Protein 1RMK (pdb70)

Nearest PDB structures (foldseek):
  1rmk-assembly1_A  TM=8.675E-01  e=3.739E-04  Conus marmoreus
  2n7f-assembly1_A  TM=6.089E-01  e=7.905E-04  synthetic construct
  5fzx-assembly1_A  TM=7.417E-01  e=1.319E+00  Scytodes thoracica
  2mw7-assembly1_A  TM=5.134E-01  e=3.419E+00  Conus monile
  1rmk-assembly1_A  TM=8.253E-01  e=3.548E-04  Conus marmoreus

Radius of gyration: 8.07 Å; Cα contacts (8 Å, |Δi|>4): 71; chains: 1; bounding box: 21×17×17 Å

Foldseek 3Di:
DAADQQGQQVAPDVGDHHHDVPWGDDPSGID

Solvent-accessible surface area: 2511 Å² total; per-residue (Å²): 111,47,12,124,59,212,72,134,1,63,66,55,178,175,45,137,65,136,15,33,141,73,56,111,25,20,105,116,46,0,76

Sequence (31 aa):
ACSKKWEYCIVPILGFVYCCPGLICGPFVCVACSKKWEYCIVPILGFVYCCPGLICGPFVCVACSKKWEYCIVPILGFVYCCPGLICGPFVCVACSKKWEYCIVPILGFVYCCPGLICGPFVCVACSKKWEYCIVPILGFVYCCPGLICGPFVCVACSKKWEYCIVPILGFVYCCPGLICGPFVCVACSKKWEYCIVPILGFVYCCPGLICGPFVCVACSKKWEYCIVPILGFVYCCPGLICGPFVCVACSKKWEYCIVPILGFVYCCPGLICGPFVCVACSKKWEYCIVPILGFVYCCPGLICGPFVCVACSKKWEYCIVPILGFVYCCPGLICGPFVCVACSKKWEYCIVPILGFVYCCPGLICGPFVCVACSKKWEYCIVPILGFVYCCPGLICGPFVCVACSKKWEYCIVPILGFVYCCPGLICGPFVCVACSKKWEYCIVPILGFVYCCPGLICGPFVCVACSKKWEYCIVPILGFVYCCPGLICGPFVCVACSKKWEYCIVPILGFVYCCPGLICGPFVCVACSKKWEYCIVPILGFVYCCPGLICGPFVCVACSKKWEYCIVPILGFVYCCPGLICGPFVCVACSKKWEYCIVPILGFVYCCPGLICGPFVCV

GO terms:
  GO:0005576 extracellular region (C, EXP)

Secondary structure (DSSP, 8-state):
-EEPTTS-----TT---EESTT--B-SSSB-

Structure (mmCIF, N/CA/C/O backbone):
data_1RMK
#
_entry.id   1RMK
#
loop_
_atom_site.group_PDB
_atom_site.id
_atom_site.type_symbol
_atom_site.label_atom_id
_atom_site.label_alt_id
_atom_site.label_comp_id
_atom_site.label_asym_id
_atom_site.label_entity_id
_atom_site.label_seq_id
_atom_site.pdbx_PDB_ins_code
_atom_site.Cartn_x
_atom_site.Cartn_y
_atom_site.Cartn_z
_atom_site.occupancy
_atom_site.B_iso_or_equiv
_atom_site.auth_seq_id
_atom_site.auth_comp_id
_atom_site.auth_asym_id
_atom_site.auth_atom_id
_atom_site.pdbx_PDB_model_num
ATOM 1 N N . ALA A 1 1 ? 2.719 -10.599 0.125 1.00 0.00 1 ALA A N 1
ATOM 2 C CA . ALA A 1 1 ? 3.571 -9.914 -0.873 1.00 0.00 1 ALA A CA 1
ATOM 3 C C . ALA A 1 1 ? 3.571 -8.418 -0.613 1.00 0.00 1 ALA A C 1
ATOM 4 O O . ALA A 1 1 ? 2.566 -7.870 -0.168 1.00 0.00 1 ALA A O 1
ATOM 13 N N . CYS A 1 2 ? 4.695 -7.769 -0.877 1.00 0.00 2 CYS A N 1
ATOM 14 C CA . CYS A 1 2 ? 4.817 -6.336 -0.663 1.00 0.00 2 CYS A CA 1
ATOM 15 C C . CYS A 1 2 ? 4.403 -5.569 -1.913 1.00 0.00 2 CYS A C 1
ATOM 16 O O . CYS A 1 2 ? 4.816 -5.899 -3.028 1.00 0.00 2 CYS A O 1
ATOM 23 N N . SER A 1 3 ? 3.565 -4.564 -1.720 1.00 0.00 3 SER A N 1
ATOM 24 C CA . SER A 1 3 ? 3.073 -3.749 -2.816 1.00 0.00 3 SER A CA 1
ATOM 25 C C . SER A 1 3 ? 4.133 -2.752 -3.280 1.00 0.00 3 SER A C 1
ATOM 26 O O . SER A 1 3 ? 4.887 -2.202 -2.471 1.00 0.00 3 SER A O 1
ATOM 34 N N . LYS A 1 4 ? 4.175 -2.519 -4.583 1.00 0.00 4 LYS A N 1
ATOM 35 C CA . LYS A 1 4 ? 5.117 -1.580 -5.172 1.00 0.00 4 LYS A CA 1
ATOM 36 C C . LYS A 1 4 ? 4.592 -0.162 -4.989 1.00 0.00 4 LYS A C 1
ATOM 37 O O . LYS A 1 4 ? 3.385 0.044 -4.857 1.00 0.00 4 LYS A O 1
ATOM 56 N N . LYS A 1 5 ? 5.500 0.802 -4.934 1.00 0.00 5 LYS A N 1
ATOM 57 C CA . LYS A 1 5 ? 5.130 2.194 -4.706 1.00 0.00 5 LYS A CA 1
ATOM 58 C C . LYS A 1 5 ? 3.975 2.672 -5.578 1.00 0.00 5 LYS A C 1
ATOM 59 O O . LYS A 1 5 ? 2.869 2.869 -5.101 1.00 0.00 5 LYS A O 1
ATOM 78 N N . TRP A 1 6 ? 4.210 2.866 -6.839 1.00 0.00 6 TRP A N 1
ATOM 79 C CA . TRP A 1 6 ? 3.156 3.342 -7.708 1.00 0.00 6 TRP A CA 1
ATOM 80 C C . TRP A 1 6 ? 2.271 2.192 -8.160 1.00 0.00 6 TRP A C 1
ATOM 81 O O . TRP A 1 6 ? 1.747 2.199 -9.272 1.00 0.00 6 TRP A O 1
ATOM 102 N N . GLU A 1 7 ? 2.098 1.204 -7.286 1.00 0.00 7 GLU A N 1
ATOM 103 C CA . GLU A 1 7 ? 1.250 0.065 -7.620 1.00 0.00 7 GLU A CA 1
ATOM 104 C C . GLU A 1 7 ? -0.156 0.277 -7.054 1.00 0.00 7 GLU A C 1
ATOM 105 O O . GLU A 1 7 ? -0.786 1.299 -7.316 1.00 0.00 7 GLU A O 1
ATOM 117 N N . TYR A 1 8 ? -0.646 -0.681 -6.281 1.00 0.00 8 TYR A N 1
ATOM 118 C CA . TYR A 1 8 ? -1.972 -0.578 -5.695 1.00 0.00 8 TYR A CA 1
ATOM 119 C C . TYR A 1 8 ? -1.979 -1.150 -4.285 1.00 0.00 8 TYR A C 1
ATOM 120 O O . TYR A 1 8 ? -1.490 -2.254 -4.049 1.00 0.00 8 TYR A O 1
ATOM 138 N N . CYS A 1 9 ? -2.545 -0.396 -3.353 1.00 0.00 9 CYS A N 1
ATOM 139 C CA . CYS A 1 9 ? -2.633 -0.829 -1.968 1.00 0.00 9 CYS A CA 1
ATOM 140 C C . CYS A 1 9 ? -3.631 0.031 -1.205 1.00 0.00 9 CYS A C 1
ATOM 141 O O . CYS A 1 9 ? -3.498 1.252 -1.143 1.00 0.00 9 CYS A O 1
ATOM 148 N N . ILE A 1 10 ? -4.623 -0.618 -0.620 1.00 0.00 10 ILE A N 1
ATOM 149 C CA . ILE A 1 10 ? -5.640 0.070 0.155 1.00 0.00 10 ILE A CA 1
ATOM 150 C C . ILE A 1 10 ? -5.424 -0.221 1.638 1.00 0.00 10 ILE A C 1
ATOM 151 O O . ILE A 1 10 ? -4.998 -1.320 1.999 1.00 0.00 10 ILE A O 1
ATOM 167 N N . VAL A 1 11 ? -5.681 0.763 2.492 1.00 0.00 11 VAL A N 1
ATOM 168 C CA . VAL A 1 11 ? -5.478 0.590 3.928 1.00 0.00 11 VAL A CA 1
ATOM 169 C C . VAL A 1 11 ? -6.763 0.788 4.746 1.00 0.00 11 VAL A C 1
ATOM 170 O O . VAL A 1 11 ? -6.874 1.735 5.524 1.00 0.00 11 VAL A O 1
ATOM 183 N N . PRO A 1 12 ? -7.751 -0.114 4.604 1.00 0.00 12 PRO A N 1
ATOM 184 C CA . PRO A 1 12 ? -9.005 -0.032 5.356 1.00 0.00 12 PRO A CA 1
ATOM 185 C C . PRO A 1 12 ? -8.784 -0.318 6.841 1.00 0.00 12 PRO A C 1
ATOM 186 O O . PRO A 1 12 ? -8.036 -1.234 7.199 1.00 0.00 12 PRO A O 1
ATOM 197 N N . ILE A 1 13 ? -9.430 0.472 7.695 1.00 0.00 13 ILE A N 1
ATOM 198 C CA . ILE A 1 13 ? -9.311 0.324 9.148 1.00 0.00 13 ILE A CA 1
ATOM 199 C C . ILE A 1 13 ? -9.982 -0.955 9.654 1.00 0.00 13 ILE A C 1
ATOM 200 O O . ILE A 1 13 ? -10.986 -0.919 10.364 1.00 0.00 13 ILE A O 1
ATOM 216 N N . LEU A 1 14 ? -9.401 -2.078 9.269 1.00 0.00 14 LEU A N 1
ATOM 217 C CA . LEU A 1 14 ? -9.886 -3.398 9.639 1.00 0.00 14 LEU A CA 1
ATOM 218 C C . LEU A 1 14 ? -8.869 -4.422 9.149 1.00 0.00 14 LEU A C 1
ATOM 219 O O . LEU A 1 14 ? -8.654 -5.465 9.763 1.00 0.00 14 LEU A O 1
ATOM 235 N N . GLY A 1 15 ? -8.237 -4.087 8.033 1.00 0.00 15 GLY A N 1
ATOM 236 C CA . GLY A 1 15 ? -7.234 -4.948 7.441 1.00 0.00 15 GLY A CA 1
ATOM 237 C C . GLY A 1 15 ? -6.676 -4.321 6.188 1.00 0.00 15 GLY A C 1
ATOM 238 O O . GLY A 1 15 ? -7.432 -3.785 5.382 1.00 0.00 15 GLY A O 1
ATOM 242 N N . PHE A 1 16 ? -5.363 -4.358 6.026 1.00 0.00 16 PHE A N 1
ATOM 243 C CA . PHE A 1 16 ? -4.732 -3.752 4.863 1.00 0.00 16 PHE A CA 1
ATOM 244 C C . PHE A 1 16 ? -3.494 -4.525 4.427 1.00 0.00 16 PHE A C 1
ATOM 245 O O . PHE A 1 16 ? -2.987 -5.374 5.163 1.00 0.00 16 PHE A O 1
ATOM 262 N N . VAL A 1 17 ? -3.023 -4.221 3.224 1.00 0.00 17 VAL A N 1
ATOM 263 C CA . VAL A 1 17 ? -1.845 -4.871 2.664 1.00 0.00 17 VAL A CA 1
ATOM 264 C C . VAL A 1 17 ? -0.579 -4.219 3.224 1.00 0.00 17 VAL A C 1
ATOM 265 O O . VAL A 1 17 ? -0.645 -3.421 4.160 1.00 0.00 17 VAL A O 1
ATOM 278 N N . TYR A 1 18 ? 0.566 -4.551 2.652 1.00 0.00 18 TYR A N 1
ATOM 279 C CA . TYR A 1 18 ? 1.829 -3.996 3.102 1.00 0.00 18 TYR A CA 1
ATOM 280 C C . TYR A 1 18 ? 2.814 -3.880 1.945 1.00 0.00 18 TYR A C 1
ATOM 281 O O . TYR A 1 18 ? 2.949 -4.793 1.131 1.00 0.00 18 TYR A O 1
ATOM 299 N N . CYS A 1 19 ? 3.491 -2.748 1.878 1.00 0.00 19 CYS A N 1
ATOM 300 C CA . CYS A 1 19 ? 4.471 -2.492 0.833 1.00 0.00 19 CYS A CA 1
ATOM 301 C C . CYS A 1 19 ? 5.819 -3.087 1.194 1.00 0.00 19 CYS A C 1
ATOM 302 O O . CYS A 1 19 ? 6.024 -3.550 2.317 1.00 0.00 19 CYS A O 1
ATOM 309 N N . CYS A 1 20 ? 6.741 -3.059 0.240 1.00 0.00 20 CYS A N 1
ATOM 310 C CA . CYS A 1 20 ? 8.079 -3.574 0.468 1.00 0.00 20 CYS A CA 1
ATOM 311 C C . CYS A 1 20 ? 8.785 -2.669 1.459 1.00 0.00 20 CYS A C 1
ATOM 312 O O . CYS A 1 20 ? 8.442 -1.490 1.561 1.00 0.00 20 CYS A O 1
ATOM 319 N N . PRO A 1 21 ? 9.759 -3.192 2.214 1.00 0.00 21 PRO A N 1
ATOM 320 C CA . PRO A 1 21 ? 10.477 -2.396 3.201 1.00 0.00 21 PRO A CA 1
ATOM 321 C C . PRO A 1 21 ? 11.017 -1.110 2.610 1.00 0.00 21 PRO A C 1
ATOM 322 O O . PRO A 1 21 ? 11.873 -1.115 1.725 1.00 0.00 21 PRO A O 1
ATOM 333 N N . GLY A 1 22 ? 10.478 -0.020 3.101 1.00 0.00 22 GLY A N 1
ATOM 334 C CA . GLY A 1 22 ? 10.863 1.290 2.629 1.00 0.00 22 GLY A CA 1
ATOM 335 C C . GLY A 1 22 ? 9.683 2.074 2.091 1.00 0.00 22 GLY A C 1
ATOM 336 O O . GLY A 1 22 ? 9.658 3.299 2.183 1.00 0.00 22 GLY A O 1
ATOM 340 N N . LEU A 1 23 ? 8.706 1.370 1.526 1.00 0.00 23 LEU A N 1
ATOM 341 C CA . LEU A 1 23 ? 7.528 2.010 0.966 1.00 0.00 23 LEU A CA 1
ATOM 342 C C . LEU A 1 23 ? 6.326 1.808 1.882 1.00 0.00 23 LEU A C 1
ATOM 343 O O . LEU A 1 23 ? 6.230 0.790 2.574 1.00 0.00 23 LEU A O 1
ATOM 359 N N . ILE A 1 24 ? 5.412 2.768 1.886 1.00 0.00 24 ILE A N 1
ATOM 360 C CA . ILE A 1 24 ? 4.216 2.680 2.718 1.00 0.00 24 ILE A CA 1
ATOM 361 C C . ILE A 1 24 ? 2.954 2.969 1.905 1.00 0.00 24 ILE A C 1
ATOM 362 O O . ILE A 1 24 ? 2.914 3.908 1.108 1.00 0.00 24 ILE A O 1
ATOM 378 N N . CYS A 1 25 ? 1.932 2.142 2.103 1.00 0.00 25 CYS A N 1
ATOM 379 C CA . CYS A 1 25 ? 0.663 2.288 1.390 1.00 0.00 25 CYS A CA 1
ATOM 380 C C . CYS A 1 25 ? -0.008 3.625 1.702 1.00 0.00 25 CYS A C 1
ATOM 381 O O . CYS A 1 25 ? 0.125 4.160 2.804 1.00 0.00 25 CYS A O 1
ATOM 388 N N . GLY A 1 26 ? -0.729 4.158 0.721 1.00 0.00 26 GLY A N 1
ATOM 389 C CA . GLY A 1 26 ? -1.411 5.424 0.896 1.00 0.00 26 GLY A CA 1
ATOM 390 C C . GLY A 1 26 ? -2.731 5.486 0.145 1.00 0.00 26 GLY A C 1
ATOM 391 O O . GLY A 1 26 ? -3.588 4.620 0.324 1.00 0.00 26 GLY A O 1
ATOM 395 N N . PRO A 1 27 ? -2.927 6.518 -0.697 1.00 0.00 27 PRO A N 1
ATOM 396 C CA . PRO A 1 27 ? -4.167 6.711 -1.475 1.00 0.00 27 PRO A CA 1
ATOM 397 C C . PRO A 1 27 ? -4.368 5.671 -2.583 1.00 0.00 27 PRO A C 1
ATOM 398 O O . PRO A 1 27 ? -4.299 5.994 -3.768 1.00 0.00 27 PRO A O 1
ATOM 409 N N . PHE A 1 28 ? -4.607 4.427 -2.174 1.00 0.00 28 PHE A N 1
ATOM 410 C CA . PHE A 1 28 ? -4.820 3.303 -3.093 1.00 0.00 28 PHE A CA 1
ATOM 411 C C . PHE A 1 28 ? -3.554 3.007 -3.892 1.00 0.00 28 PHE A C 1
ATOM 412 O O . PHE A 1 28 ? -3.600 2.369 -4.940 1.00 0.00 28 PHE A O 1
ATOM 429 N N . VAL A 1 29 ? -2.417 3.436 -3.351 1.00 0.00 29 VAL A N 1
ATOM 430 C CA . VAL A 1 29 ? -1.112 3.209 -3.957 1.00 0.00 29 VAL A CA 1
ATOM 431 C C . VAL A 1 29 ? -0.095 3.129 -2.837 1.00 0.00 29 VAL A C 1
ATOM 432 O O . VAL A 1 29 ? -0.461 2.911 -1.683 1.00 0.00 29 VAL A O 1
ATOM 445 N N . CYS A 1 30 ? 1.154 3.313 -3.164 1.00 0.00 30 CYS A N 1
ATOM 446 C CA . CYS A 1 30 ? 2.213 3.273 -2.181 1.00 0.00 30 CYS A CA 1
ATOM 447 C C . CYS A 1 30 ? 3.139 4.464 -2.402 1.00 0.00 30 CYS A C 1
ATOM 448 O O . CYS A 1 30 ? 3.193 5.014 -3.504 1.00 0.00 30 CYS A O 1
ATOM 455 N N . VAL A 1 31 ? 3.858 4.872 -1.376 1.00 0.00 31 VAL A N 1
ATOM 456 C CA . VAL A 1 31 ? 4.767 5.996 -1.494 1.00 0.00 31 VAL A CA 1
ATOM 457 C C . VAL A 1 31 ? 6.059 5.704 -0.751 1.00 0.00 31 VAL A C 1
ATOM 458 O O . VAL A 1 31 ? 6.075 4.742 0.040 1.00 0.00 31 VAL A O 1
ATOM 472 N N . ALA A 1 1 ? 5.598 -11.033 0.815 1.00 0.00 1 ALA A N 2
ATOM 473 C CA . ALA A 1 1 ? 5.035 -10.229 -0.291 1.00 0.00 1 ALA A CA 2
ATOM 474 C C . ALA A 1 1 ? 5.074 -8.756 0.078 1.00 0.00 1 ALA A C 2
ATOM 475 O O . ALA A 1 1 ? 4.955 -8.415 1.251 1.00 0.00 1 ALA A O 2
ATOM 484 N N . CYS A 1 2 ? 5.254 -7.899 -0.914 1.00 0.00 2 CYS A N 2
ATOM 485 C CA . CYS A 1 2 ? 5.317 -6.465 -0.685 1.00 0.00 2 CYS A CA 2
ATOM 486 C C . CYS A 1 2 ? 4.815 -5.720 -1.912 1.00 0.00 2 CYS A C 2
ATOM 487 O O . CYS A 1 2 ? 5.174 -6.050 -3.044 1.00 0.00 2 CYS A O 2
ATOM 494 N N . SER A 1 3 ? 3.960 -4.739 -1.681 1.00 0.00 3 SER A N 2
ATOM 495 C CA . SER A 1 3 ? 3.383 -3.953 -2.756 1.00 0.00 3 SER A CA 2
ATOM 496 C C . SER A 1 3 ? 4.385 -2.930 -3.288 1.00 0.00 3 SER A C 2
ATOM 497 O O . SER A 1 3 ? 5.174 -2.360 -2.526 1.00 0.00 3 SER A O 2
ATOM 505 N N . LYS A 1 4 ? 4.342 -2.700 -4.592 1.00 0.00 4 LYS A N 2
ATOM 506 C CA . LYS A 1 4 ? 5.224 -1.740 -5.237 1.00 0.00 4 LYS A CA 2
ATOM 507 C C . LYS A 1 4 ? 4.700 -0.333 -4.975 1.00 0.00 4 LYS A C 2
ATOM 508 O O . LYS A 1 4 ? 3.501 -0.145 -4.777 1.00 0.00 4 LYS A O 2
ATOM 527 N N . LYS A 1 5 ? 5.596 0.641 -4.936 1.00 0.00 5 LYS A N 2
ATOM 528 C CA . LYS A 1 5 ? 5.207 2.017 -4.647 1.00 0.00 5 LYS A CA 2
ATOM 529 C C . LYS A 1 5 ? 4.045 2.504 -5.504 1.00 0.00 5 LYS A C 2
ATOM 530 O O . LYS A 1 5 ? 2.963 2.762 -5.009 1.00 0.00 5 LYS A O 2
ATOM 549 N N . TRP A 1 6 ? 4.254 2.641 -6.777 1.00 0.00 6 TRP A N 2
ATOM 550 C CA . TRP A 1 6 ? 3.195 3.125 -7.635 1.00 0.00 6 TRP A CA 2
ATOM 551 C C . TRP A 1 6 ? 2.242 2.000 -8.017 1.00 0.00 6 TRP A C 2
ATOM 552 O O . TRP A 1 6 ? 1.610 2.034 -9.071 1.00 0.00 6 TRP A O 2
ATOM 573 N N . GLU A 1 7 ? 2.120 1.017 -7.133 1.00 0.00 7 GLU A N 2
ATOM 574 C CA . GLU A 1 7 ? 1.211 -0.093 -7.368 1.00 0.00 7 GLU A CA 2
ATOM 575 C C . GLU A 1 7 ? -0.090 0.172 -6.623 1.00 0.00 7 GLU A C 2
ATOM 576 O O . GLU A 1 7 ? -0.076 0.706 -5.513 1.00 0.00 7 GLU A O 2
ATOM 588 N N . TYR A 1 8 ? -1.205 -0.175 -7.244 1.00 0.00 8 TYR A N 2
ATOM 589 C CA . TYR A 1 8 ? -2.512 0.046 -6.646 1.00 0.00 8 TYR A CA 2
ATOM 590 C C . TYR A 1 8 ? -2.676 -0.759 -5.360 1.00 0.00 8 TYR A C 2
ATOM 591 O O . TYR A 1 8 ? -2.738 -1.989 -5.384 1.00 0.00 8 TYR A O 2
ATOM 609 N N . CYS A 1 9 ? -2.778 -0.055 -4.246 1.00 0.00 9 CYS A N 2
ATOM 610 C CA . CYS A 1 9 ? -2.976 -0.698 -2.962 1.00 0.00 9 CYS A CA 2
ATOM 611 C C . CYS A 1 9 ? -4.464 -0.685 -2.646 1.00 0.00 9 CYS A C 2
ATOM 612 O O . CYS A 1 9 ? -5.096 0.371 -2.661 1.00 0.00 9 CYS A O 2
ATOM 619 N N . ILE A 1 10 ? -5.023 -1.863 -2.405 1.00 0.00 10 ILE A N 2
ATOM 620 C CA . ILE A 1 10 ? -6.449 -1.999 -2.126 1.00 0.00 10 ILE A CA 2
ATOM 621 C C . ILE A 1 10 ? -6.853 -1.202 -0.886 1.00 0.00 10 ILE A C 2
ATOM 622 O O . ILE A 1 10 ? -7.868 -0.506 -0.888 1.00 0.00 10 ILE A O 2
ATOM 638 N N . VAL A 1 11 ? -6.058 -1.307 0.166 1.00 0.00 11 VAL A N 2
ATOM 639 C CA . VAL A 1 11 ? -6.350 -0.595 1.398 1.00 0.00 11 VAL A CA 2
ATOM 640 C C . VAL A 1 11 ? -5.727 0.803 1.391 1.00 0.00 11 VAL A C 2
ATOM 641 O O . VAL A 1 11 ? -4.535 0.969 1.126 1.00 0.00 11 VAL A O 2
ATOM 654 N N . PRO A 1 12 ? -6.536 1.831 1.678 1.00 0.00 12 PRO A N 2
ATOM 655 C CA . PRO A 1 12 ? -6.073 3.211 1.710 1.00 0.00 12 PRO A CA 2
ATOM 656 C C . PRO A 1 12 ? -5.469 3.588 3.059 1.00 0.00 12 PRO A C 2
ATOM 657 O O . PRO A 1 12 ? -4.884 2.744 3.761 1.00 0.00 12 PRO A O 2
ATOM 668 N N . ILE A 1 13 ? -5.633 4.861 3.409 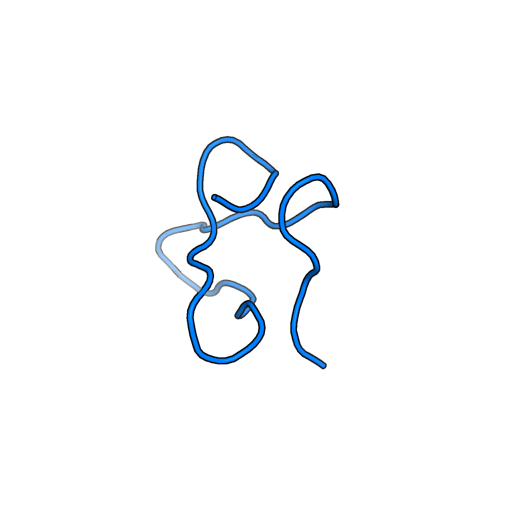1.00 0.00 13 ILE A N 2
ATOM 669 C CA . ILE A 1 13 ? -5.138 5.408 4.668 1.00 0.00 13 ILE A CA 2
ATOM 670 C C . ILE A 1 13 ? -5.839 4.740 5.847 1.00 0.00 13 ILE A C 2
ATOM 671 O O . ILE A 1 13 ? -6.805 5.260 6.405 1.00 0.00 13 ILE A O 2
ATOM 687 N N . LEU A 1 14 ? -5.343 3.566 6.180 1.00 0.00 14 LEU A N 2
ATOM 688 C CA . LEU A 1 14 ? -5.866 2.745 7.251 1.00 0.00 14 LEU A CA 2
ATOM 689 C C . LEU A 1 14 ? -4.895 1.595 7.447 1.00 0.00 14 LEU A C 2
ATOM 690 O O . LEU A 1 14 ? -4.588 1.202 8.570 1.00 0.00 14 LEU A O 2
ATOM 706 N N . GLY A 1 15 ? -4.386 1.084 6.326 1.00 0.00 15 GLY A N 2
ATOM 707 C CA . GLY A 1 15 ? -3.423 -0.002 6.383 1.00 0.00 15 GLY A CA 2
ATOM 708 C C . GLY A 1 15 ? -4.063 -1.375 6.498 1.00 0.00 15 GLY A C 2
ATOM 709 O O . GLY A 1 15 ? -5.120 -1.535 7.106 1.00 0.00 15 GLY A O 2
ATOM 713 N N . PHE A 1 16 ? -3.401 -2.363 5.907 1.00 0.00 16 PHE A N 2
ATOM 714 C CA . PHE A 1 16 ? -3.857 -3.751 5.921 1.00 0.00 16 PHE A CA 2
ATOM 715 C C . PHE A 1 16 ? -2.781 -4.617 5.283 1.00 0.00 16 PHE A C 2
ATOM 716 O O . PHE A 1 16 ? -2.328 -5.600 5.863 1.00 0.00 16 PHE A O 2
ATOM 733 N N . VAL A 1 17 ? -2.350 -4.209 4.097 1.00 0.00 17 VAL A N 2
ATOM 734 C CA . VAL A 1 17 ? -1.293 -4.908 3.384 1.00 0.00 17 VAL A CA 2
ATOM 735 C C . VAL A 1 17 ? 0.037 -4.274 3.774 1.00 0.00 17 VAL A C 2
ATOM 736 O O . VAL A 1 17 ? 0.083 -3.433 4.676 1.00 0.00 17 VAL A O 2
ATOM 749 N N . TYR A 1 18 ? 1.107 -4.648 3.103 1.00 0.00 18 TYR A N 2
ATOM 750 C CA . TYR A 1 18 ? 2.411 -4.087 3.405 1.00 0.00 18 TYR A CA 2
ATOM 751 C C . TYR A 1 18 ? 3.293 -4.040 2.167 1.00 0.00 18 TYR A C 2
ATOM 752 O O . TYR A 1 18 ? 3.511 -5.052 1.497 1.00 0.00 18 TYR A O 2
ATOM 770 N N . CYS A 1 19 ? 3.811 -2.856 1.889 1.00 0.00 19 CYS A N 2
ATOM 771 C CA . CYS A 1 19 ? 4.701 -2.644 0.762 1.00 0.00 19 CYS A CA 2
ATOM 772 C C . CYS A 1 19 ? 6.087 -3.166 1.086 1.00 0.00 19 CYS A C 2
ATOM 773 O O . CYS A 1 19 ? 6.336 -3.637 2.196 1.00 0.00 19 CYS A O 2
ATOM 780 N N . CYS A 1 20 ? 6.997 -3.065 0.132 1.00 0.00 20 CYS A N 2
ATOM 781 C CA . CYS A 1 20 ? 8.360 -3.507 0.358 1.00 0.00 20 CYS A CA 2
ATOM 782 C C . CYS A 1 20 ? 8.998 -2.577 1.370 1.00 0.00 20 CYS A C 2
ATOM 783 O O . CYS A 1 20 ? 8.579 -1.423 1.485 1.00 0.00 20 CYS A O 2
ATOM 790 N N . PRO A 1 21 ? 9.987 -3.053 2.136 1.00 0.00 21 PRO A N 2
ATOM 791 C CA . PRO A 1 21 ? 10.634 -2.235 3.152 1.00 0.00 21 PRO A CA 2
ATOM 792 C C . PRO A 1 21 ? 11.080 -0.893 2.611 1.00 0.00 21 PRO A C 2
ATOM 793 O O . PRO A 1 21 ? 11.964 -0.798 1.759 1.00 0.00 21 PRO A O 2
ATOM 804 N N . GLY A 1 22 ? 10.427 0.130 3.108 1.00 0.00 22 GLY A N 2
ATOM 805 C CA . GLY A 1 22 ? 10.707 1.481 2.687 1.00 0.00 22 GLY A CA 2
ATOM 806 C C . GLY A 1 22 ? 9.480 2.175 2.125 1.00 0.00 22 GLY A C 2
ATOM 807 O O . GLY A 1 22 ? 9.363 3.395 2.215 1.00 0.00 22 GLY A O 2
ATOM 811 N N . LEU A 1 23 ? 8.570 1.402 1.538 1.00 0.00 23 LEU A N 2
ATOM 812 C CA . LEU A 1 23 ? 7.362 1.955 0.952 1.00 0.00 23 LEU A CA 2
ATOM 813 C C . LEU A 1 23 ? 6.153 1.670 1.841 1.00 0.00 23 LEU A C 2
ATOM 814 O O . LEU A 1 23 ? 6.108 0.644 2.528 1.00 0.00 23 LEU A O 2
ATOM 830 N N . ILE A 1 24 ? 5.176 2.570 1.828 1.00 0.00 24 ILE A N 2
ATOM 831 C CA . ILE A 1 24 ? 3.967 2.404 2.634 1.00 0.00 24 ILE A CA 2
ATOM 832 C C . ILE A 1 24 ? 2.708 2.788 1.849 1.00 0.00 24 ILE A C 2
ATOM 833 O O . ILE A 1 24 ? 2.681 3.808 1.160 1.00 0.00 24 ILE A O 2
ATOM 849 N N . CYS A 1 25 ? 1.670 1.957 1.955 1.00 0.00 25 CYS A N 2
ATOM 850 C CA . CYS A 1 25 ? 0.402 2.209 1.259 1.00 0.00 25 CYS A CA 2
ATOM 851 C C . CYS A 1 25 ? -0.244 3.513 1.731 1.00 0.00 25 CYS A C 2
ATOM 852 O O . CYS A 1 25 ? -0.138 3.886 2.900 1.00 0.00 25 CYS A O 2
ATOM 859 N N . GLY A 1 26 ? -0.914 4.199 0.811 1.00 0.00 26 GLY A N 2
ATOM 860 C CA . GLY A 1 26 ? -1.566 5.450 1.134 1.00 0.00 26 GLY A CA 2
ATOM 861 C C . GLY A 1 26 ? -2.808 5.697 0.290 1.00 0.00 26 GLY A C 2
ATOM 862 O O . GLY A 1 26 ? -3.819 5.018 0.458 1.00 0.00 26 GLY A O 2
ATOM 866 N N . PRO A 1 27 ? -2.765 6.686 -0.622 1.00 0.00 27 PRO A N 2
ATOM 867 C CA . PRO A 1 27 ? -3.904 7.041 -1.490 1.00 0.00 27 PRO A CA 2
ATOM 868 C C . PRO A 1 27 ? -4.187 6.010 -2.588 1.00 0.00 27 PRO A C 2
ATOM 869 O O . PRO A 1 27 ? -4.069 6.306 -3.775 1.00 0.00 27 PRO A O 2
ATOM 880 N N . PHE A 1 28 ? -4.555 4.804 -2.166 1.00 0.00 28 PHE A N 2
ATOM 881 C CA . PHE A 1 28 ? -4.866 3.690 -3.072 1.00 0.00 28 PHE A CA 2
ATOM 882 C C . PHE A 1 28 ? -3.633 3.271 -3.870 1.00 0.00 28 PHE A C 2
ATOM 883 O O . PHE A 1 28 ? -3.733 2.603 -4.895 1.00 0.00 28 PHE A O 2
ATOM 900 N N . VAL A 1 29 ? -2.465 3.630 -3.352 1.00 0.00 29 VAL A N 2
ATOM 901 C CA . VAL A 1 29 ? -1.185 3.279 -3.953 1.00 0.00 29 VAL A CA 2
ATOM 902 C C . VAL A 1 29 ? -0.178 3.192 -2.829 1.00 0.00 29 VAL A C 2
ATOM 903 O O . VAL A 1 29 ? -0.560 3.151 -1.661 1.00 0.00 29 VAL A O 2
ATOM 916 N N . CYS A 1 30 ? 1.082 3.190 -3.163 1.00 0.00 30 CYS A N 2
ATOM 917 C CA . CYS A 1 30 ? 2.127 3.135 -2.164 1.00 0.00 30 CYS A CA 2
ATOM 918 C C . CYS A 1 30 ? 3.063 4.323 -2.366 1.00 0.00 30 CYS A C 2
ATOM 919 O O . CYS A 1 30 ? 3.137 4.883 -3.461 1.00 0.00 30 CYS A O 2
ATOM 926 N N . VAL A 1 31 ? 3.764 4.728 -1.326 1.00 0.00 31 VAL A N 2
ATOM 927 C CA . VAL A 1 31 ? 4.676 5.854 -1.432 1.00 0.00 31 VAL A CA 2
ATOM 928 C C . VAL A 1 31 ? 5.959 5.563 -0.676 1.00 0.00 31 VAL A C 2
ATOM 929 O O . VAL A 1 31 ? 5.944 4.650 0.171 1.00 0.00 31 VAL A O 2
ATOM 943 N N . ALA A 1 1 ? 5.410 -10.861 0.737 1.00 0.00 1 ALA A N 3
ATOM 944 C CA . ALA A 1 1 ? 5.267 -10.193 -0.580 1.00 0.00 1 ALA A CA 3
ATOM 945 C C . ALA A 1 1 ? 5.031 -8.706 -0.385 1.00 0.00 1 ALA A C 3
ATOM 946 O O . ALA A 1 1 ? 4.303 -8.311 0.520 1.00 0.00 1 ALA A O 3
ATOM 955 N N . CYS A 1 2 ? 5.652 -7.886 -1.219 1.00 0.00 2 CYS A N 3
ATOM 956 C CA . CYS A 1 2 ? 5.505 -6.444 -1.115 1.00 0.00 2 CYS A CA 3
ATOM 957 C C . CYS A 1 2 ? 5.054 -5.853 -2.443 1.00 0.00 2 CYS A C 3
ATOM 958 O O . CYS A 1 2 ? 5.571 -6.209 -3.501 1.00 0.00 2 CYS A O 3
ATOM 965 N N . SER A 1 3 ? 4.060 -4.979 -2.376 1.00 0.00 3 SER A N 3
ATOM 966 C CA . SER A 1 3 ? 3.500 -4.346 -3.560 1.00 0.00 3 SER A CA 3
ATOM 967 C C . SER A 1 3 ? 4.378 -3.197 -4.052 1.00 0.00 3 SER A C 3
ATOM 968 O O . SER A 1 3 ? 5.060 -2.533 -3.264 1.00 0.00 3 SER A O 3
ATOM 976 N N . LYS A 1 4 ? 4.344 -2.968 -5.363 1.00 0.00 4 LYS A N 3
ATOM 977 C CA . LYS A 1 4 ? 5.112 -1.900 -5.992 1.00 0.00 4 LYS A CA 3
ATOM 978 C C . LYS A 1 4 ? 4.602 -0.532 -5.526 1.00 0.00 4 LYS A C 3
ATOM 979 O O . LYS A 1 4 ? 3.413 -0.361 -5.267 1.00 0.00 4 LYS A O 3
ATOM 998 N N . LYS A 1 5 ? 5.509 0.431 -5.392 1.00 0.00 5 LYS A N 3
ATOM 999 C CA . LYS A 1 5 ? 5.142 1.764 -4.922 1.00 0.00 5 LYS A CA 3
ATOM 1000 C C . LYS A 1 5 ? 3.963 2.358 -5.685 1.00 0.00 5 LYS A C 3
ATOM 1001 O O . LYS A 1 5 ? 2.897 2.563 -5.135 1.00 0.00 5 LYS A O 3
ATOM 1020 N N . TRP A 1 6 ? 4.139 2.635 -6.945 1.00 0.00 6 TRP A N 3
ATOM 1021 C CA . TRP A 1 6 ? 3.068 3.223 -7.726 1.00 0.00 6 TRP A CA 3
ATOM 1022 C C . TRP A 1 6 ? 2.083 2.156 -8.178 1.00 0.00 6 TRP A C 3
ATOM 1023 O O . TRP A 1 6 ? 1.471 2.257 -9.240 1.00 0.00 6 TRP A O 3
ATOM 1044 N N . GLU A 1 7 ? 1.922 1.141 -7.344 1.00 0.00 7 GLU A N 3
ATOM 1045 C CA . GLU A 1 7 ? 0.992 0.064 -7.624 1.00 0.00 7 GLU A CA 3
ATOM 1046 C C . GLU A 1 7 ? -0.250 0.244 -6.766 1.00 0.00 7 GLU A C 3
ATOM 1047 O O . GLU A 1 7 ? -0.155 0.604 -5.592 1.00 0.00 7 GLU A O 3
ATOM 1059 N N . TYR A 1 8 ? -1.411 0.013 -7.361 1.00 0.00 8 TYR A N 3
ATOM 1060 C CA . TYR A 1 8 ? -2.674 0.159 -6.655 1.00 0.00 8 TYR A CA 3
ATOM 1061 C C . TYR A 1 8 ? -2.740 -0.845 -5.507 1.00 0.00 8 TYR A C 3
ATOM 1062 O O . TYR A 1 8 ? -2.677 -2.054 -5.728 1.00 0.00 8 TYR A O 3
ATOM 1080 N N . CYS A 1 9 ? -2.850 -0.336 -4.288 1.00 0.00 9 CYS A N 3
ATOM 1081 C CA . CYS A 1 9 ? -2.903 -1.184 -3.099 1.00 0.00 9 CYS A CA 3
ATOM 1082 C C . CYS A 1 9 ? -4.264 -1.857 -2.935 1.00 0.00 9 CYS A C 3
ATOM 1083 O O . CYS A 1 9 ? -4.907 -1.737 -1.891 1.00 0.00 9 CYS A O 3
ATOM 1090 N N . ILE A 1 10 ? -4.690 -2.584 -3.961 1.00 0.00 10 ILE A N 3
ATOM 1091 C CA . ILE A 1 10 ? -5.959 -3.300 -3.930 1.00 0.00 10 ILE A CA 3
ATOM 1092 C C . ILE A 1 10 ? -5.787 -4.619 -3.160 1.00 0.00 10 ILE A C 3
ATOM 1093 O O . ILE A 1 10 ? -5.934 -5.718 -3.696 1.00 0.00 10 ILE A O 3
ATOM 1109 N N . VAL A 1 11 ? -5.434 -4.485 -1.891 1.00 0.00 11 VAL A N 3
ATOM 1110 C CA . VAL A 1 11 ? -5.205 -5.633 -1.029 1.00 0.00 11 VAL A CA 3
ATOM 1111 C C . VAL A 1 11 ? -6.483 -6.446 -0.816 1.00 0.00 11 VAL A C 3
ATOM 1112 O O . VAL A 1 11 ? -7.530 -5.906 -0.455 1.00 0.00 11 VAL A O 3
ATOM 1125 N N . PRO A 1 12 ? -6.409 -7.763 -1.051 1.00 0.00 12 PRO A N 3
ATOM 1126 C CA . PRO A 1 12 ? -7.551 -8.663 -0.890 1.00 0.00 12 PRO A CA 3
ATOM 1127 C C . PRO A 1 12 ? -8.005 -8.746 0.564 1.00 0.00 12 PRO A C 3
ATOM 1128 O O . PRO A 1 12 ? -7.182 -8.827 1.475 1.00 0.00 12 PRO A O 3
ATOM 1139 N N . ILE A 1 13 ? -9.315 -8.720 0.773 1.00 0.00 13 ILE A N 3
ATOM 1140 C CA . ILE A 1 13 ? -9.884 -8.782 2.117 1.00 0.00 13 ILE A CA 3
ATOM 1141 C C . ILE A 1 13 ? -9.405 -10.020 2.879 1.00 0.00 13 ILE A C 3
ATOM 1142 O O . ILE A 1 13 ? -9.192 -9.969 4.087 1.00 0.00 13 ILE A O 3
ATOM 1158 N N . LEU A 1 14 ? -9.233 -11.127 2.167 1.00 0.00 14 LEU A N 3
ATOM 1159 C CA . LEU A 1 14 ? -8.779 -12.366 2.784 1.00 0.00 14 LEU A CA 3
ATOM 1160 C C . LEU A 1 14 ? -7.290 -12.600 2.520 1.00 0.00 14 LEU A C 3
ATOM 1161 O O . LEU A 1 14 ? -6.833 -13.740 2.464 1.00 0.00 14 LEU A O 3
ATOM 1177 N N . GLY A 1 15 ? -6.537 -11.520 2.360 1.00 0.00 15 GLY A N 3
ATOM 1178 C CA . GLY A 1 15 ? -5.115 -11.650 2.104 1.00 0.00 15 GLY A CA 3
ATOM 1179 C C . GLY A 1 15 ? -4.459 -10.314 1.833 1.00 0.00 15 GLY A C 3
ATOM 1180 O O . GLY A 1 15 ? -3.863 -10.115 0.775 1.00 0.00 15 GLY A O 3
ATOM 1184 N N . PHE A 1 16 ? -4.587 -9.396 2.782 1.00 0.00 16 PHE A N 3
ATOM 1185 C CA . PHE A 1 16 ? -4.014 -8.063 2.642 1.00 0.00 16 PHE A CA 3
ATOM 1186 C C . PHE A 1 16 ? -2.496 -8.121 2.482 1.00 0.00 16 PHE A C 3
ATOM 1187 O O . PHE A 1 16 ? -1.807 -8.855 3.190 1.00 0.00 16 PHE A O 3
ATOM 1204 N N . VAL A 1 17 ? -1.991 -7.352 1.529 1.00 0.00 17 VAL A N 3
ATOM 1205 C CA . VAL A 1 17 ? -0.564 -7.310 1.252 1.00 0.00 17 VAL A CA 3
ATOM 1206 C C . VAL A 1 17 ? 0.080 -6.141 2.000 1.00 0.00 17 VAL A C 3
ATOM 1207 O O . VAL A 1 17 ? -0.558 -5.500 2.837 1.00 0.00 17 VAL A O 3
ATOM 1220 N N . TYR A 1 18 ? 1.336 -5.870 1.690 1.00 0.00 18 TYR A N 3
ATOM 1221 C CA . TYR A 1 18 ? 2.083 -4.790 2.316 1.00 0.00 18 TYR A CA 3
ATOM 1222 C C . TYR A 1 18 ? 3.233 -4.379 1.408 1.00 0.00 18 TYR A C 3
ATOM 1223 O O . TYR A 1 18 ? 3.754 -5.201 0.663 1.00 0.00 18 TYR A O 3
ATOM 1241 N N . CYS A 1 19 ? 3.611 -3.113 1.453 1.00 0.00 19 CYS A N 3
ATOM 1242 C CA . CYS A 1 19 ? 4.698 -2.604 0.621 1.00 0.00 19 CYS A CA 3
ATOM 1243 C C . CYS A 1 19 ? 6.057 -3.115 1.076 1.00 0.00 19 CYS A C 3
ATOM 1244 O O . CYS A 1 19 ? 6.204 -3.627 2.188 1.00 0.00 19 CYS A O 3
ATOM 1251 N N . CYS A 1 20 ? 7.055 -2.945 0.215 1.00 0.00 20 CYS A N 3
ATOM 1252 C CA . CYS A 1 20 ? 8.416 -3.354 0.526 1.00 0.00 20 CYS A CA 3
ATOM 1253 C C . CYS A 1 20 ? 8.962 -2.440 1.606 1.00 0.00 20 CYS A C 3
ATOM 1254 O O . CYS A 1 20 ? 8.520 -1.296 1.717 1.00 0.00 20 CYS A O 3
ATOM 1261 N N . PRO A 1 21 ? 9.915 -2.914 2.422 1.00 0.00 21 PRO A N 3
ATOM 1262 C CA . PRO A 1 21 ? 10.486 -2.099 3.486 1.00 0.00 21 PRO A CA 3
ATOM 1263 C C . PRO A 1 21 ? 10.976 -0.762 2.967 1.00 0.00 21 PRO A C 3
ATOM 1264 O O . PRO A 1 21 ? 11.874 -0.686 2.129 1.00 0.00 21 PRO A O 3
ATOM 1275 N N . GLY A 1 22 ? 10.345 0.278 3.458 1.00 0.00 22 GLY A N 3
ATOM 1276 C CA . GLY A 1 22 ? 10.672 1.622 3.041 1.00 0.00 22 GLY A CA 3
ATOM 1277 C C . GLY A 1 22 ? 9.484 2.323 2.414 1.00 0.00 22 GLY A C 3
ATOM 1278 O O . GLY A 1 22 ? 9.349 3.539 2.522 1.00 0.00 22 GLY A O 3
ATOM 1282 N N . LEU A 1 23 ? 8.619 1.550 1.762 1.00 0.00 23 LEU A N 3
ATOM 1283 C CA . LEU A 1 23 ? 7.436 2.093 1.117 1.00 0.00 23 LEU A CA 3
ATOM 1284 C C . LEU A 1 23 ? 6.196 1.740 1.928 1.00 0.00 23 LEU A C 3
ATOM 1285 O O . LEU A 1 23 ? 6.177 0.718 2.620 1.00 0.00 23 LEU A O 3
ATOM 1301 N N . ILE A 1 24 ? 5.168 2.573 1.852 1.0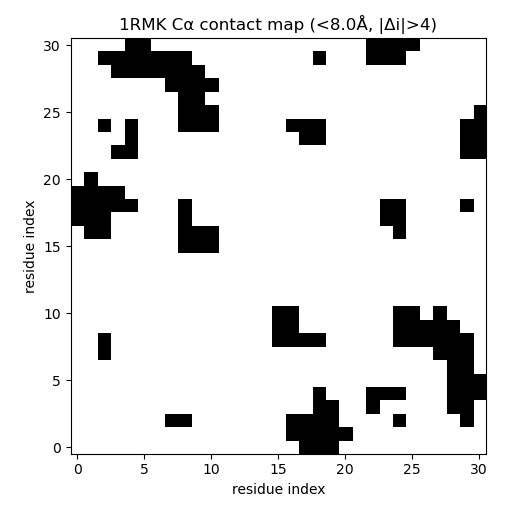0 0.00 24 ILE A N 3
ATOM 1302 C CA . ILE A 1 24 ? 3.931 2.328 2.593 1.00 0.00 24 ILE A CA 3
ATOM 1303 C C . ILE A 1 24 ? 2.698 2.736 1.790 1.00 0.00 24 ILE A C 3
ATOM 1304 O O . ILE A 1 24 ? 2.664 3.807 1.185 1.00 0.00 24 ILE A O 3
ATOM 1320 N N . CYS A 1 25 ? 1.680 1.875 1.794 1.00 0.00 25 CYS A N 3
ATOM 1321 C CA . CYS A 1 25 ? 0.437 2.162 1.078 1.00 0.00 25 CYS A CA 3
ATOM 1322 C C . CYS A 1 25 ? -0.267 3.379 1.679 1.00 0.00 25 CYS A C 3
ATOM 1323 O O . CYS A 1 25 ? -0.385 3.499 2.897 1.00 0.00 25 CYS A O 3
ATOM 1330 N N . GLY A 1 26 ? -0.727 4.273 0.815 1.00 0.00 26 GLY A N 3
ATOM 1331 C CA . GLY A 1 26 ? -1.408 5.469 1.264 1.00 0.00 26 GLY A CA 3
ATOM 1332 C C . GLY A 1 26 ? -2.663 5.757 0.457 1.00 0.00 26 GLY A C 3
ATOM 1333 O O . GLY A 1 26 ? -3.702 5.138 0.688 1.00 0.00 26 GLY A O 3
ATOM 1337 N N . PRO A 1 27 ? -2.599 6.700 -0.503 1.00 0.00 27 PRO A N 3
ATOM 1338 C CA . PRO A 1 27 ? -3.743 7.082 -1.348 1.00 0.00 27 PRO A CA 3
ATOM 1339 C C . PRO A 1 27 ? -4.107 6.015 -2.381 1.00 0.00 27 PRO A C 3
ATOM 1340 O O . PRO A 1 27 ? -4.094 6.267 -3.585 1.00 0.00 27 PRO A O 3
ATOM 1351 N N . PHE A 1 28 ? -4.417 4.824 -1.883 1.00 0.00 28 PHE A N 3
ATOM 1352 C CA . PHE A 1 28 ? -4.783 3.669 -2.709 1.00 0.00 28 PHE A CA 3
ATOM 1353 C C . PHE A 1 28 ? -3.607 3.238 -3.590 1.00 0.00 28 PHE A C 3
ATOM 1354 O O . PHE A 1 28 ? -3.767 2.454 -4.523 1.00 0.00 28 PHE A O 3
ATOM 1371 N N . VAL A 1 29 ? -2.417 3.720 -3.238 1.00 0.00 29 VAL A N 3
ATOM 1372 C CA . VAL A 1 29 ? -1.178 3.388 -3.930 1.00 0.00 29 VAL A CA 3
ATOM 1373 C C . VAL A 1 29 ? -0.070 3.461 -2.902 1.00 0.00 29 VAL A C 3
ATOM 1374 O O . VAL A 1 29 ? -0.264 4.044 -1.835 1.00 0.00 29 VAL A O 3
ATOM 1387 N N . CYS A 1 30 ? 1.067 2.884 -3.192 1.00 0.00 30 CYS A N 3
ATOM 1388 C CA . CYS A 1 30 ? 2.173 2.903 -2.256 1.00 0.00 30 CYS A CA 3
ATOM 1389 C C . CYS A 1 30 ? 3.028 4.149 -2.472 1.00 0.00 30 CYS A C 3
ATOM 1390 O O . CYS A 1 30 ? 3.096 4.688 -3.580 1.00 0.00 30 CYS A O 3
ATOM 1397 N N . VAL A 1 31 ? 3.680 4.615 -1.423 1.00 0.00 31 VAL A N 3
ATOM 1398 C CA . VAL A 1 31 ? 4.528 5.789 -1.520 1.00 0.00 31 VAL A CA 3
ATOM 1399 C C . VAL A 1 31 ? 5.788 5.585 -0.695 1.00 0.00 31 VAL A C 3
ATOM 1400 O O . VAL A 1 31 ? 5.787 4.678 0.160 1.00 0.00 31 VAL A O 3
ATOM 1414 N N . ALA A 1 1 ? 3.682 -10.848 0.330 1.00 0.00 1 ALA A N 4
ATOM 1415 C CA . ALA A 1 1 ? 4.314 -10.153 -0.816 1.00 0.00 1 ALA A CA 4
ATOM 1416 C C . ALA A 1 1 ? 4.206 -8.648 -0.634 1.00 0.00 1 ALA A C 4
ATOM 1417 O O . ALA A 1 1 ? 3.182 -8.154 -0.167 1.00 0.00 1 ALA A O 4
ATOM 1426 N N . CYS A 1 2 ? 5.261 -7.931 -0.988 1.00 0.00 2 CYS A N 4
ATOM 1427 C CA . CYS A 1 2 ? 5.279 -6.482 -0.853 1.00 0.00 2 CYS A CA 4
ATOM 1428 C C . CYS A 1 2 ? 4.858 -5.814 -2.159 1.00 0.00 2 CYS A C 4
ATOM 1429 O O . CYS A 1 2 ? 5.313 -6.190 -3.239 1.00 0.00 2 CYS A O 4
ATOM 1436 N N . SER A 1 3 ? 3.970 -4.842 -2.049 1.00 0.00 3 SER A N 4
ATOM 1437 C CA . SER A 1 3 ? 3.470 -4.122 -3.206 1.00 0.00 3 SER A CA 4
ATOM 1438 C C . SER A 1 3 ? 4.433 -3.008 -3.608 1.00 0.00 3 SER A C 4
ATOM 1439 O O . SER A 1 3 ? 5.025 -2.351 -2.746 1.00 0.00 3 SER A O 4
ATOM 1447 N N . LYS A 1 4 ? 4.580 -2.792 -4.913 1.00 0.00 4 LYS A N 4
ATOM 1448 C CA . LYS A 1 4 ? 5.457 -1.743 -5.416 1.00 0.00 4 LYS A CA 4
ATOM 1449 C C . LYS A 1 4 ? 4.844 -0.377 -5.119 1.00 0.00 4 LYS A C 4
ATOM 1450 O O . LYS A 1 4 ? 3.641 -0.267 -4.889 1.00 0.00 4 LYS A O 4
ATOM 1469 N N . LYS A 1 5 ? 5.673 0.652 -5.082 1.00 0.00 5 LYS A N 4
ATOM 1470 C CA . LYS A 1 5 ? 5.200 1.993 -4.760 1.00 0.00 5 LYS A CA 4
ATOM 1471 C C . LYS A 1 5 ? 3.998 2.420 -5.594 1.00 0.00 5 LYS A C 4
ATOM 1472 O O . LYS A 1 5 ? 2.910 2.608 -5.078 1.00 0.00 5 LYS A O 4
ATOM 1491 N N . TRP A 1 6 ? 4.186 2.583 -6.869 1.00 0.00 6 TRP A N 4
ATOM 1492 C CA . TRP A 1 6 ? 3.101 3.014 -7.724 1.00 0.00 6 TRP A CA 4
ATOM 1493 C C . TRP A 1 6 ? 2.207 1.846 -8.112 1.00 0.00 6 TRP A C 4
ATOM 1494 O O . TRP A 1 6 ? 1.621 1.836 -9.192 1.00 0.00 6 TRP A O 4
ATOM 1515 N N . GLU A 1 7 ? 2.096 0.871 -7.213 1.00 0.00 7 GLU A N 4
ATOM 1516 C CA . GLU A 1 7 ? 1.243 -0.292 -7.458 1.00 0.00 7 GLU A CA 4
ATOM 1517 C C . GLU A 1 7 ? -0.223 0.088 -7.217 1.00 0.00 7 GLU A C 4
ATOM 1518 O O . GLU A 1 7 ? -0.728 1.063 -7.772 1.00 0.00 7 GLU A O 4
ATOM 1530 N N . TYR A 1 8 ? -0.892 -0.677 -6.370 1.00 0.00 8 TYR A N 4
ATOM 1531 C CA . TYR A 1 8 ? -2.281 -0.428 -6.033 1.00 0.00 8 TYR A CA 4
ATOM 1532 C C . TYR A 1 8 ? -2.611 -1.169 -4.749 1.00 0.00 8 TYR A C 4
ATOM 1533 O O . TYR A 1 8 ? -2.253 -2.337 -4.593 1.00 0.00 8 TYR A O 4
ATOM 1551 N N . CYS A 1 9 ? -3.273 -0.500 -3.823 1.00 0.00 9 CYS A N 4
ATOM 1552 C CA . CYS A 1 9 ? -3.617 -1.124 -2.558 1.00 0.00 9 CYS A CA 4
ATOM 1553 C C . CYS A 1 9 ? -4.896 -0.534 -1.980 1.00 0.00 9 CYS A C 4
ATOM 1554 O O . CYS A 1 9 ? -5.055 0.681 -1.893 1.00 0.00 9 CYS A O 4
ATOM 1561 N N . ILE A 1 10 ? -5.805 -1.418 -1.593 1.00 0.00 10 ILE A N 4
ATOM 1562 C CA . ILE A 1 10 ? -7.087 -1.029 -1.020 1.00 0.00 10 ILE A CA 4
ATOM 1563 C C . ILE A 1 10 ? -7.384 -1.896 0.198 1.00 0.00 10 ILE A C 4
ATOM 1564 O O . ILE A 1 10 ? -8.465 -2.465 0.335 1.00 0.00 10 ILE A O 4
ATOM 1580 N N . VAL A 1 11 ? -6.392 -2.002 1.070 1.00 0.00 11 VAL A N 4
ATOM 1581 C CA . VAL A 1 11 ? -6.509 -2.807 2.276 1.00 0.00 11 VAL A CA 4
ATOM 1582 C C . VAL A 1 11 ? -7.505 -2.200 3.264 1.00 0.00 11 VAL A C 4
ATOM 1583 O O . VAL A 1 11 ? -7.507 -0.991 3.499 1.00 0.00 11 VAL A O 4
ATOM 1596 N N . PRO A 1 12 ? -8.377 -3.036 3.847 1.00 0.00 12 PRO A N 4
ATOM 1597 C CA . PRO A 1 12 ? -9.382 -2.583 4.806 1.00 0.00 12 PRO A CA 4
ATOM 1598 C C . PRO A 1 12 ? -8.782 -2.286 6.182 1.00 0.00 12 PRO A C 4
ATOM 1599 O O . PRO A 1 12 ? -7.571 -2.122 6.325 1.00 0.00 12 PRO A O 4
ATOM 1610 N N . ILE A 1 13 ? -9.644 -2.224 7.191 1.00 0.00 13 ILE A N 4
ATOM 1611 C CA . ILE A 1 13 ? -9.222 -1.942 8.561 1.00 0.00 13 ILE A CA 4
ATOM 1612 C C . ILE A 1 13 ? -8.209 -2.965 9.080 1.00 0.00 13 ILE A C 4
ATOM 1613 O O . ILE A 1 13 ? -7.310 -2.621 9.841 1.00 0.00 13 ILE A O 4
ATOM 1629 N N . LEU A 1 14 ? -8.361 -4.218 8.671 1.00 0.00 14 LEU A N 4
ATOM 1630 C CA . LEU A 1 14 ? -7.454 -5.273 9.110 1.00 0.00 14 LEU A CA 4
ATOM 1631 C C . LEU A 1 14 ? -6.352 -5.512 8.082 1.00 0.00 14 LEU A C 4
ATOM 1632 O O . LEU A 1 14 ? -5.669 -6.535 8.122 1.00 0.00 14 LEU A O 4
ATOM 1648 N N . GLY A 1 15 ? -6.184 -4.562 7.167 1.00 0.00 15 GLY A N 4
ATOM 1649 C CA . GLY A 1 15 ? -5.167 -4.682 6.140 1.00 0.00 15 GLY A CA 4
ATOM 1650 C C . GLY A 1 15 ? -5.399 -5.874 5.228 1.00 0.00 15 GLY A C 4
ATOM 1651 O O . GLY A 1 15 ? -6.522 -6.370 5.125 1.00 0.00 15 GLY A O 4
ATOM 1655 N N . PHE A 1 16 ? -4.331 -6.332 4.579 1.00 0.00 16 PHE A N 4
ATOM 1656 C CA . PHE A 1 16 ? -4.389 -7.478 3.671 1.00 0.00 16 PHE A CA 4
ATOM 1657 C C . PHE A 1 16 ? -3.028 -7.676 3.017 1.00 0.00 16 PHE A C 4
ATOM 1658 O O . PHE A 1 16 ? -2.467 -8.771 3.026 1.00 0.00 16 PHE A O 4
ATOM 1675 N N . VAL A 1 17 ? -2.498 -6.596 2.461 1.00 0.00 17 VAL A N 4
ATOM 1676 C CA . VAL A 1 17 ? -1.196 -6.625 1.813 1.00 0.00 17 VAL A CA 4
ATOM 1677 C C . VAL A 1 17 ? -0.265 -5.647 2.521 1.00 0.00 17 VAL A C 4
ATOM 1678 O O . VAL A 1 17 ? -0.635 -5.064 3.541 1.00 0.00 17 VAL A O 4
ATOM 1691 N N . TYR A 1 18 ? 0.929 -5.465 1.980 1.00 0.00 18 TYR A N 4
ATOM 1692 C CA . TYR A 1 18 ? 1.912 -4.563 2.563 1.00 0.00 18 TYR A CA 4
ATOM 1693 C C . TYR A 1 18 ? 2.986 -4.227 1.538 1.00 0.00 18 TYR A C 4
ATOM 1694 O O . TYR A 1 18 ? 3.330 -5.057 0.703 1.00 0.00 18 TYR A O 4
ATOM 1712 N N . CYS A 1 19 ? 3.501 -3.012 1.598 1.00 0.00 19 CYS A N 4
ATOM 1713 C CA . CYS A 1 19 ? 4.540 -2.572 0.674 1.00 0.00 19 CYS A CA 4
ATOM 1714 C C . CYS A 1 19 ? 5.899 -3.129 1.060 1.00 0.00 19 CYS A C 4
ATOM 1715 O O . CYS A 1 19 ? 6.080 -3.646 2.164 1.00 0.00 19 CYS A O 4
ATOM 1722 N N . CYS A 1 20 ? 6.858 -2.995 0.154 1.00 0.00 20 CYS A N 4
ATOM 1723 C CA . CYS A 1 20 ? 8.214 -3.451 0.412 1.00 0.00 20 CYS A CA 4
ATOM 1724 C C . CYS A 1 20 ? 8.837 -2.541 1.453 1.00 0.00 20 CYS A C 4
ATOM 1725 O O . CYS A 1 20 ? 8.435 -1.383 1.573 1.00 0.00 20 CYS A O 4
ATOM 1732 N N . PRO A 1 21 ? 9.808 -3.038 2.229 1.00 0.00 21 PRO A N 4
ATOM 1733 C CA . PRO A 1 21 ? 10.450 -2.238 3.261 1.00 0.00 21 PRO A CA 4
ATOM 1734 C C . PRO A 1 21 ? 10.969 -0.921 2.716 1.00 0.00 21 PRO A C 4
ATOM 1735 O O . PRO A 1 21 ? 11.848 -0.881 1.856 1.00 0.00 21 PRO A O 4
ATOM 1746 N N . GLY A 1 22 ? 10.383 0.141 3.215 1.00 0.00 22 GLY A N 4
ATOM 1747 C CA . GLY A 1 22 ? 10.743 1.472 2.783 1.00 0.00 22 GLY A CA 4
ATOM 1748 C C . GLY A 1 22 ? 9.559 2.225 2.212 1.00 0.00 22 GLY A C 4
ATOM 1749 O O . GLY A 1 22 ? 9.481 3.445 2.332 1.00 0.00 22 GLY A O 4
ATOM 1753 N N . LEU A 1 23 ? 8.634 1.497 1.592 1.00 0.00 23 LEU A N 4
ATOM 1754 C CA . LEU A 1 23 ? 7.454 2.102 0.999 1.00 0.00 23 LEU A CA 4
ATOM 1755 C C . LEU A 1 23 ? 6.230 1.823 1.866 1.00 0.00 23 LEU A C 4
ATOM 1756 O O . LEU A 1 23 ? 6.166 0.792 2.541 1.00 0.00 23 LEU A O 4
ATOM 1772 N N . ILE A 1 24 ? 5.265 2.732 1.851 1.00 0.00 24 ILE A N 4
ATOM 1773 C CA . ILE A 1 24 ? 4.051 2.560 2.645 1.00 0.00 24 ILE A CA 4
ATOM 1774 C C . ILE A 1 24 ? 2.797 2.893 1.833 1.00 0.00 24 ILE A C 4
ATOM 1775 O O . ILE A 1 24 ? 2.727 3.925 1.169 1.00 0.00 24 ILE A O 4
ATOM 1791 N N . CYS A 1 25 ? 1.810 2.000 1.888 1.00 0.00 25 CYS A N 4
ATOM 1792 C CA . CYS A 1 25 ? 0.552 2.195 1.165 1.00 0.00 25 CYS A CA 4
ATOM 1793 C C . CYS A 1 25 ? -0.207 3.403 1.715 1.00 0.00 25 CYS A C 4
ATOM 1794 O O . CYS A 1 25 ? -0.228 3.630 2.926 1.00 0.00 25 CYS A O 4
ATOM 1801 N N . GLY A 1 26 ? -0.815 4.179 0.824 1.00 0.00 26 GLY A N 4
ATOM 1802 C CA . GLY A 1 26 ? -1.550 5.355 1.241 1.00 0.00 26 GLY A CA 4
ATOM 1803 C C . GLY A 1 26 ? -2.799 5.603 0.408 1.00 0.00 26 GLY A C 4
ATOM 1804 O O . GLY A 1 26 ? -3.802 4.912 0.573 1.00 0.00 26 GLY A O 4
ATOM 1808 N N . PRO A 1 27 ? -2.771 6.608 -0.489 1.00 0.00 27 PRO A N 4
ATOM 1809 C CA . PRO A 1 27 ? -3.921 6.968 -1.341 1.00 0.00 27 PRO A CA 4
ATOM 1810 C C . PRO A 1 27 ? -4.213 5.949 -2.444 1.00 0.00 27 PRO A C 4
ATOM 1811 O O . PRO A 1 27 ? -4.151 6.268 -3.632 1.00 0.00 27 PRO A O 4
ATOM 1822 N N . PHE A 1 28 ? -4.523 4.727 -2.026 1.00 0.00 28 PHE A N 4
ATOM 1823 C CA . PHE A 1 28 ? -4.832 3.614 -2.931 1.00 0.00 28 PHE A CA 4
ATOM 1824 C C . PHE A 1 28 ? -3.595 3.212 -3.735 1.00 0.00 28 PHE A C 4
ATOM 1825 O O . PHE A 1 28 ? -3.679 2.413 -4.666 1.00 0.00 28 PHE A O 4
ATOM 1842 N N . VAL A 1 29 ? -2.440 3.737 -3.327 1.00 0.00 29 VAL A N 4
ATOM 1843 C CA . VAL A 1 29 ? -1.161 3.434 -3.954 1.00 0.00 29 VAL A CA 4
ATOM 1844 C C . VAL A 1 29 ? -0.091 3.554 -2.891 1.00 0.00 29 VAL A C 4
ATOM 1845 O O . VAL A 1 29 ? -0.323 4.159 -1.845 1.00 0.00 29 VAL A O 4
ATOM 1858 N N . CYS A 1 30 ? 1.061 2.990 -3.144 1.00 0.00 30 CYS A N 4
ATOM 1859 C CA . CYS A 1 30 ? 2.148 3.049 -2.193 1.00 0.00 30 CYS A CA 4
ATOM 1860 C C . CYS A 1 30 ? 2.996 4.291 -2.448 1.00 0.00 30 CYS A C 4
ATOM 1861 O O . CYS A 1 30 ? 3.027 4.816 -3.563 1.00 0.00 30 CYS A O 4
ATOM 1868 N N . VAL A 1 31 ? 3.681 4.767 -1.426 1.00 0.00 31 VAL A N 4
ATOM 1869 C CA . VAL A 1 31 ? 4.526 5.938 -1.563 1.00 0.00 31 VAL A CA 4
ATOM 1870 C C . VAL A 1 31 ? 5.827 5.727 -0.810 1.00 0.00 31 VAL A C 4
ATOM 1871 O O . VAL A 1 31 ? 5.874 4.807 0.030 1.00 0.00 31 VAL A O 4
ATOM 1885 N N . ALA A 1 1 ? 5.669 -11.039 0.545 1.00 0.00 1 ALA A N 5
ATOM 1886 C CA . ALA A 1 1 ? 5.637 -10.297 -0.739 1.00 0.00 1 ALA A CA 5
ATOM 1887 C C . ALA A 1 1 ? 5.387 -8.822 -0.478 1.00 0.00 1 ALA A C 5
ATOM 1888 O O . ALA A 1 1 ? 4.574 -8.476 0.372 1.00 0.00 1 ALA A O 5
ATOM 1897 N N . CYS A 1 2 ? 6.094 -7.962 -1.193 1.00 0.00 2 CYS A N 5
ATOM 1898 C CA . CYS A 1 2 ? 5.945 -6.527 -1.018 1.00 0.00 2 CYS A CA 5
ATOM 1899 C C . CYS A 1 2 ? 5.382 -5.888 -2.281 1.00 0.00 2 CYS A C 5
ATOM 1900 O O . CYS A 1 2 ? 5.823 -6.181 -3.391 1.00 0.00 2 CYS A O 5
ATOM 1907 N N . SER A 1 3 ? 4.378 -5.048 -2.095 1.00 0.00 3 SER A N 5
ATOM 1908 C CA . SER A 1 3 ? 3.712 -4.377 -3.197 1.00 0.00 3 SER A CA 5
ATOM 1909 C C . SER A 1 3 ? 4.566 -3.238 -3.753 1.00 0.00 3 SER A C 5
ATOM 1910 O O . SER A 1 3 ? 5.246 -2.533 -3.000 1.00 0.00 3 SER A O 5
ATOM 1918 N N . LYS A 1 4 ? 4.508 -3.056 -5.069 1.00 0.00 4 LYS A N 5
ATOM 1919 C CA . LYS A 1 4 ? 5.247 -1.993 -5.740 1.00 0.00 4 LYS A CA 5
ATOM 1920 C C . LYS A 1 4 ? 4.731 -0.636 -5.266 1.00 0.00 4 LYS A C 5
ATOM 1921 O O . LYS A 1 4 ? 3.553 -0.494 -4.951 1.00 0.00 4 LYS A O 5
ATOM 1940 N N . LYS A 1 5 ? 5.609 0.352 -5.184 1.00 0.00 5 LYS A N 5
ATOM 1941 C CA . LYS A 1 5 ? 5.208 1.673 -4.715 1.00 0.00 5 LYS A CA 5
ATOM 1942 C C . LYS A 1 5 ? 4.011 2.220 -5.483 1.00 0.00 5 LYS A C 5
ATOM 1943 O O . LYS A 1 5 ? 2.990 2.543 -4.913 1.00 0.00 5 LYS A O 5
ATOM 1962 N N . TRP A 1 6 ? 4.129 2.330 -6.770 1.00 0.00 6 TRP A N 5
ATOM 1963 C CA . TRP A 1 6 ? 3.042 2.869 -7.558 1.00 0.00 6 TRP A CA 5
ATOM 1964 C C . TRP A 1 6 ? 1.977 1.814 -7.840 1.00 0.00 6 TRP A C 5
ATOM 1965 O O . TRP A 1 6 ? 1.253 1.892 -8.829 1.00 0.00 6 TRP A O 5
ATOM 1986 N N . GLU A 1 7 ? 1.862 0.851 -6.930 1.00 0.00 7 GLU A N 5
ATOM 1987 C CA . GLU A 1 7 ? 0.848 -0.186 -7.048 1.00 0.00 7 GLU A CA 5
ATOM 1988 C C . GLU A 1 7 ? -0.457 0.358 -6.494 1.00 0.00 7 GLU A C 5
ATOM 1989 O O . GLU A 1 7 ? -0.445 1.130 -5.533 1.00 0.00 7 GLU A O 5
ATOM 2001 N N . TYR A 1 8 ? -1.571 -0.043 -7.083 1.00 0.00 8 TYR A N 5
ATOM 2002 C CA . TYR A 1 8 ? -2.885 0.404 -6.634 1.00 0.00 8 TYR A CA 5
ATOM 2003 C C . TYR A 1 8 ? -3.273 -0.310 -5.333 1.00 0.00 8 TYR A C 5
ATOM 2004 O O . TYR A 1 8 ? -4.281 -1.013 -5.261 1.00 0.00 8 TYR A O 5
ATOM 2022 N N . CYS A 1 9 ? -2.443 -0.135 -4.312 1.00 0.00 9 CYS A N 5
ATOM 2023 C CA . CYS A 1 9 ? -2.665 -0.756 -3.016 1.00 0.00 9 CYS A CA 5
ATOM 2024 C C . CYS A 1 9 ? -3.826 -0.091 -2.288 1.00 0.00 9 CYS A C 5
ATOM 2025 O O . CYS A 1 9 ? -3.688 1.001 -1.738 1.00 0.00 9 CYS A O 5
ATOM 2032 N N . ILE A 1 10 ? -4.971 -0.759 -2.292 1.00 0.00 10 ILE A N 5
ATOM 2033 C CA . ILE A 1 10 ? -6.163 -0.242 -1.637 1.00 0.00 10 ILE A CA 5
ATOM 2034 C C . ILE A 1 10 ? -6.537 -1.111 -0.441 1.00 0.00 10 ILE A C 5
ATOM 2035 O O . ILE A 1 10 ? -7.709 -1.201 -0.077 1.00 0.00 10 ILE A O 5
ATOM 2051 N N . VAL A 1 11 ? -5.511 -1.737 0.151 1.00 0.00 11 VAL A N 5
ATOM 2052 C CA . VAL A 1 11 ? -5.649 -2.625 1.322 1.00 0.00 11 VAL A CA 5
ATOM 2053 C C . VAL A 1 11 ? -6.948 -3.450 1.320 1.00 0.00 11 VAL A C 5
ATOM 2054 O O . VAL A 1 11 ? -7.754 -3.365 2.248 1.00 0.00 11 VAL A O 5
ATOM 2067 N N . PRO A 1 12 ? -7.170 -4.282 0.282 1.00 0.00 12 PRO A N 5
ATOM 2068 C CA . PRO A 1 12 ? -8.368 -5.114 0.198 1.00 0.00 12 PRO A CA 5
ATOM 2069 C C . PRO A 1 12 ? -8.342 -6.252 1.214 1.00 0.00 12 PRO A C 5
ATOM 2070 O O . PRO A 1 12 ? -7.298 -6.853 1.451 1.00 0.00 12 PRO A O 5
ATOM 2081 N N . ILE A 1 13 ? -9.488 -6.538 1.817 1.00 0.00 13 ILE A N 5
ATOM 2082 C CA . ILE A 1 13 ? -9.591 -7.601 2.819 1.00 0.00 13 ILE A CA 5
ATOM 2083 C C . ILE A 1 13 ? -9.146 -8.953 2.263 1.00 0.00 13 ILE A C 5
ATOM 2084 O O . ILE A 1 13 ? -8.647 -9.800 2.998 1.00 0.00 13 ILE A O 5
ATOM 2100 N N . LEU A 1 14 ? -9.331 -9.142 0.962 1.00 0.00 14 LEU A N 5
ATOM 2101 C CA . LEU A 1 14 ? -8.951 -10.384 0.298 1.00 0.00 14 LEU A CA 5
ATOM 2102 C C . LEU A 1 14 ? -7.429 -10.543 0.248 1.00 0.00 14 LEU A C 5
ATOM 2103 O O . LEU A 1 14 ? -6.915 -11.654 0.140 1.00 0.00 14 LEU A O 5
ATOM 2119 N N . GLY A 1 15 ? -6.715 -9.427 0.318 1.00 0.00 15 GLY A N 5
ATOM 2120 C CA . GLY A 1 15 ? -5.268 -9.471 0.270 1.00 0.00 15 GLY A CA 5
ATOM 2121 C C . GLY A 1 15 ? -4.656 -8.087 0.279 1.00 0.00 15 GLY A C 5
ATOM 2122 O O . GLY A 1 15 ? -4.301 -7.551 -0.768 1.00 0.00 15 GLY A O 5
ATOM 2126 N N . PHE A 1 16 ? -4.557 -7.499 1.464 1.00 0.00 16 PHE A N 5
ATOM 2127 C CA . PHE A 1 16 ? -4.004 -6.158 1.616 1.00 0.00 16 PHE A CA 5
ATOM 2128 C C . PHE A 1 16 ? -2.500 -6.132 1.349 1.00 0.00 16 PHE A C 5
ATOM 2129 O O . PHE A 1 16 ? -1.970 -5.136 0.859 1.00 0.00 16 PHE A O 5
ATOM 2146 N N . VAL A 1 17 ? -1.828 -7.239 1.674 1.00 0.00 17 VAL A N 5
ATOM 2147 C CA . VAL A 1 17 ? -0.382 -7.370 1.481 1.00 0.00 17 VAL A CA 5
ATOM 2148 C C . VAL A 1 17 ? 0.356 -6.273 2.253 1.00 0.00 17 VAL A C 5
ATOM 2149 O O . VAL A 1 17 ? -0.126 -5.790 3.280 1.00 0.00 17 VAL A O 5
ATOM 2162 N N . TYR A 1 18 ? 1.519 -5.902 1.761 1.00 0.00 18 TYR A N 5
ATOM 2163 C CA . TYR A 1 18 ? 2.346 -4.878 2.381 1.00 0.00 18 TYR A CA 5
ATOM 2164 C C . TYR A 1 18 ? 3.459 -4.471 1.425 1.00 0.00 18 TYR A C 5
ATOM 2165 O O . TYR A 1 18 ? 3.986 -5.307 0.695 1.00 0.00 18 TYR A O 5
ATOM 2183 N N . CYS A 1 19 ? 3.796 -3.194 1.411 1.00 0.00 19 CYS A N 5
ATOM 2184 C CA . CYS A 1 19 ? 4.843 -2.683 0.532 1.00 0.00 19 CYS A CA 5
ATOM 2185 C C . CYS A 1 19 ? 6.226 -3.142 0.964 1.00 0.00 19 CYS A C 5
ATOM 2186 O O . CYS A 1 19 ? 6.410 -3.654 2.071 1.00 0.00 19 CYS A O 5
ATOM 2193 N N . CYS A 1 20 ? 7.201 -2.933 0.088 1.00 0.00 20 CYS A N 5
ATOM 2194 C CA . CYS A 1 20 ? 8.581 -3.292 0.377 1.00 0.00 20 CYS A CA 5
ATOM 2195 C C . CYS A 1 20 ? 9.106 -2.379 1.467 1.00 0.00 20 CYS A C 5
ATOM 2196 O O . CYS A 1 20 ? 8.606 -1.266 1.623 1.00 0.00 20 CYS A O 5
ATOM 2203 N N . PRO A 1 21 ? 10.102 -2.826 2.245 1.00 0.00 21 PRO A N 5
ATOM 2204 C CA . PRO A 1 21 ? 10.658 -2.017 3.321 1.00 0.00 21 PRO A CA 5
ATOM 2205 C C . PRO A 1 21 ? 11.050 -0.636 2.838 1.00 0.00 21 PRO A C 5
ATOM 2206 O O . PRO A 1 21 ? 11.923 -0.473 1.985 1.00 0.00 21 PRO A O 5
ATOM 2217 N N . GLY A 1 22 ? 10.363 0.341 3.378 1.00 0.00 22 GLY A N 5
ATOM 2218 C CA . GLY A 1 22 ? 10.590 1.717 3.003 1.00 0.00 22 GLY A CA 5
ATOM 2219 C C . GLY A 1 22 ? 9.357 2.345 2.382 1.00 0.00 22 GLY A C 5
ATOM 2220 O O . GLY A 1 22 ? 9.131 3.544 2.524 1.00 0.00 22 GLY A O 5
ATOM 2224 N N . LEU A 1 23 ? 8.558 1.532 1.695 1.00 0.00 23 LEU A N 5
ATOM 2225 C CA . LEU A 1 23 ? 7.347 2.007 1.054 1.00 0.00 23 LEU A CA 5
ATOM 2226 C C . LEU A 1 23 ? 6.133 1.650 1.903 1.00 0.00 23 LEU A C 5
ATOM 2227 O O . LEU A 1 23 ? 6.133 0.625 2.590 1.00 0.00 23 LEU A O 5
ATOM 2243 N N . ILE A 1 24 ? 5.104 2.483 1.856 1.00 0.00 24 ILE A N 5
ATOM 2244 C CA . ILE A 1 24 ? 3.887 2.237 2.625 1.00 0.00 24 ILE A CA 5
ATOM 2245 C C . ILE A 1 24 ? 2.638 2.627 1.836 1.00 0.00 24 ILE A C 5
ATOM 2246 O O . ILE A 1 24 ? 2.577 3.701 1.238 1.00 0.00 24 ILE A O 5
ATOM 2262 N N . CYS A 1 25 ? 1.639 1.742 1.836 1.00 0.00 25 CYS A N 5
ATOM 2263 C CA . CYS A 1 25 ? 0.384 2.000 1.128 1.00 0.00 25 CYS A CA 5
ATOM 2264 C C . CYS A 1 25 ? -0.296 3.255 1.680 1.00 0.00 25 CYS A C 5
ATOM 2265 O O . CYS A 1 25 ? -0.320 3.470 2.893 1.00 0.00 25 CYS A O 5
ATOM 2272 N N . GLY A 1 26 ? -0.832 4.087 0.793 1.00 0.00 26 GLY A N 5
ATOM 2273 C CA . GLY A 1 26 ? -1.479 5.310 1.223 1.00 0.00 26 GLY A CA 5
ATOM 2274 C C . GLY A 1 26 ? -2.701 5.674 0.391 1.00 0.00 26 GLY A C 5
ATOM 2275 O O . GLY A 1 26 ? -3.730 5.004 0.477 1.00 0.00 26 GLY A O 5
ATOM 2279 N N . PRO A 1 27 ? -2.619 6.757 -0.407 1.00 0.00 27 PRO A N 5
ATOM 2280 C CA . PRO A 1 27 ? -3.736 7.242 -1.246 1.00 0.00 27 PRO A CA 5
ATOM 2281 C C . PRO A 1 27 ? -4.086 6.322 -2.418 1.00 0.00 27 PRO A C 5
ATOM 2282 O O . PRO A 1 27 ? -3.966 6.706 -3.581 1.00 0.00 27 PRO A O 5
ATOM 2293 N N . PHE A 1 28 ? -4.517 5.110 -2.086 1.00 0.00 28 PHE A N 5
ATOM 2294 C CA . PHE A 1 28 ? -4.901 4.087 -3.067 1.00 0.00 28 PHE A CA 5
ATOM 2295 C C . PHE A 1 28 ? -3.686 3.623 -3.871 1.00 0.00 28 PHE A C 5
ATOM 2296 O O . PHE A 1 28 ? -3.818 2.900 -4.854 1.00 0.00 28 PHE A O 5
ATOM 2313 N N . VAL A 1 29 ? -2.500 4.013 -3.405 1.00 0.00 29 VAL A N 5
ATOM 2314 C CA . VAL A 1 29 ? -1.236 3.633 -4.018 1.00 0.00 29 VAL A CA 5
ATOM 2315 C C . VAL A 1 29 ? -0.190 3.630 -2.921 1.00 0.00 29 VAL A C 5
ATOM 2316 O O . VAL A 1 29 ? -0.410 4.221 -1.865 1.00 0.00 29 VAL A O 5
ATOM 2329 N N . CYS A 1 30 ? 0.933 2.995 -3.153 1.00 0.00 30 CYS A N 5
ATOM 2330 C CA . CYS A 1 30 ? 1.991 2.962 -2.160 1.00 0.00 30 CYS A CA 5
ATOM 2331 C C . CYS A 1 30 ? 2.915 4.162 -2.372 1.00 0.00 30 CYS A C 5
ATOM 2332 O O . CYS A 1 30 ? 2.985 4.713 -3.473 1.00 0.00 30 CYS A O 5
ATOM 2339 N N . VAL A 1 31 ? 3.614 4.582 -1.338 1.00 0.00 31 VAL A N 5
ATOM 2340 C CA . VAL A 1 31 ? 4.515 5.717 -1.458 1.00 0.00 31 VAL A CA 5
ATOM 2341 C C . VAL A 1 31 ? 5.794 5.453 -0.683 1.00 0.00 31 VAL A C 5
ATOM 2342 O O . VAL A 1 31 ? 5.784 4.549 0.172 1.00 0.00 31 VAL A O 5
ATOM 2356 N N . ALA A 1 1 ? 4.346 -10.859 0.553 1.00 0.00 1 ALA A N 6
ATOM 2357 C CA . ALA A 1 1 ? 4.462 -10.080 -0.703 1.00 0.00 1 ALA A CA 6
ATOM 2358 C C . ALA A 1 1 ? 4.368 -8.595 -0.403 1.00 0.00 1 ALA A C 6
ATOM 2359 O O . ALA A 1 1 ? 3.570 -8.186 0.435 1.00 0.00 1 ALA A O 6
ATOM 2368 N N . CYS A 1 2 ? 5.185 -7.798 -1.073 1.00 0.00 2 CYS A N 6
ATOM 2369 C CA . CYS A 1 2 ? 5.189 -6.361 -0.859 1.00 0.00 2 CYS A CA 6
ATOM 2370 C C . CYS A 1 2 ? 4.645 -5.630 -2.081 1.00 0.00 2 CYS A C 6
ATOM 2371 O O . CYS A 1 2 ? 5.029 -5.918 -3.215 1.00 0.00 2 CYS A O 6
ATOM 2378 N N . SER A 1 3 ? 3.727 -4.710 -1.834 1.00 0.00 3 SER A N 6
ATOM 2379 C CA . SER A 1 3 ? 3.092 -3.939 -2.888 1.00 0.00 3 SER A CA 6
ATOM 2380 C C . SER A 1 3 ? 4.066 -2.929 -3.496 1.00 0.00 3 SER A C 6
ATOM 2381 O O . SER A 1 3 ? 4.877 -2.323 -2.788 1.00 0.00 3 SER A O 6
ATOM 2389 N N . LYS A 1 4 ? 3.976 -2.755 -4.810 1.00 0.00 4 LYS A N 6
ATOM 2390 C CA . LYS A 1 4 ? 4.828 -1.820 -5.532 1.00 0.00 4 LYS A CA 6
ATOM 2391 C C . LYS A 1 4 ? 4.406 -0.384 -5.204 1.00 0.00 4 LYS A C 6
ATOM 2392 O O . LYS A 1 4 ? 3.221 -0.111 -5.021 1.00 0.00 4 LYS A O 6
ATOM 2411 N N . LYS A 1 5 ? 5.381 0.514 -5.087 1.00 0.00 5 LYS A N 6
ATOM 2412 C CA . LYS A 1 5 ? 5.108 1.908 -4.727 1.00 0.00 5 LYS A CA 6
ATOM 2413 C C . LYS A 1 5 ? 3.979 2.538 -5.535 1.00 0.00 5 LYS A C 6
ATOM 2414 O O . LYS A 1 5 ? 2.921 2.832 -5.009 1.00 0.00 5 LYS A O 6
ATOM 2433 N N . TRP A 1 6 ? 4.188 2.757 -6.801 1.00 0.00 6 TRP A N 6
ATOM 2434 C CA . TRP A 1 6 ? 3.160 3.370 -7.617 1.00 0.00 6 TRP A CA 6
ATOM 2435 C C . TRP A 1 6 ? 2.145 2.328 -8.057 1.00 0.00 6 TRP A C 6
ATOM 2436 O O . TRP A 1 6 ? 1.605 2.385 -9.160 1.00 0.00 6 TRP A O 6
ATOM 2457 N N . GLU A 1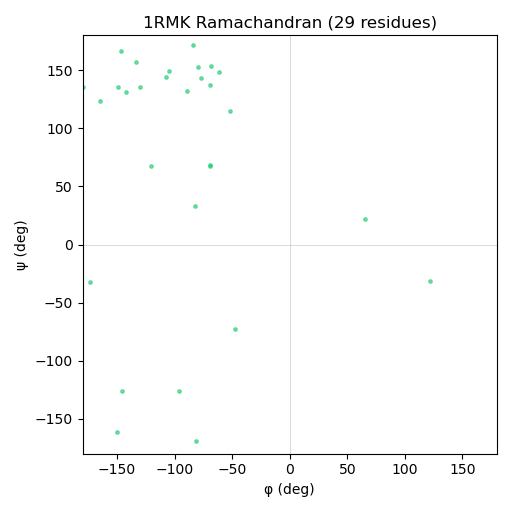 7 ? 1.895 1.377 -7.174 1.00 0.00 7 GLU A N 6
ATOM 2458 C CA . GLU A 1 7 ? 0.948 0.313 -7.444 1.00 0.00 7 GLU A CA 6
ATOM 2459 C C . GLU A 1 7 ? -0.066 0.238 -6.311 1.00 0.00 7 GLU A C 6
ATOM 2460 O O . GLU A 1 7 ? 0.236 0.610 -5.176 1.00 0.00 7 GLU A O 6
ATOM 2472 N N . TYR A 1 8 ? -1.268 -0.220 -6.623 1.00 0.00 8 TYR A N 6
ATOM 2473 C CA . TYR A 1 8 ? -2.323 -0.325 -5.626 1.00 0.00 8 TYR A CA 6
ATOM 2474 C C . TYR A 1 8 ? -1.917 -1.278 -4.510 1.00 0.00 8 TYR A C 6
ATOM 2475 O O . TYR A 1 8 ? -1.538 -2.418 -4.766 1.00 0.00 8 TYR A O 6
ATOM 2493 N N . CYS A 1 9 ? -1.996 -0.794 -3.276 1.00 0.00 9 CYS A N 6
ATOM 2494 C CA . CYS A 1 9 ? -1.635 -1.591 -2.106 1.00 0.00 9 CYS A CA 6
ATOM 2495 C C . CYS A 1 9 ? -2.505 -2.844 -2.024 1.00 0.00 9 CYS A C 6
ATOM 2496 O O . CYS A 1 9 ? -2.003 -3.934 -1.753 1.00 0.00 9 CYS A O 6
ATOM 2503 N N . ILE A 1 10 ? -3.806 -2.667 -2.286 1.00 0.00 10 ILE A N 6
ATOM 2504 C CA . ILE A 1 10 ? -4.779 -3.763 -2.270 1.00 0.00 10 ILE A CA 6
ATOM 2505 C C . ILE A 1 10 ? -5.050 -4.261 -0.849 1.00 0.00 10 ILE A C 6
ATOM 2506 O O . ILE A 1 10 ? -4.131 -4.499 -0.067 1.00 0.00 10 ILE A O 6
ATOM 2522 N N . VAL A 1 11 ? -6.323 -4.428 -0.523 1.00 0.00 11 VAL A N 6
ATOM 2523 C CA . VAL A 1 11 ? -6.714 -4.912 0.790 1.00 0.00 11 VAL A CA 6
ATOM 2524 C C . VAL A 1 11 ? -7.833 -5.949 0.658 1.00 0.00 11 VAL A C 6
ATOM 2525 O O . VAL A 1 11 ? -8.970 -5.626 0.312 1.00 0.00 11 VAL A O 6
ATOM 2538 N N . PRO A 1 12 ? -7.510 -7.225 0.906 1.00 0.00 12 PRO A N 6
ATOM 2539 C CA . PRO A 1 12 ? -8.470 -8.325 0.805 1.00 0.00 12 PRO A CA 6
ATOM 2540 C C . PRO A 1 12 ? -9.473 -8.312 1.953 1.00 0.00 12 PRO A C 6
ATOM 2541 O O . PRO A 1 12 ? -9.146 -7.885 3.059 1.00 0.00 12 PRO A O 6
ATOM 2552 N N . ILE A 1 13 ? -10.687 -8.788 1.687 1.00 0.00 13 ILE A N 6
ATOM 2553 C CA . ILE A 1 13 ? -11.742 -8.841 2.702 1.00 0.00 13 ILE A CA 6
ATOM 2554 C C . ILE A 1 13 ? -11.434 -9.926 3.739 1.00 0.00 13 ILE A C 6
ATOM 2555 O O . ILE A 1 13 ? -12.143 -10.926 3.852 1.00 0.00 13 ILE A O 6
ATOM 2571 N N . LEU A 1 14 ? -10.349 -9.712 4.470 1.00 0.00 14 LEU A N 6
ATOM 2572 C CA . LEU A 1 14 ? -9.875 -10.633 5.497 1.00 0.00 14 LEU A CA 6
ATOM 2573 C C . LEU A 1 14 ? -8.653 -10.036 6.188 1.00 0.00 14 LEU A C 6
ATOM 2574 O O . LEU A 1 14 ? -8.310 -10.407 7.308 1.00 0.00 14 LEU A O 6
ATOM 2590 N N . GLY A 1 15 ? -8.003 -9.104 5.498 1.00 0.00 15 GLY A N 6
ATOM 2591 C CA . GLY A 1 15 ? -6.827 -8.454 6.032 1.00 0.00 15 GLY A CA 6
ATOM 2592 C C . GLY A 1 15 ? -6.344 -7.353 5.112 1.00 0.00 15 GLY A C 6
ATOM 2593 O O . GLY A 1 15 ? -7.146 -6.568 4.614 1.00 0.00 15 GLY A O 6
ATOM 2597 N N . PHE A 1 16 ? -5.042 -7.302 4.875 1.00 0.00 16 PHE A N 6
ATOM 2598 C CA . PHE A 1 16 ? -4.462 -6.292 4.001 1.00 0.00 16 PHE A CA 6
ATOM 2599 C C . PHE A 1 16 ? -3.019 -6.649 3.667 1.00 0.00 16 PHE A C 6
ATOM 2600 O O . PHE A 1 16 ? -2.364 -7.364 4.427 1.00 0.00 16 PHE A O 6
ATOM 2617 N N . VAL A 1 17 ? -2.537 -6.166 2.529 1.00 0.00 17 VAL A N 6
ATOM 2618 C CA . VAL A 1 17 ? -1.170 -6.439 2.105 1.00 0.00 17 VAL A CA 6
ATOM 2619 C C . VAL A 1 17 ? -0.227 -5.408 2.732 1.00 0.00 17 VAL A C 6
ATOM 2620 O O . VAL A 1 17 ? -0.609 -4.691 3.656 1.00 0.00 17 VAL A O 6
ATOM 2633 N N . TYR A 1 18 ? 0.996 -5.344 2.243 1.00 0.00 18 TYR A N 6
ATOM 2634 C CA . TYR A 1 18 ? 1.987 -4.417 2.766 1.00 0.00 18 TYR A CA 6
ATOM 2635 C C . TYR A 1 18 ? 3.051 -4.135 1.715 1.00 0.00 18 TYR A C 6
ATOM 2636 O O . TYR A 1 18 ? 3.421 -5.021 0.949 1.00 0.00 18 TYR A O 6
ATOM 2654 N N . CYS A 1 19 ? 3.530 -2.905 1.677 1.00 0.00 19 CYS A N 6
ATOM 2655 C CA . CYS A 1 19 ? 4.555 -2.506 0.719 1.00 0.00 19 CYS A CA 6
ATOM 2656 C C . CYS A 1 19 ? 5.920 -3.057 1.099 1.00 0.00 19 CYS A C 6
ATOM 2657 O O . CYS A 1 19 ? 6.119 -3.553 2.209 1.00 0.00 19 CYS A O 6
ATOM 2664 N N . CYS A 1 20 ? 6.865 -2.949 0.171 1.00 0.00 20 CYS A N 6
ATOM 2665 C CA . CYS A 1 20 ? 8.223 -3.413 0.407 1.00 0.00 20 CYS A CA 6
ATOM 2666 C C . CYS A 1 20 ? 8.870 -2.531 1.455 1.00 0.00 20 CYS A C 6
ATOM 2667 O O . CYS A 1 20 ? 8.477 -1.375 1.608 1.00 0.00 20 CYS A O 6
ATOM 2674 N N . PRO A 1 21 ? 9.854 -3.050 2.203 1.00 0.00 21 PRO A N 6
ATOM 2675 C CA . PRO A 1 21 ? 10.523 -2.274 3.239 1.00 0.00 21 PRO A CA 6
ATOM 2676 C C . PRO A 1 21 ? 11.019 -0.942 2.710 1.00 0.00 21 PRO A C 6
ATOM 2677 O O . PRO A 1 21 ? 11.868 -0.876 1.822 1.00 0.00 21 PRO A O 6
ATOM 2688 N N . GLY A 1 22 ? 10.444 0.104 3.253 1.00 0.00 22 GLY A N 6
ATOM 2689 C CA . GLY A 1 22 ? 10.781 1.446 2.839 1.00 0.00 22 GLY A CA 6
ATOM 2690 C C . GLY A 1 22 ? 9.586 2.176 2.258 1.00 0.00 22 GLY A C 6
ATOM 2691 O O . GLY A 1 22 ? 9.486 3.395 2.367 1.00 0.00 22 GLY A O 6
ATOM 2695 N N . LEU A 1 23 ? 8.676 1.425 1.640 1.00 0.00 23 LEU A N 6
ATOM 2696 C CA . LEU A 1 23 ? 7.487 2.001 1.040 1.00 0.00 23 LEU A CA 6
ATOM 2697 C C . LEU A 1 23 ? 6.286 1.795 1.955 1.00 0.00 23 LEU A C 6
ATOM 2698 O O . LEU A 1 23 ? 6.201 0.786 2.662 1.00 0.00 23 LEU A O 6
ATOM 2714 N N . ILE A 1 24 ? 5.361 2.743 1.945 1.00 0.00 24 ILE A N 6
ATOM 2715 C CA . ILE A 1 24 ? 4.168 2.650 2.776 1.00 0.00 24 ILE A CA 6
ATOM 2716 C C . ILE A 1 24 ? 2.899 2.907 1.965 1.00 0.00 24 ILE A C 6
ATOM 2717 O O . ILE A 1 24 ? 2.826 3.859 1.186 1.00 0.00 24 ILE A O 6
ATOM 2733 N N . CYS A 1 25 ? 1.905 2.038 2.148 1.00 0.00 25 CYS A N 6
ATOM 2734 C CA . CYS A 1 25 ? 0.630 2.156 1.439 1.00 0.00 25 CYS A CA 6
ATOM 2735 C C . CYS A 1 25 ? -0.043 3.497 1.735 1.00 0.00 25 CYS A C 6
ATOM 2736 O O . CYS A 1 25 ? -0.019 3.978 2.867 1.00 0.00 25 CYS A O 6
ATOM 2743 N N . GLY A 1 26 ? -0.638 4.096 0.708 1.00 0.00 26 GLY A N 6
ATOM 2744 C CA . GLY A 1 26 ? -1.299 5.375 0.877 1.00 0.00 26 GLY A CA 6
ATOM 2745 C C . GLY A 1 26 ? -2.613 5.468 0.117 1.00 0.00 26 GLY A C 6
ATOM 2746 O O . GLY A 1 26 ? -3.461 4.582 0.233 1.00 0.00 26 GLY A O 6
ATOM 2750 N N . PRO A 1 27 ? -2.811 6.549 -0.662 1.00 0.00 27 PRO A N 6
ATOM 2751 C CA . PRO A 1 27 ? -4.044 6.786 -1.443 1.00 0.00 27 PRO A CA 6
ATOM 2752 C C . PRO A 1 27 ? -4.259 5.783 -2.580 1.00 0.00 27 PRO A C 6
ATOM 2753 O O . PRO A 1 27 ? -4.134 6.126 -3.756 1.00 0.00 27 PRO A O 6
ATOM 2764 N N . PHE A 1 28 ? -4.575 4.543 -2.209 1.00 0.00 28 PHE A N 6
ATOM 2765 C CA . PHE A 1 28 ? -4.813 3.454 -3.160 1.00 0.00 28 PHE A CA 6
ATOM 2766 C C . PHE A 1 28 ? -3.541 3.131 -3.939 1.00 0.00 28 PHE A C 6
ATOM 2767 O O . PHE A 1 28 ? -3.590 2.519 -5.002 1.00 0.00 28 PHE A O 6
ATOM 2784 N N . VAL A 1 29 ? -2.401 3.515 -3.368 1.00 0.00 29 VAL A N 6
ATOM 2785 C CA . VAL A 1 29 ? -1.091 3.261 -3.956 1.00 0.00 29 VAL A CA 6
ATOM 2786 C C . VAL A 1 29 ? -0.091 3.131 -2.822 1.00 0.00 29 VAL A C 6
ATOM 2787 O O . VAL A 1 29 ? -0.469 2.809 -1.695 1.00 0.00 29 VAL A O 6
ATOM 2800 N N . CYS A 1 30 ? 1.156 3.385 -3.112 1.00 0.00 30 CYS A N 6
ATOM 2801 C CA . CYS A 1 30 ? 2.211 3.307 -2.125 1.00 0.00 30 CYS A CA 6
ATOM 2802 C C . CYS A 1 30 ? 3.182 4.462 -2.349 1.00 0.00 30 CYS A C 6
ATOM 2803 O O . CYS A 1 30 ? 3.273 4.996 -3.457 1.00 0.00 30 CYS A O 6
ATOM 2810 N N . VAL A 1 31 ? 3.899 4.862 -1.318 1.00 0.00 31 VAL A N 6
ATOM 2811 C CA . VAL A 1 31 ? 4.849 5.954 -1.441 1.00 0.00 31 VAL A CA 6
ATOM 2812 C C . VAL A 1 31 ? 6.118 5.635 -0.671 1.00 0.00 31 VAL A C 6
ATOM 2813 O O . VAL A 1 31 ? 6.074 4.726 0.179 1.00 0.00 31 VAL A O 6
ATOM 2827 N N . ALA A 1 1 ? 2.091 -10.308 -0.583 1.00 0.00 1 ALA A N 7
ATOM 2828 C CA . ALA A 1 1 ? 3.386 -9.812 -1.110 1.00 0.00 1 ALA A CA 7
ATOM 2829 C C . ALA A 1 1 ? 3.507 -8.326 -0.840 1.00 0.00 1 ALA A C 7
ATOM 2830 O O . ALA A 1 1 ? 2.534 -7.696 -0.447 1.00 0.00 1 ALA A O 7
ATOM 2839 N N . CYS A 1 2 ? 4.682 -7.767 -1.051 1.00 0.00 2 CYS A N 7
ATOM 2840 C CA . CYS A 1 2 ? 4.878 -6.346 -0.823 1.00 0.00 2 CYS A CA 7
ATOM 2841 C C . CYS A 1 2 ? 4.527 -5.572 -2.085 1.00 0.00 2 CYS A C 7
ATOM 2842 O O . CYS A 1 2 ? 5.008 -5.880 -3.177 1.00 0.00 2 CYS A O 7
ATOM 2849 N N . SER A 1 3 ? 3.650 -4.597 -1.929 1.00 0.00 3 SER A N 7
ATOM 2850 C CA . SER A 1 3 ? 3.190 -3.793 -3.044 1.00 0.00 3 SER A CA 7
ATOM 2851 C C . SER A 1 3 ? 4.231 -2.762 -3.467 1.00 0.00 3 SER A C 7
ATOM 2852 O O . SER A 1 3 ? 4.919 -2.167 -2.632 1.00 0.00 3 SER A O 7
ATOM 2860 N N . LYS A 1 4 ? 4.324 -2.551 -4.772 1.00 0.00 4 LYS A N 7
ATOM 2861 C CA . LYS A 1 4 ? 5.250 -1.583 -5.341 1.00 0.00 4 LYS A CA 7
ATOM 2862 C C . LYS A 1 4 ? 4.713 -0.172 -5.106 1.00 0.00 4 LYS A C 7
ATOM 2863 O O . LYS A 1 4 ? 3.518 0.004 -4.875 1.00 0.00 4 LYS A O 7
ATOM 2882 N N . LYS A 1 5 ? 5.597 0.820 -5.121 1.00 0.00 5 LYS A N 7
ATOM 2883 C CA . LYS A 1 5 ? 5.194 2.201 -4.857 1.00 0.00 5 LYS A CA 7
ATOM 2884 C C . LYS A 1 5 ? 3.985 2.642 -5.672 1.00 0.00 5 LYS A C 7
ATOM 2885 O O . LYS A 1 5 ? 2.902 2.806 -5.143 1.00 0.00 5 LYS A O 7
ATOM 2904 N N . TRP A 1 6 ? 4.150 2.838 -6.950 1.00 0.00 6 TRP A N 7
ATOM 2905 C CA . TRP A 1 6 ? 3.039 3.279 -7.773 1.00 0.00 6 TRP A CA 7
ATOM 2906 C C . TRP A 1 6 ? 2.145 2.102 -8.139 1.00 0.00 6 TRP A C 7
ATOM 2907 O O . TRP A 1 6 ? 1.519 2.079 -9.197 1.00 0.00 6 TRP A O 7
ATOM 2928 N N . GLU A 1 7 ? 2.083 1.136 -7.235 1.00 0.00 7 GLU A N 7
ATOM 2929 C CA . GLU A 1 7 ? 1.256 -0.040 -7.427 1.00 0.00 7 GLU A CA 7
ATOM 2930 C C . GLU A 1 7 ? 0.070 0.025 -6.471 1.00 0.00 7 GLU A C 7
ATOM 2931 O O . GLU A 1 7 ? 0.202 0.503 -5.342 1.00 0.00 7 GLU A O 7
ATOM 2943 N N . TYR A 1 8 ? -1.085 -0.431 -6.936 1.00 0.00 8 TYR A N 7
ATOM 2944 C CA . TYR A 1 8 ? -2.306 -0.413 -6.135 1.00 0.00 8 TYR A CA 7
ATOM 2945 C C . TYR A 1 8 ? -2.136 -1.220 -4.850 1.00 0.00 8 TYR A C 7
ATOM 2946 O O . TYR A 1 8 ? -1.617 -2.336 -4.867 1.00 0.00 8 TYR A O 7
ATOM 2964 N N . CYS A 1 9 ? -2.580 -0.649 -3.742 1.00 0.00 9 CYS A N 7
ATOM 2965 C CA . CYS A 1 9 ? -2.479 -1.307 -2.452 1.00 0.00 9 CYS A CA 7
ATOM 2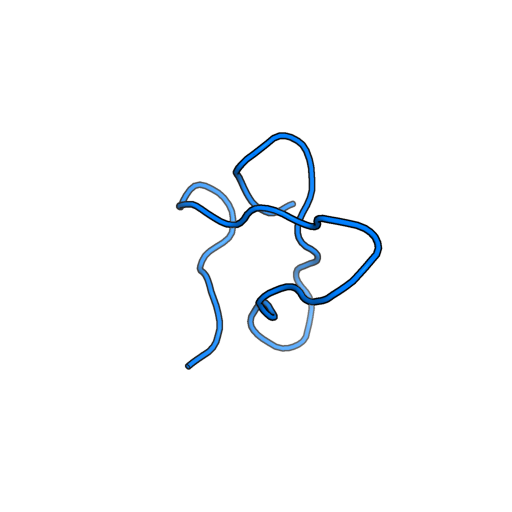966 C C . CYS A 1 9 ? -3.599 -0.845 -1.528 1.00 0.00 9 CYS A C 7
ATOM 2967 O O . CYS A 1 9 ? -4.173 0.228 -1.720 1.00 0.00 9 CYS A O 7
ATOM 2974 N N . ILE A 1 10 ? -3.894 -1.661 -0.526 1.00 0.00 10 ILE A N 7
ATOM 2975 C CA . ILE A 1 10 ? -4.926 -1.358 0.452 1.00 0.00 10 ILE A CA 7
ATOM 2976 C C . ILE A 1 10 ? -4.512 -1.897 1.814 1.00 0.00 10 ILE A C 7
ATOM 2977 O O . ILE A 1 10 ? -3.853 -2.934 1.899 1.00 0.00 10 ILE A O 7
ATOM 2993 N N . VAL A 1 11 ? -4.870 -1.181 2.871 1.00 0.00 11 VAL A N 7
ATOM 2994 C CA . VAL A 1 11 ? -4.508 -1.595 4.219 1.00 0.00 11 VAL A CA 7
ATOM 2995 C C . VAL A 1 11 ? -5.351 -2.808 4.646 1.00 0.00 11 VAL A C 7
ATOM 2996 O O . VAL A 1 11 ? -6.582 -2.794 4.552 1.00 0.00 11 VAL A O 7
ATOM 3009 N N . PRO A 1 12 ? -4.688 -3.901 5.069 1.00 0.00 12 PRO A N 7
ATOM 3010 C CA . PRO A 1 12 ? -5.358 -5.148 5.475 1.00 0.00 12 PRO A CA 7
ATOM 3011 C C . PRO A 1 12 ? -6.142 -5.043 6.796 1.00 0.00 12 PRO A C 7
ATOM 3012 O O . PRO A 1 12 ? -5.928 -5.836 7.713 1.00 0.00 12 PRO A O 7
ATOM 3023 N N . ILE A 1 13 ? -7.057 -4.075 6.861 1.00 0.00 13 ILE A N 7
ATOM 3024 C CA . ILE A 1 13 ? -7.922 -3.842 8.030 1.00 0.00 13 ILE A CA 7
ATOM 3025 C C . ILE A 1 13 ? -7.137 -3.680 9.332 1.00 0.00 13 ILE A C 7
ATOM 3026 O O . ILE A 1 13 ? -6.813 -2.563 9.731 1.00 0.00 13 ILE A O 7
ATOM 3042 N N . LEU A 1 14 ? -6.828 -4.801 9.983 1.00 0.00 14 LEU A N 7
ATOM 3043 C CA . LEU A 1 14 ? -6.071 -4.791 11.230 1.00 0.00 14 LEU A CA 7
ATOM 3044 C C . LEU A 1 14 ? -4.645 -4.325 10.969 1.00 0.00 14 LEU A C 7
ATOM 3045 O O . LEU A 1 14 ? -3.888 -4.022 11.890 1.00 0.00 14 LEU A O 7
ATOM 3061 N N . GLY A 1 15 ? -4.307 -4.256 9.694 1.00 0.00 15 GLY A N 7
ATOM 3062 C CA . GLY A 1 15 ? -3.002 -3.808 9.287 1.00 0.00 15 GLY A CA 7
ATOM 3063 C C . GLY A 1 15 ? -3.119 -2.701 8.271 1.00 0.00 15 GLY A C 7
ATOM 3064 O O . GLY A 1 15 ? -4.155 -2.569 7.626 1.00 0.00 15 GLY A O 7
ATOM 3068 N N . PHE A 1 16 ? -2.084 -1.897 8.131 1.00 0.00 16 PHE A N 7
ATOM 3069 C CA . PHE A 1 16 ? -2.118 -0.799 7.175 1.00 0.00 16 PHE A CA 7
ATOM 3070 C C . PHE A 1 16 ? -0.988 -0.920 6.160 1.00 0.00 16 PHE A C 7
ATOM 3071 O O . PHE A 1 16 ? -1.138 -0.531 5.004 1.00 0.00 16 PHE A O 7
ATOM 3088 N N . VAL A 1 17 ? 0.144 -1.464 6.588 1.00 0.00 17 VAL A N 7
ATOM 3089 C CA . VAL A 1 17 ? 1.276 -1.629 5.686 1.00 0.00 17 VAL A CA 7
ATOM 3090 C C . VAL A 1 17 ? 1.021 -2.808 4.754 1.00 0.00 17 VAL A C 7
ATOM 3091 O O . VAL A 1 17 ? 0.040 -3.535 4.915 1.00 0.00 17 VAL A O 7
ATOM 3104 N N . TYR A 1 18 ? 1.921 -2.995 3.804 1.00 0.00 18 TYR A N 7
ATOM 3105 C CA . TYR A 1 18 ? 1.834 -4.085 2.834 1.00 0.00 18 TYR A CA 7
ATOM 3106 C C . TYR A 1 18 ? 3.011 -3.998 1.872 1.00 0.00 18 TYR A C 7
ATOM 3107 O O . TYR A 1 18 ? 3.528 -5.008 1.401 1.00 0.00 18 TYR A O 7
ATOM 3125 N N . CYS A 1 19 ? 3.412 -2.764 1.584 1.00 0.00 19 CYS A N 7
ATOM 3126 C CA . CYS A 1 19 ? 4.522 -2.477 0.677 1.00 0.00 19 CYS A CA 7
ATOM 3127 C C . CYS A 1 19 ? 5.830 -3.086 1.152 1.00 0.00 19 CYS A C 7
ATOM 3128 O O . CYS A 1 19 ? 5.974 -3.449 2.321 1.00 0.00 19 CYS A O 7
ATOM 3135 N N . CYS A 1 20 ? 6.794 -3.162 0.240 1.00 0.00 20 CYS A N 7
ATOM 3136 C CA . CYS A 1 20 ? 8.108 -3.687 0.566 1.00 0.00 20 CYS A CA 7
ATOM 3137 C C . CYS A 1 20 ? 8.751 -2.755 1.575 1.00 0.00 20 CYS A C 7
ATOM 3138 O O . CYS A 1 20 ? 8.435 -1.562 1.591 1.00 0.00 20 CYS A O 7
ATOM 3145 N N . PRO A 1 21 ? 9.642 -3.260 2.438 1.00 0.00 21 PRO A N 7
ATOM 3146 C CA . PRO A 1 21 ? 10.292 -2.429 3.443 1.00 0.00 21 PRO A CA 7
ATOM 3147 C C . PRO A 1 21 ? 10.913 -1.187 2.836 1.00 0.00 21 PRO A C 7
ATOM 3148 O O . PRO A 1 21 ? 11.838 -1.256 2.028 1.00 0.00 21 PRO A O 7
ATOM 3159 N N . GLY A 1 22 ? 10.362 -0.061 3.224 1.00 0.00 22 GLY A N 7
ATOM 3160 C CA . GLY A 1 22 ? 10.822 1.213 2.720 1.00 0.00 22 GLY A CA 7
ATOM 3161 C C . GLY A 1 22 ? 9.688 2.050 2.160 1.00 0.00 22 GLY A C 7
ATOM 3162 O O . GLY A 1 22 ? 9.695 3.270 2.292 1.00 0.00 22 GLY A O 7
ATOM 3166 N N . LEU A 1 23 ? 8.714 1.393 1.534 1.00 0.00 23 LEU A N 7
ATOM 3167 C CA . LEU A 1 23 ? 7.575 2.087 0.952 1.00 0.00 23 LEU A CA 7
ATOM 3168 C C . LEU A 1 23 ? 6.351 1.953 1.851 1.00 0.00 23 LEU A C 7
ATOM 3169 O O . LEU A 1 23 ? 6.199 0.950 2.555 1.00 0.00 23 LEU A O 7
ATOM 3185 N N . ILE A 1 24 ? 5.478 2.952 1.830 1.00 0.00 24 ILE A N 7
ATOM 3186 C CA . ILE A 1 24 ? 4.272 2.920 2.650 1.00 0.00 24 ILE A CA 7
ATOM 3187 C C . ILE A 1 24 ? 3.017 3.132 1.809 1.00 0.00 24 ILE A C 7
ATOM 3188 O O . ILE A 1 24 ? 2.946 4.047 0.993 1.00 0.00 24 ILE A O 7
ATOM 3204 N N . CYS A 1 25 ? 2.029 2.268 2.009 1.00 0.00 25 CYS A N 7
ATOM 3205 C CA . CYS A 1 25 ? 0.773 2.348 1.270 1.00 0.00 25 CYS A CA 7
ATOM 3206 C C . CYS A 1 25 ? -0.029 3.576 1.702 1.00 0.00 25 CYS A C 7
ATOM 3207 O O . CYS A 1 25 ? -0.043 3.932 2.881 1.00 0.00 25 CYS A O 7
ATOM 3214 N N . GLY A 1 26 ? -0.680 4.225 0.743 1.00 0.00 26 GLY A N 7
ATOM 3215 C CA . GLY A 1 26 ? -1.459 5.408 1.043 1.00 0.00 26 GLY A CA 7
ATOM 3216 C C . GLY A 1 26 ? -2.787 5.449 0.301 1.00 0.00 26 GLY A C 7
ATOM 3217 O O . GLY A 1 26 ? -3.644 4.592 0.514 1.00 0.00 26 GLY A O 7
ATOM 3221 N N . PRO A 1 27 ? -2.990 6.457 -0.569 1.00 0.00 27 PRO A N 7
ATOM 3222 C CA . PRO A 1 27 ? -4.237 6.629 -1.339 1.00 0.00 27 PRO A CA 7
ATOM 3223 C C . PRO A 1 27 ? -4.435 5.576 -2.433 1.00 0.00 27 PRO A C 7
ATOM 3224 O O . PRO A 1 27 ? -4.461 5.896 -3.622 1.00 0.00 27 PRO A O 7
ATOM 3235 N N . PHE A 1 28 ? -4.564 4.324 -2.006 1.00 0.00 28 PHE A N 7
ATOM 3236 C CA . PHE A 1 28 ? -4.755 3.177 -2.900 1.00 0.00 28 PHE A CA 7
ATOM 3237 C C . PHE A 1 28 ? -3.512 2.946 -3.758 1.00 0.00 28 PHE A C 7
ATOM 3238 O O . PHE A 1 28 ? -3.543 2.192 -4.729 1.00 0.00 28 PHE A O 7
ATOM 3255 N N . VAL A 1 29 ? -2.404 3.562 -3.348 1.00 0.00 29 VAL A N 7
ATOM 3256 C CA . VAL A 1 29 ? -1.119 3.420 -4.014 1.00 0.00 29 VAL A CA 7
ATOM 3257 C C . VAL A 1 29 ? -0.045 3.610 -2.962 1.00 0.00 29 VAL A C 7
ATOM 3258 O O . VAL A 1 29 ? -0.289 4.249 -1.938 1.00 0.00 29 VAL A O 7
ATOM 3271 N N . CYS A 1 30 ? 1.115 3.055 -3.193 1.00 0.00 30 CYS A N 7
ATOM 3272 C CA . CYS A 1 30 ? 2.206 3.163 -2.247 1.00 0.00 30 CYS A CA 7
ATOM 3273 C C . CYS A 1 30 ? 3.040 4.414 -2.530 1.00 0.00 30 CYS A C 7
ATOM 3274 O O . CYS A 1 30 ? 3.009 4.959 -3.636 1.00 0.00 30 CYS A O 7
ATOM 3281 N N . VAL A 1 31 ? 3.787 4.871 -1.541 1.00 0.00 31 VAL A N 7
ATOM 3282 C CA . VAL A 1 31 ? 4.627 6.045 -1.704 1.00 0.00 31 VAL A CA 7
ATOM 3283 C C . VAL A 1 31 ? 5.934 5.852 -0.951 1.00 0.00 31 VAL A C 7
ATOM 3284 O O . VAL A 1 31 ? 5.999 4.934 -0.108 1.00 0.00 31 VAL A O 7
ATOM 3298 N N . ALA A 1 1 ? 5.530 -10.806 0.757 1.00 0.00 1 ALA A N 8
ATOM 3299 C CA . ALA A 1 1 ? 5.150 -10.174 -0.530 1.00 0.00 1 ALA A CA 8
ATOM 3300 C C . ALA A 1 1 ? 4.966 -8.680 -0.332 1.00 0.00 1 ALA A C 8
ATOM 3301 O O . ALA A 1 1 ? 4.434 -8.257 0.686 1.00 0.00 1 ALA A O 8
ATOM 3310 N N . CYS A 1 2 ? 5.418 -7.886 -1.290 1.00 0.00 2 CYS A N 8
ATOM 3311 C CA . CYS A 1 2 ? 5.309 -6.440 -1.191 1.00 0.00 2 CYS A CA 8
ATOM 3312 C C . CYS A 1 2 ? 4.883 -5.835 -2.520 1.00 0.00 2 CYS A C 8
ATOM 3313 O O . CYS A 1 2 ? 5.391 -6.207 -3.577 1.00 0.00 2 CYS A O 8
ATOM 3320 N N . SER A 1 3 ? 3.936 -4.914 -2.457 1.00 0.00 3 SER A N 8
ATOM 3321 C CA . SER A 1 3 ? 3.423 -4.254 -3.644 1.00 0.00 3 SER A CA 8
ATOM 3322 C C . SER A 1 3 ? 4.349 -3.119 -4.078 1.00 0.00 3 SER A C 8
ATOM 3323 O O . SER A 1 3 ? 4.997 -2.481 -3.244 1.00 0.00 3 SER A O 8
ATOM 3331 N N . LYS A 1 4 ? 4.397 -2.872 -5.383 1.00 0.00 4 LYS A N 8
ATOM 3332 C CA . LYS A 1 4 ? 5.222 -1.806 -5.942 1.00 0.00 4 LYS A CA 8
ATOM 3333 C C . LYS A 1 4 ? 4.702 -0.451 -5.469 1.00 0.00 4 LYS A C 8
ATOM 3334 O O . LYS A 1 4 ? 3.517 -0.307 -5.174 1.00 0.00 4 LYS A O 8
ATOM 3353 N N . LYS A 1 5 ? 5.591 0.528 -5.363 1.00 0.00 5 LYS A N 8
ATOM 3354 C CA . LYS A 1 5 ? 5.202 1.849 -4.884 1.00 0.00 5 LYS A CA 8
ATOM 3355 C C . LYS A 1 5 ? 4.013 2.426 -5.642 1.00 0.00 5 LYS A C 8
ATOM 3356 O O . LYS A 1 5 ? 2.953 2.627 -5.086 1.00 0.00 5 LYS A O 8
ATOM 3375 N N . TRP A 1 6 ? 4.177 2.694 -6.904 1.00 0.00 6 TRP A N 8
ATOM 3376 C CA . TRP A 1 6 ? 3.092 3.269 -7.672 1.00 0.00 6 TRP A CA 8
ATOM 3377 C C . TRP A 1 6 ? 2.101 2.198 -8.109 1.00 0.00 6 TRP A C 8
ATOM 3378 O O . TRP A 1 6 ? 1.405 2.351 -9.111 1.00 0.00 6 TRP A O 8
ATOM 3399 N N . GLU A 1 7 ? 2.016 1.129 -7.324 1.00 0.00 7 GLU A N 8
ATOM 3400 C CA . GLU A 1 7 ? 1.079 0.059 -7.614 1.00 0.00 7 GLU A CA 8
ATOM 3401 C C . GLU A 1 7 ? -0.200 0.289 -6.823 1.00 0.00 7 GLU A C 8
ATOM 3402 O O . GLU A 1 7 ? -0.152 0.670 -5.650 1.00 0.00 7 GLU A O 8
ATOM 3414 N N . TYR A 1 8 ? -1.335 0.059 -7.459 1.00 0.00 8 TYR A N 8
ATOM 3415 C CA . TYR A 1 8 ? -2.622 0.238 -6.808 1.00 0.00 8 TYR A CA 8
ATOM 3416 C C . TYR A 1 8 ? -2.771 -0.756 -5.660 1.00 0.00 8 TYR A C 8
ATOM 3417 O O . TYR A 1 8 ? -2.530 -1.953 -5.830 1.00 0.00 8 TYR A O 8
ATOM 3435 N N . CYS A 1 9 ? -3.157 -0.252 -4.496 1.00 0.00 9 CYS A N 8
ATOM 3436 C CA . CYS A 1 9 ? -3.331 -1.085 -3.310 1.00 0.00 9 CYS A CA 8
ATOM 3437 C C . CYS A 1 9 ? -4.592 -1.945 -3.401 1.00 0.00 9 CYS A C 8
ATOM 3438 O O . CYS A 1 9 ? -5.497 -1.822 -2.575 1.00 0.00 9 CYS A O 8
ATOM 3445 N N . ILE A 1 10 ? -4.640 -2.825 -4.393 1.00 0.00 10 ILE A N 8
ATOM 3446 C CA . ILE A 1 10 ? -5.777 -3.722 -4.580 1.00 0.00 10 ILE A CA 8
ATOM 3447 C C . ILE A 1 10 ? -5.674 -4.899 -3.595 1.00 0.00 10 ILE A C 8
ATOM 3448 O O . ILE A 1 10 ? -5.713 -6.074 -3.962 1.00 0.00 10 ILE A O 8
ATOM 3464 N N . VAL A 1 11 ? -5.516 -4.556 -2.327 1.00 0.00 11 VAL A N 8
ATOM 3465 C CA . VAL A 1 11 ? -5.382 -5.538 -1.269 1.00 0.00 11 VAL A CA 8
ATOM 3466 C C . VAL A 1 11 ? -6.738 -6.114 -0.864 1.00 0.00 11 VAL A C 8
ATOM 3467 O O . VAL A 1 11 ? -7.714 -5.382 -0.692 1.00 0.00 11 VAL A O 8
ATOM 3480 N N . PRO A 1 12 ? -6.815 -7.443 -0.713 1.00 0.00 12 PRO A N 8
ATOM 3481 C CA . PRO A 1 12 ? -8.051 -8.122 -0.324 1.00 0.00 12 PRO A CA 8
ATOM 3482 C C . PRO A 1 12 ? -8.481 -7.735 1.089 1.00 0.00 12 PRO A C 8
ATOM 3483 O O . PRO A 1 12 ? -7.657 -7.669 2.000 1.00 0.00 12 PRO A O 8
ATOM 3494 N N . ILE A 1 13 ? -9.771 -7.470 1.261 1.00 0.00 13 ILE A N 8
ATOM 3495 C CA . ILE A 1 13 ? -10.311 -7.074 2.561 1.00 0.00 13 ILE A CA 8
ATOM 3496 C C . ILE A 1 13 ? -9.970 -8.097 3.651 1.00 0.00 13 ILE A C 8
ATOM 3497 O O . ILE A 1 13 ? -9.676 -7.732 4.787 1.00 0.00 13 ILE A O 8
ATOM 3513 N N . LEU A 1 14 ? -9.998 -9.377 3.298 1.00 0.00 14 LEU A N 8
ATOM 3514 C CA . LEU A 1 14 ? -9.687 -10.435 4.252 1.00 0.00 14 LEU A CA 8
ATOM 3515 C C . LEU A 1 14 ? -8.250 -10.933 4.078 1.00 0.00 14 LEU A C 8
ATOM 3516 O O . LEU A 1 14 ? -7.952 -12.095 4.346 1.00 0.00 14 LEU A O 8
ATOM 3532 N N . GLY A 1 15 ? -7.364 -10.053 3.629 1.00 0.00 15 GLY A N 8
ATOM 3533 C CA . GLY A 1 15 ? -5.979 -10.442 3.434 1.00 0.00 15 GLY A CA 8
ATOM 3534 C C . GLY A 1 15 ? -5.159 -9.339 2.803 1.00 0.00 15 GLY A C 8
ATOM 3535 O O . GLY A 1 15 ? -4.551 -9.534 1.753 1.00 0.00 15 GLY A O 8
ATOM 3539 N N . PHE A 1 16 ? -5.161 -8.173 3.437 1.00 0.00 16 PHE A N 8
ATOM 3540 C CA . PHE A 1 16 ? -4.426 -7.023 2.929 1.00 0.00 16 PHE A CA 8
ATOM 3541 C C . PHE A 1 16 ? -2.924 -7.293 2.883 1.00 0.00 16 PHE A C 8
ATOM 3542 O O . PHE A 1 16 ? -2.355 -7.890 3.798 1.00 0.00 16 PHE A O 8
ATOM 3559 N N . VAL A 1 17 ? -2.295 -6.857 1.801 1.00 0.00 17 VAL A N 8
ATOM 3560 C CA . VAL A 1 17 ? -0.864 -7.044 1.615 1.00 0.00 17 VAL A CA 8
ATOM 3561 C C . VAL A 1 17 ? -0.104 -5.883 2.260 1.00 0.00 17 VAL A C 8
ATOM 3562 O O . VAL A 1 17 ? -0.683 -5.083 2.995 1.00 0.00 17 VAL A O 8
ATOM 3575 N N . TYR A 1 18 ? 1.184 -5.796 1.986 1.00 0.00 18 TYR A N 8
ATOM 3576 C CA . TYR A 1 18 ? 2.022 -4.746 2.542 1.00 0.00 18 TYR A CA 8
ATOM 3577 C C . TYR A 1 18 ? 3.164 -4.426 1.587 1.00 0.00 18 TYR A C 8
ATOM 3578 O O . TYR A 1 18 ? 3.649 -5.304 0.878 1.00 0.00 18 TYR A O 8
ATOM 3596 N N . CYS A 1 19 ? 3.587 -3.173 1.566 1.00 0.00 19 CYS A N 8
ATOM 3597 C CA . CYS A 1 19 ? 4.683 -2.749 0.703 1.00 0.00 19 CYS A CA 8
ATOM 3598 C C . CYS A 1 19 ? 6.019 -3.208 1.267 1.00 0.00 19 CYS A C 8
ATOM 3599 O O . CYS A 1 19 ? 6.121 -3.541 2.448 1.00 0.00 19 CYS A O 8
ATOM 3606 N N . CYS A 1 20 ? 7.043 -3.211 0.424 1.00 0.00 20 CYS A N 8
ATOM 3607 C CA . CYS A 1 20 ? 8.372 -3.610 0.856 1.00 0.00 20 CYS A CA 8
ATOM 3608 C C . CYS A 1 20 ? 8.932 -2.557 1.790 1.00 0.00 20 CYS A C 8
ATOM 3609 O O . CYS A 1 20 ? 8.505 -1.401 1.748 1.00 0.00 20 CYS A O 8
ATOM 3616 N N . PRO A 1 21 ? 9.881 -2.937 2.649 1.00 0.00 21 PRO A N 8
ATOM 3617 C CA . PRO A 1 21 ? 10.483 -2.012 3.598 1.00 0.00 21 PRO A CA 8
ATOM 3618 C C . PRO A 1 21 ? 11.015 -0.774 2.908 1.00 0.00 21 PRO A C 8
ATOM 3619 O O . PRO A 1 21 ? 11.931 -0.832 2.088 1.00 0.00 21 PRO A O 8
ATOM 3630 N N . GLY A 1 22 ? 10.396 0.333 3.236 1.00 0.00 22 GLY A N 8
ATOM 3631 C CA . GLY A 1 22 ? 10.757 1.600 2.647 1.00 0.00 22 GLY A CA 8
ATOM 3632 C C . GLY A 1 22 ? 9.553 2.320 2.078 1.00 0.00 22 GLY A C 8
ATOM 3633 O O . GLY A 1 22 ? 9.476 3.544 2.135 1.00 0.00 22 GLY A O 8
ATOM 3637 N N . LEU A 1 23 ? 8.608 1.557 1.530 1.00 0.00 23 LEU A N 8
ATOM 3638 C CA . LEU A 1 23 ? 7.404 2.131 0.950 1.00 0.00 23 LEU A CA 8
ATOM 3639 C C . LEU A 1 23 ? 6.190 1.742 1.784 1.00 0.00 23 LEU A C 8
ATOM 3640 O O . LEU A 1 23 ? 6.171 0.673 2.401 1.00 0.00 23 LEU A O 8
ATOM 3656 N N . ILE A 1 24 ? 5.179 2.599 1.804 1.00 0.00 24 ILE A N 8
ATOM 3657 C CA . ILE A 1 24 ? 3.962 2.332 2.564 1.00 0.00 24 ILE A CA 8
ATOM 3658 C C . ILE A 1 24 ? 2.719 2.740 1.776 1.00 0.00 24 ILE A C 8
ATOM 3659 O O . ILE A 1 24 ? 2.671 3.822 1.191 1.00 0.00 24 ILE A O 8
ATOM 3675 N N . CYS A 1 25 ? 1.714 1.867 1.757 1.00 0.00 25 CYS A N 8
ATOM 3676 C CA . CYS A 1 25 ? 0.473 2.153 1.038 1.00 0.00 25 CYS A CA 8
ATOM 3677 C C . CYS A 1 25 ? -0.268 3.326 1.680 1.00 0.00 25 CYS A C 8
ATOM 3678 O O . CYS A 1 25 ? -0.322 3.440 2.905 1.00 0.00 25 CYS A O 8
ATOM 3685 N N . GLY A 1 26 ? -0.830 4.194 0.846 1.00 0.00 26 GLY A N 8
ATOM 3686 C CA . GLY A 1 26 ? -1.552 5.346 1.342 1.00 0.00 26 GLY A CA 8
ATOM 3687 C C . GLY A 1 26 ? -2.776 5.678 0.502 1.00 0.00 26 GLY A C 8
ATOM 3688 O O . GLY A 1 26 ? -3.835 5.079 0.685 1.00 0.00 26 GLY A O 8
ATOM 3692 N N . PRO A 1 27 ? -2.664 6.646 -0.428 1.00 0.00 27 PRO A N 8
ATOM 3693 C CA . PRO A 1 27 ? -3.781 7.067 -1.291 1.00 0.00 27 PRO A CA 8
ATOM 3694 C C . PRO A 1 27 ? -4.123 6.053 -2.384 1.00 0.00 27 PRO A C 8
ATOM 3695 O O . PRO A 1 27 ? -4.074 6.362 -3.574 1.00 0.00 27 PRO A O 8
ATOM 3706 N N . PHE A 1 28 ? -4.459 4.843 -1.952 1.00 0.00 28 PHE A N 8
ATOM 3707 C CA . PHE A 1 28 ? -4.814 3.731 -2.842 1.00 0.00 28 PHE A CA 8
ATOM 3708 C C . PHE A 1 28 ? -3.615 3.312 -3.694 1.00 0.00 28 PHE A C 8
ATOM 3709 O O . PHE A 1 28 ? -3.751 2.549 -4.648 1.00 0.00 28 PHE A O 8
ATOM 3726 N N . VAL A 1 29 ? -2.434 3.780 -3.299 1.00 0.00 29 VAL A N 8
ATOM 3727 C CA . VAL A 1 29 ? -1.180 3.452 -3.964 1.00 0.00 29 VAL A CA 8
ATOM 3728 C C . VAL A 1 29 ? -0.090 3.508 -2.911 1.00 0.00 29 VAL A C 8
ATOM 3729 O O . VAL A 1 29 ? -0.306 4.076 -1.838 1.00 0.00 29 VAL A O 8
ATOM 3742 N N . CYS A 1 30 ? 1.056 2.941 -3.194 1.00 0.00 30 CYS A N 8
ATOM 3743 C CA . CYS A 1 30 ? 2.148 2.955 -2.241 1.00 0.00 30 CYS A CA 8
ATOM 3744 C C . CYS A 1 30 ? 3.001 4.205 -2.444 1.00 0.00 30 CYS A C 8
ATOM 3745 O O . CYS A 1 30 ? 3.091 4.737 -3.553 1.00 0.00 30 CYS A O 8
ATOM 3752 N N . VAL A 1 31 ? 3.619 4.687 -1.385 1.00 0.00 31 VAL A N 8
ATOM 3753 C CA . VAL A 1 31 ? 4.453 5.871 -1.476 1.00 0.00 31 VAL A CA 8
ATOM 3754 C C . VAL A 1 31 ? 5.716 5.682 -0.653 1.00 0.00 31 VAL A C 8
ATOM 3755 O O . VAL A 1 31 ? 5.731 4.767 0.192 1.00 0.00 31 VAL A O 8
ATOM 3769 N N . ALA A 1 1 ? 4.018 -10.694 0.560 1.00 0.00 1 ALA A N 9
ATOM 3770 C CA . ALA A 1 1 ? 4.232 -10.030 -0.748 1.00 0.00 1 ALA A CA 9
ATOM 3771 C C . ALA A 1 1 ? 4.143 -8.519 -0.597 1.00 0.00 1 ALA A C 9
ATOM 3772 O O . ALA A 1 1 ? 3.293 -8.018 0.135 1.00 0.00 1 ALA A O 9
ATOM 3781 N N . CYS A 1 2 ? 5.021 -7.803 -1.284 1.00 0.00 2 CYS A N 9
ATOM 3782 C CA . CYS A 1 2 ? 5.044 -6.350 -1.227 1.00 0.00 2 CYS A CA 9
ATOM 3783 C C . CYS A 1 2 ? 4.775 -5.764 -2.607 1.00 0.00 2 CYS A C 9
ATOM 3784 O O . CYS A 1 2 ? 5.394 -6.161 -3.594 1.00 0.00 2 CYS A O 9
ATOM 3791 N N . SER A 1 3 ? 3.834 -4.839 -2.673 1.00 0.00 3 SER A N 9
ATOM 3792 C CA . SER A 1 3 ? 3.468 -4.207 -3.929 1.00 0.00 3 SER A CA 9
ATOM 3793 C C . SER A 1 3 ? 4.413 -3.053 -4.253 1.00 0.00 3 SER A C 9
ATOM 3794 O O . SER A 1 3 ? 4.947 -2.408 -3.346 1.00 0.00 3 SER A O 9
ATOM 3802 N N . LYS A 1 4 ? 4.601 -2.785 -5.546 1.00 0.00 4 LYS A N 9
ATOM 3803 C CA . LYS A 1 4 ? 5.457 -1.686 -5.982 1.00 0.00 4 LYS A CA 9
ATOM 3804 C C . LYS A 1 4 ? 4.837 -0.360 -5.544 1.00 0.00 4 LYS A C 9
ATOM 3805 O O . LYS A 1 4 ? 3.636 -0.289 -5.276 1.00 0.00 4 LYS A O 9
ATOM 3824 N N . LYS A 1 5 ? 5.659 0.669 -5.437 1.00 0.00 5 LYS A N 9
ATOM 3825 C CA . LYS A 1 5 ? 5.197 1.977 -4.982 1.00 0.00 5 LYS A CA 9
ATOM 3826 C C . LYS A 1 5 ? 3.954 2.482 -5.707 1.00 0.00 5 LYS A C 9
ATOM 3827 O O . LYS A 1 5 ? 2.932 2.724 -5.095 1.00 0.00 5 LYS A O 9
ATOM 3846 N N . TRP A 1 6 ? 4.034 2.670 -6.990 1.00 0.00 6 TRP A N 9
ATOM 3847 C CA . TRP A 1 6 ? 2.897 3.199 -7.721 1.00 0.00 6 TRP A CA 9
ATOM 3848 C C . TRP A 1 6 ? 1.866 2.122 -8.040 1.00 0.00 6 TRP A C 9
ATOM 3849 O O . TRP A 1 6 ? 1.084 2.260 -8.977 1.00 0.00 6 TRP A O 9
ATOM 3870 N N . GLU A 1 7 ? 1.838 1.070 -7.228 1.00 0.00 7 GLU A N 9
ATOM 3871 C CA . GLU A 1 7 ? 0.857 0.006 -7.417 1.00 0.00 7 GLU A CA 9
ATOM 3872 C C . GLU A 1 7 ? -0.323 0.218 -6.486 1.00 0.00 7 GLU A C 9
ATOM 3873 O O . GLU A 1 7 ? -0.156 0.683 -5.356 1.00 0.00 7 GLU A O 9
ATOM 3885 N N . TYR A 1 8 ? -1.508 -0.139 -6.953 1.00 0.00 8 TYR A N 9
ATOM 3886 C CA . TYR A 1 8 ? -2.710 -0.007 -6.145 1.00 0.00 8 TYR A CA 9
ATOM 3887 C C . TYR A 1 8 ? -2.713 -1.068 -5.054 1.00 0.00 8 TYR A C 9
ATOM 3888 O O . TYR A 1 8 ? -3.131 -2.205 -5.276 1.00 0.00 8 TYR A O 9
ATOM 3906 N N . CYS A 1 9 ? -2.223 -0.694 -3.881 1.00 0.00 9 CYS A N 9
ATOM 3907 C CA . CYS A 1 9 ? -2.139 -1.602 -2.742 1.00 0.00 9 CYS A CA 9
ATOM 3908 C C . CYS A 1 9 ? -3.502 -1.827 -2.084 1.00 0.00 9 CYS A C 9
ATOM 3909 O O . CYS A 1 9 ? -3.638 -1.739 -0.863 1.00 0.00 9 CYS A O 9
ATOM 3916 N N . ILE A 1 10 ? -4.501 -2.137 -2.897 1.00 0.00 10 ILE A N 9
ATOM 3917 C CA . ILE A 1 10 ? -5.841 -2.394 -2.395 1.00 0.00 10 ILE A CA 9
ATOM 3918 C C . ILE A 1 10 ? -5.884 -3.732 -1.664 1.00 0.00 10 ILE A C 9
ATOM 3919 O O . ILE A 1 10 ? -5.452 -4.758 -2.193 1.00 0.00 10 ILE A O 9
ATOM 3935 N N . VAL A 1 11 ? -6.385 -3.713 -0.440 1.00 0.00 11 VAL A N 9
ATOM 3936 C CA . VAL A 1 11 ? -6.466 -4.920 0.366 1.00 0.00 11 VAL A CA 9
ATOM 3937 C C . VAL A 1 11 ? -7.610 -5.822 -0.094 1.00 0.00 11 VAL A C 9
ATOM 3938 O O . VAL A 1 11 ? -8.743 -5.372 -0.273 1.00 0.00 11 VAL A O 9
ATOM 3951 N N . PRO A 1 12 ? -7.323 -7.115 -0.293 1.00 0.00 12 PRO A N 9
ATOM 3952 C CA . PRO A 1 12 ? -8.320 -8.090 -0.725 1.00 0.00 12 PRO A CA 9
ATOM 3953 C C . PRO A 1 12 ? -9.330 -8.374 0.378 1.00 0.00 12 PRO A C 9
ATOM 3954 O O . PRO A 1 12 ? -8.979 -8.398 1.555 1.00 0.00 12 PRO A O 9
ATOM 3965 N N . ILE A 1 13 ? -10.582 -8.585 -0.010 1.00 0.00 13 ILE A N 9
ATOM 3966 C CA . ILE A 1 13 ? -11.654 -8.862 0.945 1.00 0.00 13 ILE A CA 9
ATOM 3967 C C . ILE A 1 13 ? -11.302 -10.040 1.864 1.00 0.00 13 ILE A C 9
ATOM 3968 O O . ILE A 1 13 ? -11.729 -10.092 3.014 1.00 0.00 13 ILE A O 9
ATOM 3984 N N . LEU A 1 14 ? -10.520 -10.981 1.350 1.00 0.00 14 LEU A N 9
ATOM 3985 C CA . LEU A 1 14 ? -10.122 -12.143 2.130 1.00 0.00 14 LEU A CA 9
ATOM 3986 C C . LEU A 1 14 ? -8.662 -12.048 2.577 1.00 0.00 14 LEU A C 9
ATOM 3987 O O . LEU A 1 14 ? -7.974 -13.062 2.675 1.00 0.00 14 LEU A O 9
ATOM 4003 N N . GLY A 1 15 ? -8.189 -10.837 2.853 1.00 0.00 15 GLY A N 9
ATOM 4004 C CA . GLY A 1 15 ? -6.816 -10.679 3.293 1.00 0.00 15 GLY A CA 9
ATOM 4005 C C . GLY A 1 15 ? -6.379 -9.231 3.368 1.00 0.00 15 GLY A C 9
ATOM 4006 O O . GLY A 1 15 ? -7.169 -8.354 3.710 1.00 0.00 15 GLY A O 9
ATOM 4010 N N . PHE A 1 16 ? -5.115 -8.988 3.043 1.00 0.00 16 PHE A N 9
ATOM 4011 C CA . PHE A 1 16 ? -4.544 -7.647 3.064 1.00 0.00 16 PHE A CA 9
ATOM 4012 C C . PHE A 1 16 ? -3.156 -7.667 2.437 1.00 0.00 16 PHE A C 9
ATOM 4013 O O . PHE A 1 16 ? -2.468 -8.688 2.477 1.00 0.00 16 PHE A O 9
ATOM 4030 N N . VAL A 1 17 ? -2.748 -6.547 1.857 1.00 0.00 17 VAL A N 9
ATOM 4031 C CA . VAL A 1 17 ? -1.436 -6.452 1.234 1.00 0.00 17 VAL A CA 9
ATOM 4032 C C . VAL A 1 17 ? -0.565 -5.489 2.033 1.00 0.00 17 VAL A C 9
ATOM 4033 O O . VAL A 1 17 ? -0.995 -4.967 3.062 1.00 0.00 17 VAL A O 9
ATOM 4046 N N . TYR A 1 18 ? 0.646 -5.251 1.551 1.00 0.00 18 TYR A N 9
ATOM 4047 C CA . TYR A 1 18 ? 1.581 -4.351 2.211 1.00 0.00 18 TYR A CA 9
ATOM 4048 C C . TYR A 1 18 ? 2.783 -4.098 1.310 1.00 0.00 18 TYR A C 9
ATOM 4049 O O . TYR A 1 18 ? 3.137 -4.940 0.488 1.00 0.00 18 TYR A O 9
ATOM 4067 N N . CYS A 1 19 ? 3.396 -2.938 1.458 1.00 0.00 19 CYS A N 9
ATOM 4068 C CA . CYS A 1 19 ? 4.558 -2.579 0.658 1.00 0.00 19 CYS A CA 9
ATOM 4069 C C . CYS A 1 19 ? 5.831 -3.147 1.265 1.00 0.00 19 CYS A C 9
ATOM 4070 O O . CYS A 1 19 ? 5.860 -3.504 2.443 1.00 0.00 19 CYS A O 9
ATOM 4077 N N . CYS A 1 20 ? 6.887 -3.207 0.465 1.00 0.00 20 CYS A N 9
ATOM 4078 C CA . CYS A 1 20 ? 8.167 -3.702 0.942 1.00 0.00 20 CYS A CA 9
ATOM 4079 C C . CYS A 1 20 ? 8.775 -2.671 1.868 1.00 0.00 20 CYS A C 9
ATOM 4080 O O . CYS A 1 20 ? 8.427 -1.489 1.793 1.00 0.00 20 CYS A O 9
ATOM 4087 N N . PRO A 1 21 ? 9.678 -3.091 2.758 1.00 0.00 21 PRO A N 9
ATOM 4088 C CA . PRO A 1 21 ? 10.317 -2.186 3.700 1.00 0.00 21 PRO A CA 9
ATOM 4089 C C . PRO A 1 21 ? 10.942 -0.998 2.998 1.00 0.00 21 PRO A C 9
ATOM 4090 O O . PRO A 1 21 ? 11.875 -1.130 2.208 1.00 0.00 21 PRO A O 9
ATOM 4101 N N . GLY A 1 22 ? 10.380 0.152 3.284 1.00 0.00 22 GLY A N 9
ATOM 4102 C CA . GLY A 1 22 ? 10.831 1.382 2.678 1.00 0.00 22 GLY A CA 9
ATOM 4103 C C . GLY A 1 22 ? 9.680 2.168 2.085 1.00 0.00 22 GLY A C 9
ATOM 4104 O O . GLY A 1 22 ? 9.673 3.396 2.135 1.00 0.00 22 GLY A O 9
ATOM 4108 N N . LEU A 1 23 ? 8.702 1.458 1.527 1.00 0.00 23 LEU A N 9
ATOM 4109 C CA . LEU A 1 23 ? 7.542 2.093 0.926 1.00 0.00 23 LEU A CA 9
ATOM 4110 C C . LEU A 1 23 ? 6.315 1.867 1.802 1.00 0.00 23 LEU A C 9
ATOM 4111 O O . LEU A 1 23 ? 6.208 0.836 2.471 1.00 0.00 23 LEU A O 9
ATOM 4127 N N . ILE A 1 24 ? 5.396 2.821 1.808 1.00 0.00 24 ILE A N 9
ATOM 4128 C CA . ILE A 1 24 ? 4.189 2.699 2.615 1.00 0.00 24 ILE A CA 9
ATOM 4129 C C . ILE A 1 24 ? 2.929 2.966 1.795 1.00 0.00 24 ILE A C 9
ATOM 4130 O O . ILE A 1 24 ? 2.845 3.948 1.059 1.00 0.00 24 ILE A O 9
ATOM 4146 N N . CYS A 1 25 ? 1.951 2.075 1.925 1.00 0.00 25 CYS A N 9
ATOM 4147 C CA . CYS A 1 25 ? 0.687 2.206 1.203 1.00 0.00 25 CYS A CA 9
ATOM 4148 C C . CYS A 1 25 ? -0.096 3.420 1.709 1.00 0.00 25 CYS A C 9
ATOM 4149 O O . CYS A 1 25 ? -0.138 3.679 2.913 1.00 0.00 25 CYS A O 9
ATOM 4156 N N . GLY A 1 26 ? -0.697 4.164 0.789 1.00 0.00 26 GLY A N 9
ATOM 4157 C CA . GLY A 1 26 ? -1.452 5.345 1.161 1.00 0.00 26 GLY A CA 9
ATOM 4158 C C . GLY A 1 26 ? -2.770 5.467 0.411 1.00 0.00 26 GLY A C 9
ATOM 4159 O O . GLY A 1 26 ? -3.653 4.623 0.566 1.00 0.00 26 GLY A O 9
ATOM 4163 N N . PRO A 1 27 ? -2.935 6.528 -0.402 1.00 0.00 27 PRO A N 9
ATOM 4164 C CA . PRO A 1 27 ? -4.167 6.780 -1.174 1.00 0.00 27 PRO A CA 9
ATOM 4165 C C . PRO A 1 27 ? -4.384 5.789 -2.321 1.00 0.00 27 PRO A C 9
ATOM 4166 O O . PRO A 1 27 ? -4.380 6.168 -3.493 1.00 0.00 27 PRO A O 9
ATOM 4177 N N . PHE A 1 28 ? -4.562 4.523 -1.958 1.00 0.00 28 PHE A N 9
ATOM 4178 C CA . PHE A 1 28 ? -4.775 3.431 -2.913 1.00 0.00 28 PHE A CA 9
ATOM 4179 C C . PHE A 1 28 ? -3.529 3.213 -3.770 1.00 0.00 28 PHE A C 9
ATOM 4180 O O . PHE A 1 28 ? -3.579 2.532 -4.791 1.00 0.00 28 PHE A O 9
ATOM 4197 N N . VAL A 1 29 ? -2.404 3.760 -3.308 1.00 0.00 29 VAL A N 9
ATOM 4198 C CA . VAL A 1 29 ? -1.116 3.618 -3.972 1.00 0.00 29 VAL A CA 9
ATOM 4199 C C . VAL A 1 29 ? -0.037 3.708 -2.912 1.00 0.00 29 VAL A C 9
ATOM 4200 O O . VAL A 1 29 ? -0.249 4.317 -1.864 1.00 0.00 29 VAL A O 9
ATOM 4213 N N . CYS A 1 30 ? 1.098 3.111 -3.170 1.00 0.00 30 CYS A N 9
ATOM 4214 C CA . CYS A 1 30 ? 2.195 3.135 -2.225 1.00 0.00 30 CYS A CA 9
ATOM 4215 C C . CYS A 1 30 ? 3.061 4.368 -2.476 1.00 0.00 30 CYS A C 9
ATOM 4216 O O . CYS A 1 30 ? 3.074 4.913 -3.582 1.00 0.00 30 CYS A O 9
ATOM 4223 N N . VAL A 1 31 ? 3.776 4.816 -1.463 1.00 0.00 31 VAL A N 9
ATOM 4224 C CA . VAL A 1 31 ? 4.632 5.978 -1.604 1.00 0.00 31 VAL A CA 9
ATOM 4225 C C . VAL A 1 31 ? 5.940 5.757 -0.862 1.00 0.00 31 VAL A C 9
ATOM 4226 O O . VAL A 1 31 ? 5.976 4.868 0.014 1.00 0.00 31 VAL A O 9
ATOM 4240 N N . ALA A 1 1 ? 5.540 -10.665 1.619 1.00 0.00 1 ALA A N 10
ATOM 4241 C CA . ALA A 1 1 ? 4.952 -10.140 0.367 1.00 0.00 1 ALA A CA 10
ATOM 4242 C C . ALA A 1 1 ? 4.815 -8.633 0.461 1.00 0.00 1 ALA A C 10
ATOM 4243 O O . ALA A 1 1 ? 4.630 -8.100 1.552 1.00 0.00 1 ALA A O 10
ATOM 4252 N N . CYS A 1 2 ? 4.917 -7.954 -0.671 1.00 0.00 2 CYS A N 10
ATOM 4253 C CA . CYS A 1 2 ? 4.805 -6.506 -0.708 1.00 0.00 2 CYS A CA 10
ATOM 4254 C C . CYS A 1 2 ? 4.250 -6.067 -2.062 1.00 0.00 2 CYS A C 10
ATOM 4255 O O . CYS A 1 2 ? 3.466 -6.803 -2.660 1.00 0.00 2 CYS A O 10
ATOM 4262 N N . SER A 1 3 ? 4.640 -4.891 -2.545 1.00 0.00 3 SER A N 10
ATOM 4263 C CA . SER A 1 3 ? 4.147 -4.399 -3.825 1.00 0.00 3 SER A CA 10
ATOM 4264 C C . SER A 1 3 ? 4.942 -3.172 -4.267 1.00 0.00 3 SER A C 10
ATOM 4265 O O . SER A 1 3 ? 5.646 -2.558 -3.459 1.00 0.00 3 SER A O 10
ATOM 4273 N N . LYS A 1 4 ? 4.822 -2.819 -5.547 1.00 0.00 4 LYS A N 10
ATOM 4274 C CA . LYS A 1 4 ? 5.520 -1.661 -6.095 1.00 0.00 4 LYS A CA 10
ATOM 4275 C C . LYS A 1 4 ? 4.921 -0.372 -5.539 1.00 0.00 4 LYS A C 10
ATOM 4276 O O . LYS A 1 4 ? 3.748 -0.329 -5.177 1.00 0.00 4 LYS A O 10
ATOM 4295 N N . LYS A 1 5 ? 5.733 0.671 -5.455 1.00 0.00 5 LYS A N 10
ATOM 4296 C CA . LYS A 1 5 ? 5.274 1.946 -4.917 1.00 0.00 5 LYS A CA 10
ATOM 4297 C C . LYS A 1 5 ? 4.030 2.462 -5.629 1.00 0.00 5 LYS A C 10
ATOM 4298 O O . LYS A 1 5 ? 2.992 2.646 -5.025 1.00 0.00 5 LYS A O 10
ATOM 4317 N N . TRP A 1 6 ? 4.125 2.700 -6.907 1.00 0.00 6 TRP A N 10
ATOM 4318 C CA . TRP A 1 6 ? 2.988 3.215 -7.644 1.00 0.00 6 TRP A CA 10
ATOM 4319 C C . TRP A 1 6 ? 2.017 2.099 -8.010 1.00 0.00 6 TRP A C 10
ATOM 4320 O O . TRP A 1 6 ? 1.258 2.211 -8.971 1.00 0.00 6 TRP A O 10
ATOM 4341 N N . GLU A 1 7 ? 2.026 1.036 -7.214 1.00 0.00 7 GLU A N 10
ATOM 4342 C CA . GLU A 1 7 ? 1.122 -0.081 -7.432 1.00 0.00 7 GLU A CA 10
ATOM 4343 C C . GLU A 1 7 ? -0.140 0.132 -6.605 1.00 0.00 7 GLU A C 10
ATOM 4344 O O . GLU A 1 7 ? -0.077 0.671 -5.498 1.00 0.00 7 GLU A O 10
ATOM 4356 N N . TYR A 1 8 ? -1.275 -0.289 -7.135 1.00 0.00 8 TYR A N 10
ATOM 4357 C CA . TYR A 1 8 ? -2.539 -0.146 -6.430 1.00 0.00 8 TYR A CA 10
ATOM 4358 C C . TYR A 1 8 ? -2.557 -1.039 -5.192 1.00 0.00 8 TYR A C 10
ATOM 4359 O O . TYR A 1 8 ? -2.487 -2.265 -5.293 1.00 0.00 8 TYR A O 10
ATOM 4377 N N . CYS A 1 9 ? -2.650 -0.415 -4.026 1.00 0.00 9 CYS A N 10
ATOM 4378 C CA . CYS A 1 9 ? -2.678 -1.145 -2.765 1.00 0.00 9 CYS A CA 10
ATOM 4379 C C . CYS A 1 9 ? -4.044 -1.779 -2.528 1.00 0.00 9 CYS A C 10
ATOM 4380 O O . CYS A 1 9 ? -4.850 -1.265 -1.752 1.00 0.00 9 CYS A O 10
ATOM 4387 N N . ILE A 1 10 ? -4.295 -2.895 -3.201 1.00 0.00 10 ILE A N 10
ATOM 4388 C CA . ILE A 1 10 ? -5.557 -3.612 -3.064 1.00 0.00 10 ILE A CA 10
ATOM 4389 C C . ILE A 1 10 ? -5.638 -4.291 -1.690 1.00 0.00 10 ILE A C 10
ATOM 4390 O O . ILE A 1 10 ? -5.277 -5.456 -1.519 1.00 0.00 10 ILE A O 10
ATOM 4406 N N . VAL A 1 11 ? -6.089 -3.531 -0.704 1.00 0.00 11 VAL A N 10
ATOM 4407 C CA . VAL A 1 11 ? -6.204 -4.029 0.656 1.00 0.00 11 VAL A CA 10
ATOM 4408 C C . VAL A 1 11 ? -7.395 -4.974 0.804 1.00 0.00 11 VAL A C 10
ATOM 4409 O O . VAL A 1 11 ? -8.480 -4.712 0.282 1.00 0.00 11 VAL A O 10
ATOM 4422 N N . PRO A 1 12 ? -7.200 -6.093 1.516 1.00 0.00 12 PRO A N 10
ATOM 4423 C CA . PRO A 1 12 ? -8.255 -7.081 1.737 1.00 0.00 12 PRO A CA 10
ATOM 4424 C C . PRO A 1 12 ? -9.361 -6.537 2.635 1.00 0.00 12 PRO A C 10
ATOM 4425 O O . PRO A 1 12 ? -9.118 -5.680 3.491 1.00 0.00 12 PRO A O 10
ATOM 4436 N N . ILE A 1 13 ? -10.575 -7.035 2.433 1.00 0.00 13 ILE A N 10
ATOM 4437 C CA . ILE A 1 13 ? -11.715 -6.599 3.224 1.00 0.00 13 ILE A CA 10
ATOM 4438 C C . ILE A 1 13 ? -11.441 -6.788 4.713 1.00 0.00 13 ILE A C 10
ATOM 4439 O O . ILE A 1 13 ? -11.026 -7.863 5.149 1.00 0.00 13 ILE A O 10
ATOM 4455 N N . LEU A 1 14 ? -11.652 -5.715 5.471 1.00 0.00 14 LEU A N 10
ATOM 4456 C CA . LEU A 1 14 ? -11.422 -5.705 6.915 1.00 0.00 14 LEU A CA 10
ATOM 4457 C C . LEU A 1 14 ? -9.943 -5.914 7.246 1.00 0.00 14 LEU A C 10
ATOM 4458 O O . LEU A 1 14 ? -9.603 -6.421 8.315 1.00 0.00 14 LEU A O 10
ATOM 4474 N N . GLY A 1 15 ? -9.066 -5.506 6.335 1.00 0.00 15 GLY A N 10
ATOM 4475 C CA . GLY A 1 15 ? -7.645 -5.646 6.563 1.00 0.00 15 GLY A CA 10
ATOM 4476 C C . GLY A 1 15 ? -6.838 -4.699 5.701 1.00 0.00 15 GLY A C 10
ATOM 4477 O O . GLY A 1 15 ? -7.364 -3.693 5.225 1.00 0.00 15 GLY A O 10
ATOM 4481 N N . PHE A 1 16 ? -5.565 -5.019 5.499 1.00 0.00 16 PHE A N 10
ATOM 4482 C CA . PHE A 1 16 ? -4.681 -4.190 4.689 1.00 0.00 16 PHE A CA 10
ATOM 4483 C C . PHE A 1 16 ? -3.385 -4.932 4.386 1.00 0.00 16 PHE A C 10
ATOM 4484 O O . PHE A 1 16 ? -2.972 -5.809 5.145 1.00 0.00 16 PHE A O 10
ATOM 4501 N N . VAL A 1 17 ? -2.756 -4.583 3.272 1.00 0.00 17 VAL A N 10
ATOM 4502 C CA . VAL A 1 17 ? -1.504 -5.213 2.873 1.00 0.00 17 VAL A CA 10
ATOM 4503 C C . VAL A 1 17 ? -0.330 -4.373 3.372 1.00 0.00 17 VAL A C 10
ATOM 4504 O O . VAL A 1 17 ? -0.522 -3.400 4.103 1.00 0.00 17 VAL A O 10
ATOM 4517 N N . TYR A 1 18 ? 0.873 -4.735 2.963 1.00 0.00 18 TYR A N 10
ATOM 4518 C CA . TYR A 1 18 ? 2.066 -4.007 3.357 1.00 0.00 18 TYR A CA 10
ATOM 4519 C C . TYR A 1 18 ? 3.087 -4.024 2.228 1.00 0.00 18 TYR A C 10
ATOM 4520 O O . TYR A 1 18 ? 3.366 -5.071 1.643 1.00 0.00 18 TYR A O 10
ATOM 4538 N N . CYS A 1 19 ? 3.630 -2.856 1.928 1.00 0.00 19 CYS A N 10
ATOM 4539 C CA . CYS A 1 19 ? 4.623 -2.711 0.875 1.00 0.00 19 CYS A CA 10
ATOM 4540 C C . CYS A 1 19 ? 5.976 -3.235 1.313 1.00 0.00 19 CYS A C 10
ATOM 4541 O O . CYS A 1 19 ? 6.151 -3.669 2.450 1.00 0.00 19 CYS A O 10
ATOM 4548 N N . CYS A 1 20 ? 6.936 -3.187 0.401 1.00 0.00 20 CYS A N 10
ATOM 4549 C CA . CYS A 1 20 ? 8.277 -3.646 0.694 1.00 0.00 20 CYS A CA 10
ATOM 4550 C C . CYS A 1 20 ? 8.909 -2.659 1.655 1.00 0.00 20 CYS A C 10
ATOM 4551 O O . CYS A 1 20 ? 8.537 -1.482 1.645 1.00 0.00 20 CYS A O 10
ATOM 4558 N N . PRO A 1 21 ? 9.842 -3.103 2.511 1.00 0.00 21 PRO A N 10
ATOM 4559 C CA . PRO A 1 21 ? 10.478 -2.218 3.479 1.00 0.00 21 PRO A CA 10
ATOM 4560 C C . PRO A 1 21 ? 10.994 -0.946 2.837 1.00 0.00 21 PRO A C 10
ATOM 4561 O O . PRO A 1 21 ? 11.903 -0.962 2.007 1.00 0.00 21 PRO A O 10
ATOM 4572 N N . GLY A 1 22 ? 10.369 0.141 3.220 1.00 0.00 22 GLY A N 10
ATOM 4573 C CA . GLY A 1 22 ? 10.715 1.437 2.687 1.00 0.00 22 GLY A CA 10
ATOM 4574 C C . GLY A 1 22 ? 9.510 2.155 2.109 1.00 0.00 22 GLY A C 10
ATOM 4575 O O . GLY A 1 22 ? 9.427 3.378 2.176 1.00 0.00 22 GLY A O 10
ATOM 4579 N N . LEU A 1 23 ? 8.579 1.394 1.539 1.00 0.00 23 LEU A N 10
ATOM 4580 C CA . LEU A 1 23 ? 7.383 1.969 0.944 1.00 0.00 23 LEU A CA 10
ATOM 4581 C C . LEU A 1 23 ? 6.172 1.737 1.841 1.00 0.00 23 LEU A C 10
ATOM 4582 O O . LEU A 1 23 ? 6.079 0.707 2.517 1.00 0.00 23 LEU A O 10
ATOM 4598 N N . ILE A 1 24 ? 5.246 2.686 1.848 1.00 0.00 24 ILE A N 10
ATOM 4599 C CA . ILE A 1 24 ? 4.041 2.573 2.662 1.00 0.00 24 ILE A CA 10
ATOM 4600 C C . ILE A 1 24 ? 2.793 2.928 1.855 1.00 0.00 24 ILE A C 10
ATOM 4601 O O . ILE A 1 24 ? 2.766 3.925 1.139 1.00 0.00 24 ILE A O 10
ATOM 4617 N N . CYS A 1 25 ? 1.761 2.098 1.967 1.00 0.00 25 CYS A N 10
ATOM 4618 C CA . CYS A 1 25 ? 0.511 2.327 1.243 1.00 0.00 25 CYS A CA 10
ATOM 4619 C C . CYS A 1 25 ? -0.205 3.579 1.744 1.00 0.00 25 CYS A C 10
ATOM 4620 O O . CYS A 1 25 ? -0.244 3.849 2.944 1.00 0.00 25 CYS A O 10
ATOM 4627 N N . GLY A 1 26 ? -0.770 4.334 0.811 1.00 0.00 26 GLY A N 10
ATOM 4628 C CA . GLY A 1 26 ? -1.480 5.549 1.150 1.00 0.00 26 GLY A CA 10
ATOM 4629 C C . GLY A 1 26 ? -2.777 5.693 0.370 1.00 0.00 26 GLY A C 10
ATOM 4630 O O . GLY A 1 26 ? -3.714 4.923 0.578 1.00 0.00 26 GLY A O 10
ATOM 4634 N N . PRO A 1 27 ? -2.860 6.686 -0.537 1.00 0.00 27 PRO A N 10
ATOM 4635 C CA . PRO A 1 27 ? -4.065 6.944 -1.351 1.00 0.00 27 PRO A CA 10
ATOM 4636 C C . PRO A 1 27 ? -4.326 5.878 -2.420 1.00 0.00 27 PRO A C 10
ATOM 4637 O O . PRO A 1 27 ? -4.305 6.163 -3.616 1.00 0.00 27 PRO A O 10
ATOM 4648 N N . PHE A 1 28 ? -4.565 4.653 -1.961 1.00 0.00 28 PHE A N 10
ATOM 4649 C CA . PHE A 1 28 ? -4.835 3.499 -2.827 1.00 0.00 28 PHE A CA 10
ATOM 4650 C C . PHE A 1 28 ? -3.609 3.151 -3.674 1.00 0.00 28 PHE A C 10
ATOM 4651 O O . PHE A 1 28 ? -3.696 2.381 -4.627 1.00 0.00 28 PHE A O 10
ATOM 4668 N N . VAL A 1 29 ? -2.460 3.687 -3.278 1.00 0.00 29 VAL A N 10
ATOM 4669 C CA . VAL A 1 29 ? -1.191 3.429 -3.943 1.00 0.00 29 VAL A CA 10
ATOM 4670 C C . VAL A 1 29 ? -0.106 3.537 -2.893 1.00 0.00 29 VAL A C 10
ATOM 4671 O O . VAL A 1 29 ? -0.334 4.131 -1.840 1.00 0.00 29 VAL A O 10
ATOM 4684 N N . CYS A 1 30 ? 1.045 2.973 -3.152 1.00 0.00 30 CYS A N 10
ATOM 4685 C CA . CYS A 1 30 ? 2.132 3.024 -2.194 1.00 0.00 30 CYS A CA 10
ATOM 4686 C C . CYS A 1 30 ? 2.982 4.272 -2.428 1.00 0.00 30 CYS A C 10
ATOM 4687 O O . CYS A 1 30 ? 3.006 4.825 -3.530 1.00 0.00 30 CYS A O 10
ATOM 4694 N N . VAL A 1 31 ? 3.677 4.721 -1.400 1.00 0.00 31 VAL A N 10
ATOM 4695 C CA . VAL A 1 31 ? 4.524 5.893 -1.515 1.00 0.00 31 VAL A CA 10
ATOM 4696 C C . VAL A 1 31 ? 5.817 5.674 -0.748 1.00 0.00 31 VAL A C 10
ATOM 4697 O O . VAL A 1 31 ? 5.856 4.745 0.082 1.00 0.00 31 VAL A O 10
ATOM 4711 N N . ALA A 1 1 ? 4.827 -10.684 0.896 1.00 0.00 1 ALA A N 11
ATOM 4712 C CA . ALA A 1 1 ? 4.686 -10.020 -0.419 1.00 0.00 1 ALA A CA 11
ATOM 4713 C C . ALA A 1 1 ? 4.615 -8.517 -0.225 1.00 0.00 1 ALA A C 11
ATOM 4714 O O . ALA A 1 1 ? 4.226 -8.055 0.844 1.00 0.00 1 ALA A O 11
ATOM 4723 N N . CYS A 1 2 ? 5.000 -7.767 -1.245 1.00 0.00 2 CYS A N 11
ATOM 4724 C CA . CYS A 1 2 ? 4.986 -6.313 -1.181 1.00 0.00 2 CYS A CA 11
ATOM 4725 C C . CYS A 1 2 ? 4.749 -5.742 -2.574 1.00 0.00 2 CYS A C 11
ATOM 4726 O O . CYS A 1 2 ? 5.391 -6.150 -3.541 1.00 0.00 2 CYS A O 11
ATOM 4733 N N . SER A 1 3 ? 3.803 -4.823 -2.673 1.00 0.00 3 SER A N 11
ATOM 4734 C CA . SER A 1 3 ? 3.460 -4.210 -3.945 1.00 0.00 3 SER A CA 11
ATOM 4735 C C . SER A 1 3 ? 4.379 -3.032 -4.254 1.00 0.00 3 SER A C 11
ATOM 4736 O O . SER A 1 3 ? 4.915 -2.396 -3.342 1.00 0.00 3 SER A O 11
ATOM 4744 N N . LYS A 1 4 ? 4.543 -2.742 -5.541 1.00 0.00 4 LYS A N 11
ATOM 4745 C CA . LYS A 1 4 ? 5.378 -1.629 -5.978 1.00 0.00 4 LYS A CA 11
ATOM 4746 C C . LYS A 1 4 ? 4.764 -0.302 -5.537 1.00 0.00 4 LYS A C 11
ATOM 4747 O O . LYS A 1 4 ? 3.581 -0.231 -5.212 1.00 0.00 4 LYS A O 11
ATOM 4766 N N . LYS A 1 5 ? 5.575 0.739 -5.495 1.00 0.00 5 LYS A N 11
ATOM 4767 C CA . LYS A 1 5 ? 5.106 2.046 -5.057 1.00 0.00 5 LYS A CA 11
ATOM 4768 C C . LYS A 1 5 ? 3.856 2.500 -5.799 1.00 0.00 5 LYS A C 11
ATOM 4769 O O . LYS A 1 5 ? 2.802 2.673 -5.209 1.00 0.00 5 LYS A O 11
ATOM 4788 N N . TRP A 1 6 ? 3.964 2.696 -7.080 1.00 0.00 6 TRP A N 11
ATOM 4789 C CA . TRP A 1 6 ? 2.831 3.150 -7.858 1.00 0.00 6 TRP A CA 11
ATOM 4790 C C . TRP A 1 6 ? 1.915 1.987 -8.227 1.00 0.00 6 TRP A C 11
ATOM 4791 O O . TRP A 1 6 ? 1.273 2.002 -9.275 1.00 0.00 6 TRP A O 11
ATOM 4812 N N . GLU A 1 7 ? 1.856 0.988 -7.348 1.00 0.00 7 GLU A N 11
ATOM 4813 C CA . GLU A 1 7 ? 0.997 -0.174 -7.577 1.00 0.00 7 GLU A CA 11
ATOM 4814 C C . GLU A 1 7 ? -0.455 0.168 -7.219 1.00 0.00 7 GLU A C 11
ATOM 4815 O O . GLU A 1 7 ? -1.019 1.145 -7.708 1.00 0.00 7 GLU A O 11
ATOM 4827 N N . TYR A 1 8 ? -1.043 -0.639 -6.347 1.00 0.00 8 TYR A N 11
ATOM 4828 C CA . TYR A 1 8 ? -2.409 -0.444 -5.895 1.00 0.00 8 TYR A CA 11
ATOM 4829 C C . TYR A 1 8 ? -2.610 -1.202 -4.592 1.00 0.00 8 TYR A C 11
ATOM 4830 O O . TYR A 1 8 ? -2.189 -2.353 -4.469 1.00 0.00 8 TYR A O 11
ATOM 4848 N N . CYS A 1 9 ? -3.231 -0.559 -3.618 1.00 0.00 9 CYS A N 11
ATOM 4849 C CA . CYS A 1 9 ? -3.460 -1.185 -2.327 1.00 0.00 9 CYS A CA 11
ATOM 4850 C C . CYS A 1 9 ? -4.577 -0.479 -1.568 1.00 0.00 9 CYS A C 11
ATOM 4851 O O . CYS A 1 9 ? -4.675 0.745 -1.583 1.00 0.00 9 CYS A O 11
ATOM 4858 N N . ILE A 1 10 ? -5.419 -1.262 -0.909 1.00 0.00 10 ILE A N 11
ATOM 4859 C CA . ILE A 1 10 ? -6.532 -0.722 -0.143 1.00 0.00 10 ILE A CA 11
ATOM 4860 C C . ILE A 1 10 ? -6.429 -1.172 1.321 1.00 0.00 10 ILE A C 11
ATOM 4861 O O . ILE A 1 10 ? -7.146 -2.060 1.785 1.00 0.00 10 ILE A O 11
ATOM 4877 N N . VAL A 1 11 ? -5.502 -0.559 2.039 1.00 0.00 11 VAL A N 11
ATOM 4878 C CA . VAL A 1 11 ? -5.279 -0.887 3.440 1.00 0.00 11 VAL A CA 11
ATOM 4879 C C . VAL A 1 11 ? -6.312 -0.197 4.332 1.00 0.00 11 VAL A C 11
ATOM 4880 O O . VAL A 1 11 ? -6.700 0.944 4.081 1.00 0.00 11 VAL A O 11
ATOM 4893 N N . PRO A 1 12 ? -6.781 -0.888 5.384 1.00 0.00 12 PRO A N 11
ATOM 4894 C CA . PRO A 1 12 ? -7.771 -0.340 6.311 1.00 0.00 12 PRO A CA 11
ATOM 4895 C C . PRO A 1 12 ? -7.260 0.912 7.021 1.00 0.00 12 PRO A C 11
ATOM 4896 O O . PRO A 1 12 ? -6.089 0.987 7.398 1.00 0.00 12 PRO A O 11
ATOM 4907 N N . ILE A 1 13 ? -8.148 1.890 7.189 1.00 0.00 13 ILE A N 11
ATOM 4908 C CA . ILE A 1 13 ? -7.817 3.160 7.839 1.00 0.00 13 ILE A CA 11
ATOM 4909 C C . ILE A 1 13 ? -7.214 2.947 9.230 1.00 0.00 13 ILE A C 11
ATOM 4910 O O . ILE A 1 13 ? -6.417 3.755 9.701 1.00 0.00 13 ILE A O 11
ATOM 4926 N N . LEU A 1 14 ? -7.601 1.850 9.874 1.00 0.00 14 LEU A N 11
ATOM 4927 C CA . LEU A 1 14 ? -7.106 1.513 11.207 1.00 0.00 14 LEU A CA 11
ATOM 4928 C C . LEU A 1 14 ? -5.584 1.369 11.210 1.00 0.00 14 LEU A C 11
ATOM 4929 O O . LEU A 1 14 ? -4.930 1.622 12.219 1.00 0.00 14 LEU A O 11
ATOM 4945 N N . GLY A 1 15 ? -5.030 0.962 10.075 1.00 0.00 15 GLY A N 11
ATOM 4946 C CA . GLY A 1 15 ? -3.597 0.794 9.966 1.00 0.00 15 GLY A CA 11
ATOM 4947 C C . GLY A 1 15 ? -3.221 -0.578 9.451 1.00 0.00 15 GLY A C 11
ATOM 4948 O O . GLY A 1 15 ? -3.669 -1.590 9.989 1.00 0.00 15 GLY A O 11
ATOM 4952 N N . PHE A 1 16 ? -2.402 -0.610 8.406 1.00 0.00 16 PHE A N 11
ATOM 4953 C CA . PHE A 1 16 ? -1.962 -1.862 7.806 1.00 0.00 16 PHE A CA 11
ATOM 4954 C C . PHE A 1 16 ? -0.904 -1.589 6.744 1.00 0.00 16 PHE A C 11
ATOM 4955 O O . PHE A 1 16 ? -1.042 -0.664 5.946 1.00 0.00 16 PHE A O 11
ATOM 4972 N N . VAL A 1 17 ? 0.144 -2.397 6.733 1.00 0.00 17 VAL A N 11
ATOM 4973 C CA . VAL A 1 17 ? 1.209 -2.243 5.756 1.00 0.00 17 VAL A CA 11
ATOM 4974 C C . VAL A 1 17 ? 1.106 -3.362 4.725 1.00 0.00 17 VAL A C 11
ATOM 4975 O O . VAL A 1 17 ? 0.194 -4.183 4.794 1.00 0.00 17 VAL A O 11
ATOM 4988 N N . TYR A 1 18 ? 2.050 -3.402 3.793 1.00 0.00 18 TYR A N 11
ATOM 4989 C CA . TYR A 1 18 ? 2.080 -4.43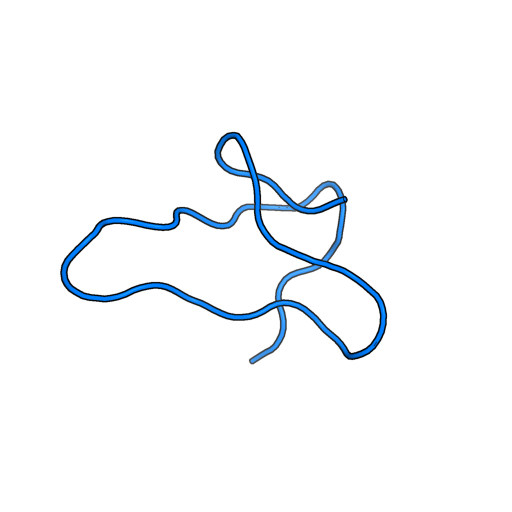1 2.756 1.00 0.00 18 TYR A CA 11
ATOM 4990 C C . TYR A 1 18 ? 3.270 -4.208 1.836 1.00 0.00 18 TYR A C 11
ATOM 4991 O O . TYR A 1 18 ? 3.901 -5.156 1.379 1.00 0.00 18 TYR A O 11
ATOM 5009 N N . CYS A 1 19 ? 3.563 -2.941 1.565 1.00 0.00 19 CYS A N 11
ATOM 5010 C CA . CYS A 1 19 ? 4.675 -2.564 0.699 1.00 0.00 19 CYS A CA 11
ATOM 5011 C C . CYS A 1 19 ? 6.006 -3.077 1.225 1.00 0.00 19 CYS A C 11
ATOM 5012 O O . CYS A 1 19 ? 6.135 -3.405 2.407 1.00 0.00 19 CYS A O 11
ATOM 5019 N N . CYS A 1 20 ? 6.995 -3.139 0.337 1.00 0.00 20 CYS A N 11
ATOM 5020 C CA . CYS A 1 20 ? 8.321 -3.603 0.705 1.00 0.00 20 CYS A CA 11
ATOM 5021 C C . CYS A 1 20 ? 8.898 -2.656 1.742 1.00 0.00 20 CYS A C 11
ATOM 5022 O O . CYS A 1 20 ? 8.525 -1.480 1.768 1.00 0.00 20 CYS A O 11
ATOM 5029 N N . PRO A 1 21 ? 9.797 -3.132 2.616 1.00 0.00 21 PRO A N 11
ATOM 5030 C CA . PRO A 1 21 ? 10.389 -2.287 3.645 1.00 0.00 21 PRO A CA 11
ATOM 5031 C C . PRO A 1 21 ? 10.948 -1.002 3.067 1.00 0.00 21 PRO A C 11
ATOM 5032 O O . PRO A 1 21 ? 11.877 -1.006 2.260 1.00 0.00 21 PRO A O 11
ATOM 5043 N N . GLY A 1 22 ? 10.340 0.086 3.477 1.00 0.00 22 GLY A N 11
ATOM 5044 C CA . GLY A 1 22 ? 10.730 1.393 3.001 1.00 0.00 22 GLY A CA 11
ATOM 5045 C C . GLY A 1 22 ? 9.570 2.133 2.363 1.00 0.00 22 GLY A C 11
ATOM 5046 O O . GLY A 1 22 ? 9.464 3.350 2.488 1.00 0.00 22 GLY A O 11
ATOM 5050 N N . LEU A 1 23 ? 8.698 1.394 1.683 1.00 0.00 23 LEU A N 11
ATOM 5051 C CA . LEU A 1 23 ? 7.543 1.980 1.024 1.00 0.00 23 LEU A CA 11
ATOM 5052 C C . LEU A 1 23 ? 6.306 1.806 1.896 1.00 0.00 23 LEU A C 11
ATOM 5053 O O . LEU A 1 23 ? 6.188 0.814 2.623 1.00 0.00 23 LEU A O 11
ATOM 5069 N N . ILE A 1 24 ? 5.385 2.755 1.832 1.00 0.00 24 ILE A N 11
ATOM 5070 C CA . ILE A 1 24 ? 4.167 2.676 2.630 1.00 0.00 24 ILE A CA 11
ATOM 5071 C C . ILE A 1 24 ? 2.923 2.970 1.795 1.00 0.00 24 ILE A C 11
ATOM 5072 O O . ILE A 1 24 ? 2.876 3.943 1.048 1.00 0.00 24 ILE A O 11
ATOM 5088 N N . CYS A 1 25 ? 1.916 2.115 1.932 1.00 0.00 25 CYS A N 11
ATOM 5089 C CA . CYS A 1 25 ? 0.663 2.285 1.200 1.00 0.00 25 CYS A CA 11
ATOM 5090 C C . CYS A 1 25 ? -0.092 3.511 1.717 1.00 0.00 25 CYS A C 11
ATOM 5091 O O . CYS A 1 25 ? -0.058 3.809 2.912 1.00 0.00 25 CYS A O 11
ATOM 5098 N N . GLY A 1 26 ? -0.759 4.222 0.816 1.00 0.00 26 GLY A N 11
ATOM 5099 C CA . GLY A 1 26 ? -1.497 5.408 1.200 1.00 0.00 26 GLY A CA 11
ATOM 5100 C C . GLY A 1 26 ? -2.779 5.592 0.403 1.00 0.00 26 GLY A C 11
ATOM 5101 O O . GLY A 1 26 ? -3.740 4.847 0.595 1.00 0.00 26 GLY A O 11
ATOM 5105 N N . PRO A 1 27 ? -2.828 6.597 -0.492 1.00 0.00 27 PRO A N 11
ATOM 5106 C CA . PRO A 1 27 ? -4.013 6.903 -1.316 1.00 0.00 27 PRO A CA 11
ATOM 5107 C C . PRO A 1 27 ? -4.290 5.859 -2.398 1.00 0.00 27 PRO A C 11
ATOM 5108 O O . PRO A 1 27 ? -4.254 6.161 -3.590 1.00 0.00 27 PRO A O 11
ATOM 5119 N N . PHE A 1 28 ? -4.552 4.634 -1.956 1.00 0.00 28 PHE A N 11
ATOM 5120 C CA . PHE A 1 28 ? -4.832 3.497 -2.840 1.00 0.00 28 PHE A CA 11
ATOM 5121 C C . PHE A 1 28 ? -3.598 3.144 -3.667 1.00 0.00 28 PHE A C 11
ATOM 5122 O O . PHE A 1 28 ? -3.677 2.368 -4.617 1.00 0.00 28 PHE A O 11
ATOM 5139 N N . VAL A 1 29 ? -2.450 3.689 -3.266 1.00 0.00 29 VAL A N 11
ATOM 5140 C CA . VAL A 1 29 ? -1.180 3.433 -3.927 1.00 0.00 29 VAL A CA 11
ATOM 5141 C C . VAL A 1 29 ? -0.082 3.548 -2.890 1.00 0.00 29 VAL A C 11
ATOM 5142 O O . VAL A 1 29 ? -0.289 4.144 -1.834 1.00 0.00 29 VAL A O 11
ATOM 5155 N N . CYS A 1 30 ? 1.069 2.991 -3.180 1.00 0.00 30 CYS A N 11
ATOM 5156 C CA . CYS A 1 30 ? 2.185 3.049 -2.259 1.00 0.00 30 CYS A CA 11
ATOM 5157 C C . CYS A 1 30 ? 3.014 4.301 -2.525 1.00 0.00 30 CYS A C 11
ATOM 5158 O O . CYS A 1 30 ? 2.999 4.843 -3.632 1.00 0.00 30 CYS A O 11
ATOM 5165 N N . VAL A 1 31 ? 3.736 4.764 -1.524 1.00 0.00 31 VAL A N 11
ATOM 5166 C CA . VAL A 1 31 ? 4.569 5.942 -1.676 1.00 0.00 31 VAL A CA 11
ATOM 5167 C C . VAL A 1 31 ? 5.898 5.730 -0.969 1.00 0.00 31 VAL A C 11
ATOM 5168 O O . VAL A 1 31 ? 5.977 4.811 -0.129 1.00 0.00 31 VAL A O 11
ATOM 5182 N N . ALA A 1 1 ? 5.976 -10.887 0.371 1.00 0.00 1 ALA A N 12
ATOM 5183 C CA . ALA A 1 1 ? 5.336 -10.173 -0.757 1.00 0.00 1 ALA A CA 12
ATOM 5184 C C . ALA A 1 1 ? 5.190 -8.702 -0.413 1.00 0.00 1 ALA A C 12
ATOM 5185 O O . ALA A 1 1 ? 4.950 -8.362 0.742 1.00 0.00 1 ALA A O 12
ATOM 5194 N N . CYS A 1 2 ? 5.352 -7.842 -1.405 1.00 0.00 2 CYS A N 12
ATOM 5195 C CA . CYS A 1 2 ? 5.248 -6.408 -1.199 1.00 0.00 2 CYS A CA 12
ATOM 5196 C C . CYS A 1 2 ? 4.763 -5.734 -2.477 1.00 0.00 2 CYS A C 12
ATOM 5197 O O . CYS A 1 2 ? 5.221 -6.058 -3.571 1.00 0.00 2 CYS A O 12
ATOM 5204 N N . SER A 1 3 ? 3.816 -4.820 -2.332 1.00 0.00 3 SER A N 12
ATOM 5205 C CA . SER A 1 3 ? 3.252 -4.115 -3.472 1.00 0.00 3 SER A CA 12
ATOM 5206 C C . SER A 1 3 ? 4.206 -3.039 -3.987 1.00 0.00 3 SER A C 12
ATOM 5207 O O . SER A 1 3 ? 4.935 -2.419 -3.209 1.00 0.00 3 SER A O 12
ATOM 5215 N N . LYS A 1 4 ? 4.183 -2.816 -5.298 1.00 0.00 4 LYS A N 12
ATOM 5216 C CA . LYS A 1 4 ? 5.020 -1.800 -5.925 1.00 0.00 4 LYS A CA 12
ATOM 5217 C C . LYS A 1 4 ? 4.561 -0.422 -5.461 1.00 0.00 4 LYS A C 12
ATOM 5218 O O . LYS A 1 4 ? 3.381 -0.230 -5.168 1.00 0.00 4 LYS A O 12
ATOM 5237 N N . LYS A 1 5 ? 5.486 0.524 -5.368 1.00 0.00 5 LYS A N 12
ATOM 5238 C CA . LYS A 1 5 ? 5.149 1.867 -4.904 1.00 0.00 5 LYS A CA 12
ATOM 5239 C C . LYS A 1 5 ? 3.968 2.463 -5.658 1.00 0.00 5 LYS A C 12
ATOM 5240 O O . LYS A 1 5 ? 2.911 2.684 -5.094 1.00 0.00 5 LYS A O 12
ATOM 5259 N N . TRP A 1 6 ? 4.137 2.718 -6.926 1.00 0.00 6 TRP A N 12
ATOM 5260 C CA . TRP A 1 6 ? 3.065 3.301 -7.710 1.00 0.00 6 TRP A CA 12
ATOM 5261 C C . TRP A 1 6 ? 2.066 2.236 -8.143 1.00 0.00 6 TRP A C 12
ATOM 5262 O O . TRP A 1 6 ? 1.408 2.363 -9.173 1.00 0.00 6 TRP A O 12
ATOM 5283 N N . GLU A 1 7 ? 1.946 1.199 -7.326 1.00 0.00 7 GLU A N 12
ATOM 5284 C CA . GLU A 1 7 ? 1.008 0.120 -7.588 1.00 0.00 7 GLU A CA 12
ATOM 5285 C C . GLU A 1 7 ? -0.109 0.176 -6.557 1.00 0.00 7 GLU A C 12
ATOM 5286 O O . GLU A 1 7 ? 0.124 0.573 -5.411 1.00 0.00 7 GLU A O 12
ATOM 5298 N N . TYR A 1 8 ? -1.310 -0.215 -6.952 1.00 0.00 8 TYR A N 12
ATOM 5299 C CA . TYR A 1 8 ? -2.439 -0.204 -6.038 1.00 0.00 8 TYR A CA 12
ATOM 5300 C C . TYR A 1 8 ? -2.218 -1.207 -4.910 1.00 0.00 8 TYR A C 12
ATOM 5301 O O . TYR A 1 8 ? -2.202 -2.420 -5.133 1.00 0.00 8 TYR A O 12
ATOM 5319 N N . CYS A 1 9 ? -2.063 -0.702 -3.700 1.00 0.00 9 CYS A N 12
ATOM 5320 C CA . CYS A 1 9 ? -1.870 -1.564 -2.554 1.00 0.00 9 CYS A CA 12
ATOM 5321 C C . CYS A 1 9 ? -3.219 -2.069 -2.060 1.00 0.00 9 CYS A C 12
ATOM 5322 O O . CYS A 1 9 ? -4.075 -1.289 -1.643 1.00 0.00 9 CYS A O 12
ATOM 5329 N N . ILE A 1 10 ? -3.410 -3.377 -2.139 1.00 0.00 10 ILE A N 12
ATOM 5330 C CA . ILE A 1 10 ? -4.660 -3.995 -1.724 1.00 0.00 10 ILE A CA 12
ATOM 5331 C C . ILE A 1 10 ? -4.825 -3.902 -0.210 1.00 0.00 10 ILE A C 12
ATOM 5332 O O . ILE A 1 10 ? -3.907 -4.227 0.545 1.00 0.00 10 ILE A O 12
ATOM 5348 N N . VAL A 1 11 ? -5.991 -3.448 0.226 1.00 0.00 11 VAL A N 12
ATOM 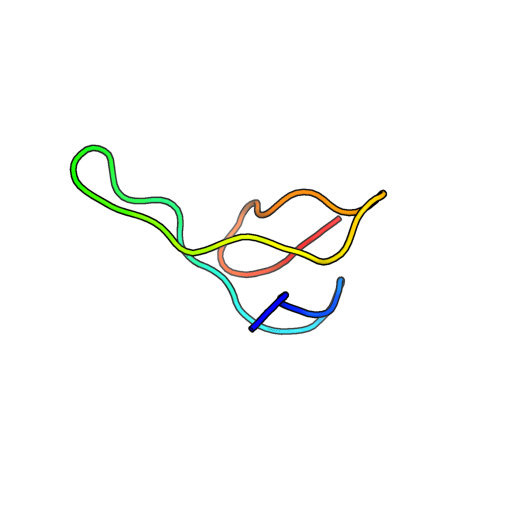5349 C CA . VAL A 1 11 ? -6.271 -3.300 1.650 1.00 0.00 11 VAL A CA 12
ATOM 5350 C C . VAL A 1 11 ? -7.561 -4.022 2.059 1.00 0.00 11 VAL A C 12
ATOM 5351 O O . VAL A 1 11 ? -8.549 -3.389 2.428 1.00 0.00 11 VAL A O 12
ATOM 5364 N N . PRO A 1 12 ? -7.568 -5.368 2.007 1.00 0.00 12 PRO A N 12
ATOM 5365 C CA . PRO A 1 12 ? -8.739 -6.166 2.384 1.00 0.00 12 PRO A CA 12
ATOM 5366 C C . PRO A 1 12 ? -9.107 -5.983 3.854 1.00 0.00 12 PRO A C 12
ATOM 5367 O O . PRO A 1 12 ? -8.235 -5.760 4.701 1.00 0.00 12 PRO A O 12
ATOM 5378 N N . ILE A 1 13 ? -10.399 -6.070 4.143 1.00 0.00 13 ILE A N 12
ATOM 5379 C CA . ILE A 1 13 ? -10.899 -5.910 5.503 1.00 0.00 13 ILE A CA 12
ATOM 5380 C C . ILE A 1 13 ? -10.230 -6.908 6.444 1.00 0.00 13 ILE A C 12
ATOM 5381 O O . ILE A 1 13 ? -10.371 -8.118 6.276 1.00 0.00 13 ILE A O 12
ATOM 5397 N N . LEU A 1 14 ? -9.496 -6.375 7.421 1.00 0.00 14 LEU A N 12
ATOM 5398 C CA . LEU A 1 14 ? -8.777 -7.183 8.410 1.00 0.00 14 LEU A CA 12
ATOM 5399 C C . LEU A 1 14 ? -7.749 -8.101 7.747 1.00 0.00 14 LEU A C 12
ATOM 5400 O O . LEU A 1 14 ? -7.472 -9.194 8.240 1.00 0.00 14 LEU A O 12
ATOM 5416 N N . GLY A 1 15 ? -7.178 -7.648 6.638 1.00 0.00 15 GLY A N 12
ATOM 5417 C CA . GLY A 1 15 ? -6.186 -8.442 5.941 1.00 0.00 15 GLY A CA 12
ATOM 5418 C C . GLY A 1 15 ? -5.469 -7.645 4.874 1.00 0.00 15 GLY A C 12
ATOM 5419 O O . GLY A 1 15 ? -5.228 -8.140 3.775 1.00 0.00 15 GLY A O 12
ATOM 5423 N N . PHE A 1 16 ? -5.131 -6.406 5.203 1.00 0.00 16 PHE A N 12
ATOM 5424 C CA . PHE A 1 16 ? -4.436 -5.523 4.275 1.00 0.00 16 PHE A CA 12
ATOM 5425 C C . PHE A 1 16 ? -2.993 -5.969 4.065 1.00 0.00 16 PHE A C 12
ATOM 5426 O O . PHE A 1 16 ? -2.357 -6.497 4.979 1.00 0.00 16 PHE A O 12
ATOM 5443 N N . VAL A 1 17 ? -2.485 -5.763 2.857 1.00 0.00 17 VAL A N 12
ATOM 5444 C CA . VAL A 1 17 ? -1.118 -6.144 2.535 1.00 0.00 17 VAL A CA 12
ATOM 5445 C C . VAL A 1 17 ? -0.156 -5.039 2.977 1.00 0.00 17 VAL A C 12
ATOM 5446 O O . VAL A 1 17 ? -0.557 -4.081 3.639 1.00 0.00 17 VAL A O 12
ATOM 5459 N N . TYR A 1 18 ? 1.105 -5.173 2.608 1.00 0.00 18 TYR A N 12
ATOM 5460 C CA . TYR A 1 18 ? 2.115 -4.193 2.969 1.00 0.00 18 TYR A CA 12
ATOM 5461 C C . TYR A 1 18 ? 3.230 -4.177 1.930 1.00 0.00 18 TYR A C 12
ATOM 5462 O O . TYR A 1 18 ? 3.626 -5.224 1.411 1.00 0.00 18 TYR A O 12
ATOM 5480 N N . CYS A 1 19 ? 3.725 -2.988 1.631 1.00 0.00 19 CYS A N 12
ATOM 5481 C CA . CYS A 1 19 ? 4.798 -2.820 0.663 1.00 0.00 19 CYS A CA 12
ATOM 5482 C C . CYS A 1 19 ? 6.125 -3.276 1.241 1.00 0.00 19 CYS A C 12
ATOM 5483 O O . CYS A 1 19 ? 6.220 -3.595 2.426 1.00 0.00 19 CYS A O 12
ATOM 5490 N N . CYS A 1 20 ? 7.152 -3.294 0.404 1.00 0.00 20 CYS A N 12
ATOM 5491 C CA . CYS A 1 20 ? 8.471 -3.695 0.851 1.00 0.00 20 CYS A CA 12
ATOM 5492 C C . CYS A 1 20 ? 9.005 -2.637 1.791 1.00 0.00 20 CYS A C 12
ATOM 5493 O O . CYS A 1 20 ? 8.563 -1.488 1.739 1.00 0.00 20 CYS A O 12
ATOM 5500 N N . PRO A 1 21 ? 9.944 -3.000 2.666 1.00 0.00 21 PRO A N 12
ATOM 5501 C CA . PRO A 1 21 ? 10.512 -2.064 3.622 1.00 0.00 21 PRO A CA 12
ATOM 5502 C C . PRO A 1 21 ? 11.012 -0.808 2.943 1.00 0.00 21 PRO A C 12
ATOM 5503 O O . PRO A 1 21 ? 11.954 -0.829 2.151 1.00 0.00 21 PRO A O 12
ATOM 5514 N N . GLY A 1 22 ? 10.336 0.272 3.250 1.00 0.00 22 GLY A N 12
ATOM 5515 C CA . GLY A 1 22 ? 10.657 1.553 2.668 1.00 0.00 22 GLY A CA 12
ATOM 5516 C C . GLY A 1 22 ? 9.441 2.217 2.055 1.00 0.00 22 GLY A C 12
ATOM 5517 O O . GLY A 1 22 ? 9.315 3.438 2.096 1.00 0.00 22 GLY A O 12
ATOM 5521 N N . LEU A 1 23 ? 8.545 1.414 1.483 1.00 0.00 23 LEU A N 12
ATOM 5522 C CA . LEU A 1 23 ? 7.341 1.939 0.862 1.00 0.00 23 LEU A CA 12
ATOM 5523 C C . LEU A 1 23 ? 6.133 1.699 1.761 1.00 0.00 23 LEU A C 12
ATOM 5524 O O . LEU A 1 23 ? 6.010 0.634 2.373 1.00 0.00 23 LEU A O 12
ATOM 5540 N N . ILE A 1 24 ? 5.246 2.677 1.840 1.00 0.00 24 ILE A N 12
ATOM 5541 C CA . ILE A 1 24 ? 4.054 2.555 2.668 1.00 0.00 24 ILE A CA 12
ATOM 5542 C C . ILE A 1 24 ? 2.784 2.858 1.873 1.00 0.00 24 ILE A C 12
ATOM 5543 O O . ILE A 1 24 ? 2.715 3.844 1.141 1.00 0.00 24 ILE A O 12
ATOM 5559 N N . CYS A 1 25 ? 1.784 1.992 2.020 1.00 0.00 25 CYS A N 12
ATOM 5560 C CA . CYS A 1 25 ? 0.510 2.155 1.321 1.00 0.00 25 CYS A CA 12
ATOM 5561 C C . CYS A 1 25 ? -0.192 3.437 1.769 1.00 0.00 25 CYS A C 12
ATOM 5562 O O . CYS A 1 25 ? -0.177 3.779 2.954 1.00 0.00 25 CYS A O 12
ATOM 5569 N N . GLY A 1 26 ? -0.790 4.148 0.821 1.00 0.00 26 GLY A N 12
ATOM 5570 C CA . GLY A 1 26 ? -1.471 5.386 1.139 1.00 0.00 26 GLY A CA 12
ATOM 5571 C C . GLY A 1 26 ? -2.764 5.570 0.358 1.00 0.00 26 GLY A C 12
ATOM 5572 O O . GLY A 1 26 ? -3.700 4.787 0.517 1.00 0.00 26 GLY A O 12
ATOM 5576 N N . PRO A 1 27 ? -2.846 6.615 -0.486 1.00 0.00 27 PRO A N 12
ATOM 5577 C CA . PRO A 1 27 ? -4.042 6.925 -1.292 1.00 0.00 27 PRO A CA 12
ATOM 5578 C C . PRO A 1 27 ? -4.278 5.930 -2.427 1.00 0.00 27 PRO A C 12
ATOM 5579 O O . PRO A 1 27 ? -4.233 6.292 -3.602 1.00 0.00 27 PRO A O 12
ATOM 5590 N N . PHE A 1 28 ? -4.511 4.677 -2.051 1.00 0.00 28 PHE A N 12
ATOM 5591 C CA . PHE A 1 28 ? -4.745 3.581 -2.994 1.00 0.00 28 PHE A CA 12
ATOM 5592 C C . PHE A 1 28 ? -3.489 3.308 -3.819 1.00 0.00 28 PHE A C 12
ATOM 5593 O O . PHE A 1 28 ? -3.536 2.615 -4.832 1.00 0.00 28 PHE A O 12
ATOM 5610 N N . VAL A 1 29 ? -2.359 3.829 -3.342 1.00 0.00 29 VAL A N 12
ATOM 5611 C CA . VAL A 1 29 ? -1.065 3.634 -3.979 1.00 0.00 29 VAL A CA 12
ATOM 5612 C C . VAL A 1 29 ? -0.006 3.699 -2.901 1.00 0.00 29 VAL A C 12
ATOM 5613 O O . VAL A 1 29 ? -0.226 4.305 -1.851 1.00 0.00 29 VAL A O 12
ATOM 5626 N N . CYS A 1 30 ? 1.123 3.082 -3.142 1.00 0.00 30 CYS A N 12
ATOM 5627 C CA . CYS A 1 30 ? 2.200 3.082 -2.176 1.00 0.00 30 CYS A CA 12
ATOM 5628 C C . CYS A 1 30 ? 3.107 4.288 -2.414 1.00 0.00 30 CYS A C 12
ATOM 5629 O O . CYS A 1 30 ? 3.190 4.805 -3.531 1.00 0.00 30 CYS A O 12
ATOM 5636 N N . VAL A 1 31 ? 3.782 4.744 -1.379 1.00 0.00 31 VAL A N 12
ATOM 5637 C CA . VAL A 1 31 ? 4.674 5.883 -1.505 1.00 0.00 31 VAL A CA 12
ATOM 5638 C C . VAL A 1 31 ? 5.948 5.634 -0.717 1.00 0.00 31 VAL A C 12
ATOM 5639 O O . VAL A 1 31 ? 5.940 4.724 0.134 1.00 0.00 31 VAL A O 12
ATOM 5653 N N . ALA A 1 1 ? 5.141 -10.861 0.887 1.00 0.00 1 ALA A N 13
ATOM 5654 C CA . ALA A 1 1 ? 4.731 -10.136 -0.337 1.00 0.00 1 ALA A CA 13
ATOM 5655 C C . ALA A 1 1 ? 4.705 -8.643 -0.061 1.00 0.00 1 ALA A C 13
ATOM 5656 O O . ALA A 1 1 ? 4.457 -8.233 1.070 1.00 0.00 1 ALA A O 13
ATOM 5665 N N . CYS A 1 2 ? 4.971 -7.843 -1.081 1.00 0.00 2 CYS A N 13
ATOM 5666 C CA . CYS A 1 2 ? 4.983 -6.395 -0.935 1.00 0.00 2 CYS A CA 13
ATOM 5667 C C . CYS A 1 2 ? 4.577 -5.741 -2.248 1.00 0.00 2 CYS A C 13
ATOM 5668 O O . CYS A 1 2 ? 4.994 -6.173 -3.322 1.00 0.00 2 CYS A O 13
ATOM 5675 N N . SER A 1 3 ? 3.734 -4.725 -2.154 1.00 0.00 3 SER A N 13
ATOM 5676 C CA . SER A 1 3 ? 3.245 -4.023 -3.330 1.00 0.00 3 SER A CA 13
ATOM 5677 C C . SER A 1 3 ? 4.227 -2.932 -3.752 1.00 0.00 3 SER A C 13
ATOM 5678 O O . SER A 1 3 ? 4.835 -2.271 -2.901 1.00 0.00 3 SER A O 13
ATOM 5686 N N . LYS A 1 4 ? 4.368 -2.743 -5.062 1.00 0.00 4 LYS A N 13
ATOM 5687 C CA . LYS A 1 4 ? 5.255 -1.722 -5.605 1.00 0.00 4 LYS A CA 13
ATOM 5688 C C . LYS A 1 4 ? 4.715 -0.340 -5.239 1.00 0.00 4 LYS A C 13
ATOM 5689 O O . LYS A 1 4 ? 3.518 -0.182 -5.009 1.00 0.00 4 LYS A O 13
ATOM 5708 N N . LYS A 1 5 ? 5.591 0.650 -5.151 1.00 0.00 5 LYS A N 13
ATOM 5709 C CA . LYS A 1 5 ? 5.171 1.995 -4.776 1.00 0.00 5 LYS A CA 13
ATOM 5710 C C . LYS A 1 5 ? 3.992 2.488 -5.604 1.00 0.00 5 LYS A C 13
ATOM 5711 O O . LYS A 1 5 ? 2.889 2.639 -5.104 1.00 0.00 5 LYS A O 13
ATOM 5730 N N . TRP A 1 6 ? 4.212 2.730 -6.865 1.00 0.00 6 TRP A N 13
ATOM 5731 C CA . TRP A 1 6 ? 3.148 3.211 -7.720 1.00 0.00 6 TRP A CA 13
ATOM 5732 C C . TRP A 1 6 ? 2.281 2.054 -8.202 1.00 0.00 6 TRP A C 13
ATOM 5733 O O . TRP A 1 6 ? 1.742 2.091 -9.304 1.00 0.00 6 TRP A O 13
ATOM 5754 N N . GLU A 1 7 ? 2.151 1.030 -7.363 1.00 0.00 7 GLU A N 13
ATOM 5755 C CA . GLU A 1 7 ? 1.331 -0.129 -7.712 1.00 0.00 7 GLU A CA 13
ATOM 5756 C C . GLU A 1 7 ? -0.127 0.137 -7.330 1.00 0.00 7 GLU A C 13
ATOM 5757 O O . GLU A 1 7 ? -0.762 1.051 -7.851 1.00 0.00 7 GLU A O 13
ATOM 5769 N N . TYR A 1 8 ? -0.642 -0.662 -6.405 1.00 0.00 8 TYR A N 13
ATOM 5770 C CA . TYR A 1 8 ? -2.010 -0.523 -5.939 1.00 0.00 8 TYR A CA 13
ATOM 5771 C C . TYR A 1 8 ? -2.160 -1.213 -4.590 1.00 0.00 8 TYR A C 13
ATOM 5772 O O . TYR A 1 8 ? -1.595 -2.287 -4.365 1.00 0.00 8 TYR A O 13
ATOM 5790 N N . CYS A 1 9 ? -2.911 -0.598 -3.694 1.00 0.00 9 CYS A N 13
ATOM 5791 C CA . CYS A 1 9 ? -3.126 -1.159 -2.372 1.00 0.00 9 CYS A CA 13
ATOM 5792 C C . CYS A 1 9 ? -4.406 -0.601 -1.765 1.00 0.00 9 CYS A C 13
ATOM 5793 O O . CYS A 1 9 ? -4.819 0.512 -2.085 1.00 0.00 9 CYS A O 13
ATOM 5800 N N . ILE A 1 10 ? -5.035 -1.390 -0.904 1.00 0.00 10 ILE A N 13
ATOM 5801 C CA . ILE A 1 10 ? -6.278 -0.995 -0.252 1.00 0.00 10 ILE A CA 13
ATOM 5802 C C . ILE A 1 10 ? -6.594 -1.960 0.889 1.00 0.00 10 ILE A C 13
ATOM 5803 O O . ILE A 1 10 ? -7.168 -1.576 1.907 1.00 0.00 10 ILE A O 13
ATOM 5819 N N . VAL A 1 11 ? -6.196 -3.216 0.708 1.00 0.00 11 VAL A N 13
ATOM 5820 C CA . VAL A 1 11 ? -6.411 -4.248 1.712 1.00 0.00 11 VAL A CA 13
ATOM 5821 C C . VAL A 1 11 ? -5.719 -3.880 3.023 1.00 0.00 11 VAL A C 13
ATOM 5822 O O . VAL A 1 11 ? -4.648 -3.270 3.017 1.00 0.00 11 VAL A O 13
ATOM 5835 N N . PRO A 1 12 ? -6.338 -4.228 4.164 1.00 0.00 12 PRO A N 13
ATOM 5836 C CA . PRO A 1 12 ? -5.794 -3.919 5.491 1.00 0.00 12 PRO A CA 13
ATOM 5837 C C . PRO A 1 12 ? -4.372 -4.439 5.687 1.00 0.00 12 PRO A C 13
ATOM 5838 O O . PRO A 1 12 ? -4.155 -5.631 5.920 1.00 0.00 12 PRO A O 13
ATOM 5849 N N . ILE A 1 13 ? -3.410 -3.524 5.604 1.00 0.00 13 ILE A N 13
ATOM 5850 C CA . ILE A 1 13 ? -1.998 -3.855 5.776 1.00 0.00 13 ILE A CA 13
ATOM 5851 C C . ILE A 1 13 ? -1.727 -4.396 7.176 1.00 0.00 13 ILE A C 13
ATOM 5852 O O . ILE A 1 13 ? -0.699 -5.018 7.429 1.00 0.00 13 ILE A O 13
ATOM 5868 N N . LEU A 1 14 ? -2.669 -4.148 8.074 1.00 0.00 14 LEU A N 13
ATOM 5869 C CA . LEU A 1 14 ? -2.571 -4.597 9.453 1.00 0.00 14 LEU A CA 13
ATOM 5870 C C . LEU A 1 14 ? -2.613 -6.124 9.544 1.00 0.00 14 LEU A C 13
ATOM 5871 O O . LEU A 1 14 ? -2.140 -6.701 10.522 1.00 0.00 14 LEU A O 13
ATOM 5887 N N . GLY A 1 15 ? -3.185 -6.781 8.537 1.00 0.00 15 GLY A N 13
ATOM 5888 C CA . GLY A 1 15 ? -3.263 -8.228 8.582 1.00 0.00 15 GLY A CA 13
ATOM 5889 C C . GLY A 1 15 ? -3.622 -8.867 7.255 1.00 0.00 15 GLY A C 13
ATOM 5890 O O . GLY A 1 15 ? -4.601 -9.607 7.170 1.00 0.00 15 GLY A O 13
ATOM 5894 N N . PHE A 1 16 ? -2.820 -8.611 6.228 1.00 0.00 16 PHE A N 13
ATOM 5895 C CA . PHE A 1 16 ? -3.059 -9.204 4.915 1.00 0.00 16 PHE A CA 13
ATOM 5896 C C . PHE A 1 16 ? -1.825 -9.048 4.032 1.00 0.00 16 PHE A C 13
ATOM 5897 O O . PHE A 1 16 ? -1.176 -10.032 3.677 1.00 0.00 16 PHE A O 13
ATOM 5914 N N . VAL A 1 17 ? -1.490 -7.807 3.698 1.00 0.00 17 VAL A N 13
ATOM 5915 C CA . VAL A 1 17 ? -0.319 -7.520 2.874 1.00 0.00 17 VAL A CA 13
ATOM 5916 C C . VAL A 1 17 ? 0.315 -6.220 3.351 1.00 0.00 17 VAL A C 13
ATOM 5917 O O . VAL A 1 17 ? -0.159 -5.617 4.309 1.00 0.00 17 VAL A O 13
ATOM 5930 N N . TYR A 1 18 ? 1.375 -5.796 2.680 1.00 0.00 18 TYR A N 13
ATOM 5931 C CA . TYR A 1 18 ? 2.079 -4.571 3.031 1.00 0.00 18 TYR A CA 13
ATOM 5932 C C . TYR A 1 18 ? 3.126 -4.271 1.966 1.00 0.00 18 TYR A C 13
ATOM 5933 O O . TYR A 1 18 ? 3.588 -5.181 1.284 1.00 0.00 18 TYR A O 13
ATOM 5951 N N . CYS A 1 19 ? 3.489 -3.005 1.819 1.00 0.00 19 CYS A N 13
ATOM 5952 C CA . CYS A 1 19 ? 4.489 -2.600 0.836 1.00 0.00 19 CYS A CA 13
ATOM 5953 C C . CYS A 1 19 ? 5.870 -3.120 1.206 1.00 0.00 19 CYS A C 13
ATOM 5954 O O . CYS A 1 19 ? 6.098 -3.557 2.335 1.00 0.00 19 CYS A O 13
ATOM 5961 N N . CYS A 1 20 ? 6.791 -3.055 0.252 1.00 0.00 20 CYS A N 13
ATOM 5962 C CA . CYS A 1 20 ? 8.156 -3.499 0.485 1.00 0.00 20 CYS A CA 13
ATOM 5963 C C . CYS A 1 20 ? 8.800 -2.576 1.503 1.00 0.00 20 CYS A C 13
ATOM 5964 O O . CYS A 1 20 ? 8.415 -1.409 1.601 1.00 0.00 20 CYS A O 13
ATOM 5971 N N . PRO A 1 21 ? 9.774 -3.067 2.281 1.00 0.00 21 PRO A N 13
ATOM 5972 C CA . PRO A 1 21 ? 10.438 -2.250 3.287 1.00 0.00 21 PRO A CA 13
ATOM 5973 C C . PRO A 1 21 ? 10.964 -0.954 2.701 1.00 0.00 21 PRO A C 13
ATOM 5974 O O . PRO A 1 21 ? 11.820 -0.947 1.817 1.00 0.00 21 PRO A O 13
ATOM 5985 N N . GLY A 1 22 ? 10.409 0.130 3.189 1.00 0.00 22 GLY A N 13
ATOM 5986 C CA . GLY A 1 22 ? 10.780 1.444 2.716 1.00 0.00 22 GLY A CA 13
ATOM 5987 C C . GLY A 1 22 ? 9.598 2.190 2.130 1.00 0.00 22 GLY A C 13
ATOM 5988 O O . GLY A 1 22 ? 9.550 3.416 2.182 1.00 0.00 22 GLY A O 13
ATOM 5992 N N . LEU A 1 23 ? 8.643 1.449 1.573 1.00 0.00 23 LEU A N 13
ATOM 5993 C CA . LEU A 1 23 ? 7.462 2.047 0.976 1.00 0.00 23 LEU A CA 13
ATOM 5994 C C . LEU A 1 23 ? 6.252 1.827 1.876 1.00 0.00 23 LEU A C 13
ATOM 5995 O O . LEU A 1 23 ? 6.157 0.802 2.557 1.00 0.00 23 LEU A O 13
ATOM 6011 N N . ILE A 1 24 ? 5.331 2.779 1.883 1.00 0.00 24 ILE A N 13
ATOM 6012 C CA . ILE A 1 24 ? 4.134 2.669 2.707 1.00 0.00 24 ILE A CA 13
ATOM 6013 C C . ILE A 1 24 ? 2.870 2.944 1.896 1.00 0.00 24 ILE A C 13
ATOM 6014 O O . ILE A 1 24 ? 2.795 3.918 1.148 1.00 0.00 24 ILE A O 13
ATOM 6030 N N . CYS A 1 25 ? 1.878 2.070 2.045 1.00 0.00 25 CYS A N 13
ATOM 6031 C CA . CYS A 1 25 ? 0.612 2.215 1.329 1.00 0.00 25 CYS A CA 13
ATOM 6032 C C . CYS A 1 25 ? -0.119 3.488 1.761 1.00 0.00 25 CYS A C 13
ATOM 6033 O O . CYS A 1 25 ? -0.114 3.845 2.941 1.00 0.00 25 CYS A O 13
ATOM 6040 N N . GLY A 1 26 ? -0.737 4.170 0.802 1.00 0.00 26 GLY A N 13
ATOM 6041 C CA . GLY A 1 26 ? -1.450 5.396 1.098 1.00 0.00 26 GLY A CA 13
ATOM 6042 C C . GLY A 1 26 ? -2.751 5.529 0.319 1.00 0.00 26 GLY A C 13
ATOM 6043 O O . GLY A 1 26 ? -3.662 4.719 0.489 1.00 0.00 26 GLY A O 13
ATOM 6047 N N . PRO A 1 27 ? -2.869 6.564 -0.535 1.00 0.00 27 PRO A N 13
ATOM 6048 C CA . PRO A 1 27 ? -4.081 6.825 -1.336 1.00 0.00 27 PRO A CA 13
ATOM 6049 C C . PRO A 1 27 ? -4.309 5.811 -2.461 1.00 0.00 27 PRO A C 13
ATOM 6050 O O . PRO A 1 27 ? -4.259 6.156 -3.641 1.00 0.00 27 PRO A O 13
ATOM 6061 N N . PHE A 1 28 ? -4.549 4.562 -2.069 1.00 0.00 28 PHE A N 13
ATOM 6062 C CA . PHE A 1 28 ? -4.786 3.452 -3.000 1.00 0.00 28 PHE A CA 13
ATOM 6063 C C . PHE A 1 28 ? -3.523 3.135 -3.799 1.00 0.00 28 PHE A C 13
ATOM 6064 O O . PHE A 1 28 ? -3.562 2.375 -4.764 1.00 0.00 28 PHE A O 13
ATOM 6081 N N . VAL A 1 29 ? -2.396 3.689 -3.353 1.00 0.00 29 VAL A N 13
ATOM 6082 C CA . VAL A 1 29 ? -1.102 3.461 -3.977 1.00 0.00 29 VAL A CA 13
ATOM 6083 C C . VAL A 1 29 ? -0.046 3.578 -2.901 1.00 0.00 29 VAL A C 13
ATOM 6084 O O . VAL A 1 29 ? -0.291 4.178 -1.855 1.00 0.00 29 VAL A O 13
ATOM 6097 N N . CYS A 1 30 ? 1.108 3.013 -3.142 1.00 0.00 30 CYS A N 13
ATOM 6098 C CA . CYS A 1 30 ? 2.185 3.065 -2.179 1.00 0.00 30 CYS A CA 13
ATOM 6099 C C . CYS A 1 30 ? 3.035 4.311 -2.415 1.00 0.00 30 CYS A C 13
ATOM 6100 O O . CYS A 1 30 ? 3.091 4.832 -3.531 1.00 0.00 30 CYS A O 13
ATOM 6107 N N . VAL A 1 31 ? 3.692 4.793 -1.378 1.00 0.00 31 VAL A N 13
ATOM 6108 C CA . VAL A 1 31 ? 4.534 5.970 -1.499 1.00 0.00 31 VAL A CA 13
ATOM 6109 C C . VAL A 1 31 ? 5.823 5.771 -0.718 1.00 0.00 31 VAL A C 13
ATOM 6110 O O . VAL A 1 31 ? 5.874 4.830 0.098 1.00 0.00 31 VAL A O 13
ATOM 6124 N N . ALA A 1 1 ? 4.712 -11.049 0.198 1.00 0.00 1 ALA A N 14
ATOM 6125 C CA . ALA A 1 1 ? 5.256 -10.289 -0.950 1.00 0.00 1 ALA A CA 14
ATOM 6126 C C . ALA A 1 1 ? 5.009 -8.802 -0.755 1.00 0.00 1 ALA A C 14
ATOM 6127 O O . ALA A 1 1 ? 3.939 -8.407 -0.297 1.00 0.00 1 ALA A O 14
ATOM 6136 N N . CYS A 1 2 ? 5.999 -7.990 -1.092 1.00 0.00 2 CYS A N 14
ATOM 6137 C CA . CYS A 1 2 ? 5.887 -6.548 -0.947 1.00 0.00 2 CYS A CA 14
ATOM 6138 C C . CYS A 1 2 ? 5.365 -5.919 -2.236 1.00 0.00 2 CYS A C 14
ATOM 6139 O O . CYS A 1 2 ? 5.804 -6.263 -3.333 1.00 0.00 2 CYS A O 14
ATOM 6146 N N . SER A 1 3 ? 4.406 -5.023 -2.088 1.00 0.00 3 SER A N 14
ATOM 6147 C CA . SER A 1 3 ? 3.792 -4.352 -3.219 1.00 0.00 3 SER A CA 14
ATOM 6148 C C . SER A 1 3 ? 4.667 -3.205 -3.717 1.00 0.00 3 SER A C 14
ATOM 6149 O O . SER A 1 3 ? 5.286 -2.492 -2.921 1.00 0.00 3 SER A O 14
ATOM 6157 N N . LYS A 1 4 ? 4.692 -3.018 -5.035 1.00 0.00 4 LYS A N 14
ATOM 6158 C CA . LYS A 1 4 ? 5.457 -1.940 -5.645 1.00 0.00 4 LYS A CA 14
ATOM 6159 C C . LYS A 1 4 ? 4.826 -0.601 -5.273 1.00 0.00 4 LYS A C 14
ATOM 6160 O O . LYS A 1 4 ? 3.619 -0.517 -5.035 1.00 0.00 4 LYS A O 14
ATOM 6179 N N . LYS A 1 5 ? 5.648 0.430 -5.181 1.00 0.00 5 LYS A N 14
ATOM 6180 C CA . LYS A 1 5 ? 5.176 1.750 -4.785 1.00 0.00 5 LYS A CA 14
ATOM 6181 C C . LYS A 1 5 ? 3.984 2.250 -5.591 1.00 0.00 5 LYS A C 14
ATOM 6182 O O . LYS A 1 5 ? 2.959 2.598 -5.043 1.00 0.00 5 LYS A O 14
ATOM 6201 N N . TRP A 1 6 ? 4.111 2.328 -6.877 1.00 0.00 6 TRP A N 14
ATOM 6202 C CA . TRP A 1 6 ? 3.024 2.857 -7.670 1.00 0.00 6 TRP A CA 14
ATOM 6203 C C . TRP A 1 6 ? 1.939 1.823 -7.944 1.00 0.00 6 TRP A C 14
ATOM 6204 O O . TRP A 1 6 ? 1.149 1.980 -8.873 1.00 0.00 6 TRP A O 14
ATOM 6225 N N . GLU A 1 7 ? 1.857 0.800 -7.095 1.00 0.00 7 GLU A N 14
ATOM 6226 C CA . GLU A 1 7 ? 0.798 -0.192 -7.245 1.00 0.00 7 GLU A CA 14
ATOM 6227 C C . GLU A 1 7 ? -0.474 0.354 -6.623 1.00 0.00 7 GLU A C 14
ATOM 6228 O O . GLU A 1 7 ? -0.428 1.016 -5.584 1.00 0.00 7 GLU A O 14
ATOM 6240 N N . TYR A 1 8 ? -1.604 0.078 -7.250 1.00 0.00 8 TYR A N 14
ATOM 6241 C CA . TYR A 1 8 ? -2.892 0.541 -6.751 1.00 0.00 8 TYR A CA 14
ATOM 6242 C C . TYR A 1 8 ? -3.341 -0.309 -5.556 1.00 0.00 8 TYR A C 14
ATOM 6243 O O . TYR A 1 8 ? -4.404 -0.936 -5.580 1.00 0.00 8 TYR A O 14
ATOM 6261 N N . CYS A 1 9 ? -2.521 -0.338 -4.513 1.00 0.00 9 CYS A N 14
ATOM 6262 C CA . CYS A 1 9 ? -2.831 -1.110 -3.320 1.00 0.00 9 CYS A CA 14
ATOM 6263 C C . CYS A 1 9 ? -3.832 -0.372 -2.438 1.00 0.00 9 CYS A C 14
ATOM 6264 O O . CYS A 1 9 ? -3.481 0.196 -1.407 1.00 0.00 9 CYS A O 14
ATOM 6271 N N . ILE A 1 10 ? -5.090 -0.388 -2.868 1.00 0.00 10 ILE A N 14
ATOM 6272 C CA . ILE A 1 10 ? -6.171 0.265 -2.140 1.00 0.00 10 ILE A CA 14
ATOM 6273 C C . ILE A 1 10 ? -6.335 -0.359 -0.752 1.00 0.00 10 ILE A C 14
ATOM 6274 O O . ILE A 1 10 ? -6.731 0.309 0.204 1.00 0.00 10 ILE A O 14
ATOM 6290 N N . VAL A 1 11 ? -6.012 -1.644 -0.655 1.00 0.00 11 VAL A N 14
ATOM 6291 C CA . VAL A 1 11 ? -6.101 -2.370 0.602 1.00 0.00 11 VAL A CA 14
ATOM 6292 C C . VAL A 1 11 ? -5.052 -1.874 1.597 1.00 0.00 11 VAL A C 14
ATOM 6293 O O . VAL A 1 11 ? -3.886 -1.685 1.250 1.00 0.00 11 VAL A O 14
ATOM 6306 N N . PRO A 1 12 ? -5.463 -1.643 2.851 1.00 0.00 12 PRO A N 14
ATOM 6307 C CA . PRO A 1 12 ? -4.565 -1.157 3.900 1.00 0.00 12 PRO A CA 14
ATOM 6308 C C . PRO A 1 12 ? -3.532 -2.201 4.317 1.00 0.00 12 PRO A C 14
ATOM 6309 O O . PRO A 1 12 ? -3.842 -3.390 4.414 1.00 0.00 12 PRO A O 14
ATOM 6320 N N . ILE A 1 13 ? -2.307 -1.743 4.566 1.00 0.00 13 ILE A N 14
ATOM 6321 C CA . ILE A 1 13 ? -1.214 -2.625 4.977 1.00 0.00 13 ILE A CA 14
ATOM 6322 C C . ILE A 1 13 ? -1.628 -3.486 6.168 1.00 0.00 13 ILE A C 14
ATOM 6323 O O . ILE A 1 13 ? -1.359 -4.683 6.208 1.00 0.00 13 ILE A O 14
ATOM 6339 N N . LEU A 1 14 ? -2.306 -2.870 7.127 1.00 0.00 14 LEU A N 14
ATOM 6340 C CA . LEU A 1 14 ? -2.778 -3.582 8.307 1.00 0.00 14 LEU A CA 14
ATOM 6341 C C . LEU A 1 14 ? -4.112 -4.281 8.031 1.00 0.00 14 LEU A C 14
ATOM 6342 O O . LEU A 1 14 ? -4.957 -4.406 8.916 1.00 0.00 14 LEU A O 14
ATOM 6358 N N . GLY A 1 15 ? -4.287 -4.735 6.797 1.00 0.00 15 GLY A N 14
ATOM 6359 C CA . GLY A 1 15 ? -5.506 -5.416 6.415 1.00 0.00 15 GLY A CA 14
ATOM 6360 C C . GLY A 1 15 ? -5.265 -6.434 5.320 1.00 0.00 15 GLY A C 14
ATOM 6361 O O . GLY A 1 15 ? -5.792 -7.546 5.373 1.00 0.00 15 GLY A O 14
ATOM 6365 N N . PHE A 1 16 ? -4.464 -6.059 4.329 1.00 0.00 16 PHE A N 14
ATOM 6366 C CA . PHE A 1 16 ? -4.153 -6.948 3.222 1.00 0.00 16 PHE A CA 14
ATOM 6367 C C . PHE A 1 16 ? -2.915 -6.455 2.474 1.00 0.00 16 PHE A C 14
ATOM 6368 O O . PHE A 1 16 ? -2.800 -5.270 2.163 1.00 0.00 16 PHE A O 14
ATOM 6385 N N . VAL A 1 17 ? -1.995 -7.386 2.201 1.00 0.00 17 VAL A N 14
ATOM 6386 C CA . VAL A 1 17 ? -0.735 -7.103 1.498 1.00 0.00 17 VAL A CA 14
ATOM 6387 C C . VAL A 1 17 ? 0.128 -6.116 2.299 1.00 0.00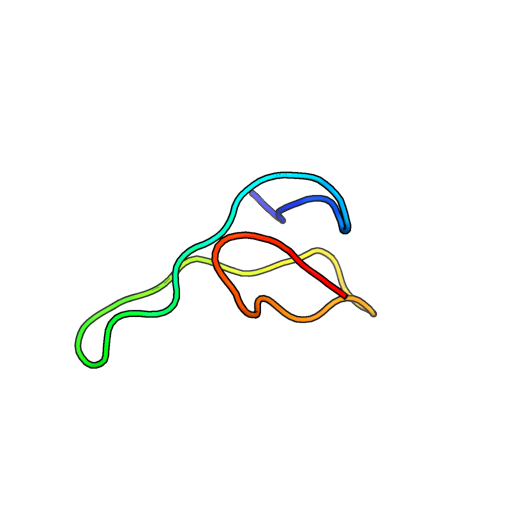 17 VAL A C 14
ATOM 6388 O O . VAL A 1 17 ? -0.192 -5.776 3.438 1.00 0.00 17 VAL A O 14
ATOM 6401 N N . TYR A 1 18 ? 1.231 -5.679 1.700 1.00 0.00 18 TYR A N 14
ATOM 6402 C CA . TYR A 1 18 ? 2.164 -4.753 2.335 1.00 0.00 18 TYR A CA 14
ATOM 6403 C C . TYR A 1 18 ? 3.270 -4.383 1.353 1.00 0.00 18 TYR A C 14
ATOM 6404 O O . TYR A 1 18 ? 3.692 -5.214 0.550 1.00 0.00 18 TYR A O 14
ATOM 6422 N N . CYS A 1 19 ? 3.727 -3.142 1.406 1.00 0.00 19 CYS A N 14
ATOM 6423 C CA . CYS A 1 19 ? 4.788 -2.675 0.515 1.00 0.00 19 CYS A CA 14
ATOM 6424 C C . CYS A 1 19 ? 6.153 -3.182 0.948 1.00 0.00 19 CYS A C 14
ATOM 6425 O O . CYS A 1 19 ? 6.306 -3.758 2.026 1.00 0.00 19 CYS A O 14
ATOM 6432 N N . CYS A 1 20 ? 7.151 -2.928 0.111 1.00 0.00 20 CYS A N 14
ATOM 6433 C CA . CYS A 1 20 ? 8.519 -3.313 0.413 1.00 0.00 20 CYS A CA 14
ATOM 6434 C C . CYS A 1 20 ? 9.045 -2.396 1.498 1.00 0.00 20 CYS A C 14
ATOM 6435 O O . CYS A 1 20 ? 8.557 -1.274 1.636 1.00 0.00 20 CYS A O 14
ATOM 6442 N N . PRO A 1 21 ? 10.025 -2.844 2.291 1.00 0.00 21 PRO A N 14
ATOM 6443 C CA . PRO A 1 21 ? 10.578 -2.028 3.364 1.00 0.00 21 PRO A CA 14
ATOM 6444 C C . PRO A 1 21 ? 10.996 -0.656 2.873 1.00 0.00 21 PRO A C 14
ATOM 6445 O O . PRO A 1 21 ? 11.891 -0.515 2.040 1.00 0.00 21 PRO A O 14
ATOM 6456 N N . GLY A 1 22 ? 10.310 0.337 3.386 1.00 0.00 22 GLY A N 14
ATOM 6457 C CA . GLY A 1 22 ? 10.565 1.706 3.004 1.00 0.00 22 GLY A CA 14
ATOM 6458 C C . GLY A 1 22 ? 9.351 2.360 2.374 1.00 0.00 22 GLY A C 14
ATOM 6459 O O . GLY A 1 22 ? 9.150 3.564 2.513 1.00 0.00 22 GLY A O 14
ATOM 6463 N N . LEU A 1 23 ? 8.540 1.565 1.680 1.00 0.00 23 LEU A N 14
ATOM 6464 C CA . LEU A 1 23 ? 7.345 2.070 1.026 1.00 0.00 23 LEU A CA 14
ATOM 6465 C C . LEU A 1 23 ? 6.106 1.693 1.831 1.00 0.00 23 LEU A C 14
ATOM 6466 O O . LEU A 1 23 ? 6.097 0.663 2.512 1.00 0.00 23 LEU A O 14
ATOM 6482 N N . ILE A 1 24 ? 5.064 2.515 1.759 1.00 0.00 24 ILE A N 14
ATOM 6483 C CA . ILE A 1 24 ? 3.826 2.246 2.491 1.00 0.00 24 ILE A CA 14
ATOM 6484 C C . ILE A 1 24 ? 2.588 2.669 1.693 1.00 0.00 24 ILE A C 14
ATOM 6485 O O . ILE A 1 24 ? 2.533 3.774 1.150 1.00 0.00 24 ILE A O 14
ATOM 6501 N N . CYS A 1 25 ? 1.590 1.784 1.628 1.00 0.00 25 CYS A N 14
ATOM 6502 C CA . CYS A 1 25 ? 0.346 2.083 0.910 1.00 0.00 25 CYS A CA 14
ATOM 6503 C C . CYS A 1 25 ? -0.436 3.175 1.634 1.00 0.00 25 CYS A C 14
ATOM 6504 O O . CYS A 1 25 ? -0.582 3.134 2.858 1.00 0.00 25 CYS A O 14
ATOM 6511 N N . GLY A 1 26 ? -0.930 4.152 0.881 1.00 0.00 26 GLY A N 14
ATOM 6512 C CA . GLY A 1 26 ? -1.679 5.241 1.478 1.00 0.00 26 GLY A CA 14
ATOM 6513 C C . GLY A 1 26 ? -2.793 5.761 0.583 1.00 0.00 26 GLY A C 14
ATOM 6514 O O . GLY A 1 26 ? -3.946 5.358 0.733 1.00 0.00 26 GLY A O 14
ATOM 6518 N N . PRO A 1 27 ? -2.486 6.673 -0.359 1.00 0.00 27 PRO A N 14
ATOM 6519 C CA . PRO A 1 27 ? -3.482 7.260 -1.270 1.00 0.00 27 PRO A CA 14
ATOM 6520 C C . PRO A 1 27 ? -3.916 6.301 -2.376 1.00 0.00 27 PRO A C 14
ATOM 6521 O O . PRO A 1 27 ? -3.812 6.613 -3.562 1.00 0.00 27 PRO A O 14
ATOM 6532 N N . PHE A 1 28 ? -4.387 5.133 -1.959 1.00 0.00 28 PHE A N 14
ATOM 6533 C CA . PHE A 1 28 ? -4.841 4.070 -2.865 1.00 0.00 28 PHE A CA 14
ATOM 6534 C C . PHE A 1 28 ? -3.670 3.545 -3.699 1.00 0.00 28 PHE A C 14
ATOM 6535 O O . PHE A 1 28 ? -3.859 2.787 -4.648 1.00 0.00 28 PHE A O 14
ATOM 6552 N N . VAL A 1 29 ? -2.457 3.927 -3.297 1.00 0.00 29 VAL A N 14
ATOM 6553 C CA . VAL A 1 29 ? -1.223 3.503 -3.940 1.00 0.00 29 VAL A CA 14
ATOM 6554 C C . VAL A 1 29 ? -0.138 3.518 -2.882 1.00 0.00 29 VAL A C 14
ATOM 6555 O O . VAL A 1 29 ? -0.339 4.081 -1.804 1.00 0.00 29 VAL A O 14
ATOM 6568 N N . CYS A 1 30 ? 0.996 2.934 -3.175 1.00 0.00 30 CYS A N 14
ATOM 6569 C CA . CYS A 1 30 ? 2.093 2.920 -2.231 1.00 0.00 30 CYS A CA 14
ATOM 6570 C C . CYS A 1 30 ? 2.961 4.157 -2.444 1.00 0.00 30 CYS A C 14
ATOM 6571 O O . CYS A 1 30 ? 3.005 4.716 -3.542 1.00 0.00 30 CYS A O 14
ATOM 6578 N N . VAL A 1 31 ? 3.639 4.604 -1.408 1.00 0.00 31 VAL A N 14
ATOM 6579 C CA . VAL A 1 31 ? 4.485 5.777 -1.523 1.00 0.00 31 VAL A CA 14
ATOM 6580 C C . VAL A 1 31 ? 5.794 5.542 -0.792 1.00 0.00 31 VAL A C 14
ATOM 6581 O O . VAL A 1 31 ? 5.836 4.626 0.051 1.00 0.00 31 VAL A O 14
ATOM 6595 N N . ALA A 1 1 ? 3.037 -10.402 0.354 1.00 0.00 1 ALA A N 15
ATOM 6596 C CA . ALA A 1 1 ? 4.227 -10.022 -0.438 1.00 0.00 1 ALA A CA 15
ATOM 6597 C C . ALA A 1 1 ? 4.226 -8.522 -0.667 1.00 0.00 1 ALA A C 15
ATOM 6598 O O . ALA A 1 1 ? 3.165 -7.903 -0.660 1.00 0.00 1 ALA A O 15
ATOM 6607 N N . CYS A 1 2 ? 5.401 -7.945 -0.863 1.00 0.00 2 CYS A N 15
ATOM 6608 C CA . CYS A 1 2 ? 5.507 -6.515 -1.094 1.00 0.00 2 CYS A CA 15
ATOM 6609 C C . CYS A 1 2 ? 5.384 -6.234 -2.588 1.00 0.00 2 CYS A C 15
ATOM 6610 O O . CYS A 1 2 ? 5.833 -7.034 -3.408 1.00 0.00 2 CYS A O 15
ATOM 6617 N N . SER A 1 3 ? 4.732 -5.135 -2.945 1.00 0.00 3 SER A N 15
ATOM 6618 C CA . SER A 1 3 ? 4.523 -4.815 -4.350 1.00 0.00 3 SER A CA 15
ATOM 6619 C C . SER A 1 3 ? 5.252 -3.533 -4.768 1.00 0.00 3 SER A C 15
ATOM 6620 O O . SER A 1 3 ? 6.165 -3.064 -4.083 1.00 0.00 3 SER A O 15
ATOM 6628 N N . LYS A 1 4 ? 4.834 -2.986 -5.909 1.00 0.00 4 LYS A N 15
ATOM 6629 C CA . LYS A 1 4 ? 5.417 -1.772 -6.471 1.00 0.00 4 LYS A CA 15
ATOM 6630 C C . LYS A 1 4 ? 4.855 -0.528 -5.793 1.00 0.00 4 LYS A C 15
ATOM 6631 O O . LYS A 1 4 ? 3.713 -0.518 -5.340 1.00 0.00 4 LYS A O 15
ATOM 6650 N N . LYS A 1 5 ? 5.658 0.522 -5.730 1.00 0.00 5 LYS A N 15
ATOM 6651 C CA . LYS A 1 5 ? 5.228 1.765 -5.106 1.00 0.00 5 LYS A CA 15
ATOM 6652 C C . LYS A 1 5 ? 3.966 2.323 -5.752 1.00 0.00 5 LYS A C 15
ATOM 6653 O O . LYS A 1 5 ? 2.977 2.570 -5.099 1.00 0.00 5 LYS A O 15
ATOM 6672 N N . TRP A 1 6 ? 3.989 2.531 -7.031 1.00 0.00 6 TRP A N 15
ATOM 6673 C CA . TRP A 1 6 ? 2.828 3.086 -7.694 1.00 0.00 6 TRP A CA 15
ATOM 6674 C C . TRP A 1 6 ? 1.778 2.016 -7.977 1.00 0.00 6 TRP A C 15
ATOM 6675 O O . TRP A 1 6 ? 0.932 2.179 -8.855 1.00 0.00 6 TRP A O 15
ATOM 6696 N N . GLU A 1 7 ? 1.814 0.938 -7.195 1.00 0.00 7 GLU A N 15
ATOM 6697 C CA . GLU A 1 7 ? 0.836 -0.128 -7.338 1.00 0.00 7 GLU A CA 15
ATOM 6698 C C . GLU A 1 7 ? -0.473 0.309 -6.693 1.00 0.00 7 GLU A C 15
ATOM 6699 O O . GLU A 1 7 ? -0.478 0.844 -5.580 1.00 0.00 7 GLU A O 15
ATOM 6711 N N . TYR A 1 8 ? -1.573 0.083 -7.387 1.00 0.00 8 TYR A N 15
ATOM 6712 C CA . TYR A 1 8 ? -2.893 0.447 -6.888 1.00 0.00 8 TYR A CA 15
ATOM 6713 C C . TYR A 1 8 ? -3.351 -0.584 -5.850 1.00 0.00 8 TYR A C 15
ATOM 6714 O O . TYR A 1 8 ? -4.277 -1.356 -6.089 1.00 0.00 8 TYR A O 15
ATOM 6732 N N . CYS A 1 9 ? -2.654 -0.607 -4.717 1.00 0.00 9 CYS A N 15
ATOM 6733 C CA . CYS A 1 9 ? -2.927 -1.554 -3.635 1.00 0.00 9 CYS A CA 15
ATOM 6734 C C . CYS A 1 9 ? -4.339 -1.427 -3.062 1.00 0.00 9 CYS A C 15
ATOM 6735 O O . CYS A 1 9 ? -4.871 -2.400 -2.531 1.00 0.00 9 CYS A O 15
ATOM 6742 N N . ILE A 1 10 ? -4.936 -0.237 -3.165 1.00 0.00 10 ILE A N 15
ATOM 6743 C CA . ILE A 1 10 ? -6.287 0.000 -2.644 1.00 0.00 10 ILE A CA 15
ATOM 6744 C C . ILE A 1 10 ? -6.299 -0.131 -1.121 1.00 0.00 10 ILE A C 15
ATOM 6745 O O . ILE A 1 10 ? -6.607 -1.185 -0.566 1.00 0.00 10 ILE A O 15
ATOM 6761 N N . VAL A 1 11 ? -5.948 0.952 -0.449 1.00 0.00 11 VAL A N 15
ATOM 6762 C CA . VAL A 1 11 ? -5.902 0.976 1.004 1.00 0.00 11 VAL A CA 15
ATOM 6763 C C . VAL A 1 11 ? -6.503 2.275 1.525 1.00 0.00 11 VAL A C 15
ATOM 6764 O O . VAL A 1 11 ? -6.586 3.259 0.788 1.00 0.00 11 VAL A O 15
ATOM 6777 N N . PRO A 1 12 ? -6.930 2.299 2.798 1.00 0.00 12 PRO A N 15
ATOM 6778 C CA . PRO A 1 12 ? -7.514 3.493 3.409 1.00 0.00 12 PRO A CA 15
ATOM 6779 C C . PRO A 1 12 ? -6.536 4.664 3.394 1.00 0.00 12 PRO A C 15
ATOM 6780 O O . PRO A 1 12 ? -5.339 4.482 3.618 1.00 0.00 12 PRO A O 15
ATOM 6791 N N . ILE A 1 13 ? -7.056 5.858 3.119 1.00 0.00 13 ILE A N 15
ATOM 6792 C CA . ILE A 1 13 ? -6.246 7.078 3.053 1.00 0.00 13 ILE A CA 15
ATOM 6793 C C . ILE A 1 13 ? -5.449 7.309 4.345 1.00 0.00 13 ILE A C 15
ATOM 6794 O O . ILE A 1 13 ? -4.430 7.996 4.340 1.00 0.00 13 ILE A O 15
ATOM 6810 N N . LEU A 1 14 ? -5.919 6.717 5.441 1.00 0.00 14 LEU A N 15
ATOM 6811 C CA . LEU A 1 14 ? -5.255 6.842 6.737 1.00 0.00 14 LEU A CA 15
ATOM 6812 C C . LEU A 1 14 ? -3.840 6.268 6.687 1.00 0.00 14 LEU A C 15
ATOM 6813 O O . LEU A 1 14 ? -2.951 6.727 7.402 1.00 0.00 14 LEU A O 15
ATOM 6829 N N . GLY A 1 15 ? -3.641 5.264 5.841 1.00 0.00 15 GLY A N 15
ATOM 6830 C CA . GLY A 1 15 ? -2.336 4.650 5.717 1.00 0.00 15 GLY A CA 15
ATOM 6831 C C . GLY A 1 15 ? -2.351 3.179 6.080 1.00 0.00 15 GLY A C 15
ATOM 6832 O O . GLY A 1 15 ? -3.004 2.775 7.042 1.00 0.00 15 GLY A O 15
ATOM 6836 N N . PHE A 1 16 ? -1.631 2.379 5.305 1.00 0.00 16 PHE A N 15
ATOM 6837 C CA . PHE A 1 16 ? -1.550 0.943 5.534 1.00 0.00 16 PHE A CA 15
ATOM 6838 C C . PHE A 1 16 ? -0.356 0.374 4.779 1.00 0.00 16 PHE A C 15
ATOM 6839 O O . PHE A 1 16 ? -0.145 0.698 3.613 1.00 0.00 16 PHE A O 15
ATOM 6856 N N . VAL A 1 17 ? 0.436 -0.459 5.438 1.00 0.00 17 VAL A N 15
ATOM 6857 C CA . VAL A 1 17 ? 1.606 -1.039 4.793 1.00 0.00 17 VAL A CA 15
ATOM 6858 C C . VAL A 1 17 ? 1.180 -2.105 3.791 1.00 0.00 17 VAL A C 15
ATOM 6859 O O . VAL A 1 17 ? 0.022 -2.520 3.760 1.00 0.00 17 VAL A O 15
ATOM 6872 N N . TYR A 1 18 ? 2.140 -2.544 3.000 1.00 0.00 18 TYR A N 15
ATOM 6873 C CA . TYR A 1 18 ? 1.932 -3.573 1.984 1.00 0.00 18 TYR A CA 15
ATOM 6874 C C . TYR A 1 18 ? 3.238 -3.796 1.235 1.00 0.00 18 TYR A C 15
ATOM 6875 O O . TYR A 1 18 ? 3.651 -4.928 0.982 1.00 0.00 18 TYR A O 15
ATOM 6893 N N . CYS A 1 19 ? 3.878 -2.688 0.888 1.00 0.00 19 CYS A N 15
ATOM 6894 C CA . CYS A 1 19 ? 5.143 -2.710 0.170 1.00 0.00 19 CYS A CA 15
ATOM 6895 C C . CYS A 1 19 ? 6.271 -3.205 1.052 1.00 0.00 19 CYS A C 15
ATOM 6896 O O . CYS A 1 19 ? 6.095 -3.420 2.252 1.00 0.00 19 CYS A O 15
ATOM 6903 N N . CYS A 1 20 ? 7.440 -3.367 0.447 1.00 0.00 20 CYS A N 15
ATOM 6904 C CA . CYS A 1 20 ? 8.607 -3.813 1.173 1.00 0.00 20 CYS A CA 15
ATOM 6905 C C . CYS A 1 20 ? 9.067 -2.695 2.088 1.00 0.00 20 CYS A C 15
ATOM 6906 O O . CYS A 1 20 ? 8.692 -1.535 1.883 1.00 0.00 20 CYS A O 15
ATOM 6913 N N . PRO A 1 21 ? 9.862 -3.018 3.113 1.00 0.00 21 PRO A N 15
ATOM 6914 C CA . PRO A 1 21 ? 10.347 -2.027 4.062 1.00 0.00 21 PRO A CA 15
ATOM 6915 C C . PRO A 1 21 ? 10.955 -0.826 3.369 1.00 0.00 21 PRO A C 15
ATOM 6916 O O . PRO A 1 21 ? 11.994 -0.909 2.715 1.00 0.00 21 PRO A O 15
ATOM 6927 N N . GLY A 1 22 ? 10.257 0.273 3.505 1.00 0.00 22 GLY A N 15
ATOM 6928 C CA . GLY A 1 22 ? 10.664 1.512 2.888 1.00 0.00 22 GLY A CA 15
ATOM 6929 C C . GLY A 1 22 ? 9.493 2.229 2.248 1.00 0.00 22 GLY A C 15
ATOM 6930 O O . GLY A 1 22 ? 9.393 3.451 2.322 1.00 0.00 22 GLY A O 15
ATOM 6934 N N . LEU A 1 23 ? 8.604 1.463 1.621 1.00 0.00 23 LEU A N 15
ATOM 6935 C CA . LEU A 1 23 ? 7.432 2.031 0.963 1.00 0.00 23 LEU A CA 15
ATOM 6936 C C . LEU A 1 23 ? 6.158 1.644 1.713 1.00 0.00 23 LEU A C 15
ATOM 6937 O O . LEU A 1 23 ? 6.064 0.543 2.263 1.00 0.00 23 LEU A O 15
ATOM 6953 N N . ILE A 1 24 ? 5.181 2.544 1.736 1.00 0.00 24 ILE A N 15
ATOM 6954 C CA . ILE A 1 24 ? 3.915 2.288 2.427 1.00 0.00 24 ILE A CA 15
ATOM 6955 C C . ILE A 1 24 ? 2.720 2.794 1.618 1.00 0.00 24 ILE A C 15
ATOM 6956 O O . ILE A 1 24 ? 2.773 3.860 1.014 1.00 0.00 24 ILE A O 15
ATOM 6972 N N . CYS A 1 25 ? 1.639 2.024 1.618 1.00 0.00 25 CYS A N 15
ATOM 6973 C CA . CYS A 1 25 ? 0.429 2.402 0.893 1.00 0.00 25 CYS A CA 15
ATOM 6974 C C . CYS A 1 25 ? -0.367 3.466 1.650 1.00 0.00 25 CYS A C 15
ATOM 6975 O O . CYS A 1 25 ? -0.495 3.414 2.875 1.00 0.00 25 CYS A O 15
ATOM 6982 N N . GLY A 1 26 ? -0.896 4.430 0.906 1.00 0.00 26 GLY A N 15
ATOM 6983 C CA . GLY A 1 26 ? -1.674 5.500 1.500 1.00 0.00 26 GLY A CA 15
ATOM 6984 C C . GLY A 1 26 ? -2.886 5.861 0.657 1.00 0.00 26 GLY A C 15
ATOM 6985 O O . GLY A 1 26 ? -3.977 5.346 0.891 1.00 0.00 26 GLY A O 15
ATOM 6989 N N . PRO A 1 27 ? -2.727 6.746 -0.343 1.00 0.00 27 PRO A N 15
ATOM 6990 C CA . PRO A 1 27 ? -3.831 7.165 -1.220 1.00 0.00 27 PRO A CA 15
ATOM 6991 C C . PRO A 1 27 ? -4.198 6.105 -2.257 1.00 0.00 27 PRO A C 15
ATOM 6992 O O . PRO A 1 27 ? -4.195 6.360 -3.460 1.00 0.00 27 PRO A O 15
ATOM 7003 N N . PHE A 1 28 ? -4.498 4.913 -1.758 1.00 0.00 28 PHE A N 15
ATOM 7004 C CA . PHE A 1 28 ? -4.867 3.755 -2.578 1.00 0.00 28 PHE A CA 15
ATOM 7005 C C . PHE A 1 28 ? -3.703 3.329 -3.476 1.00 0.00 28 PHE A C 15
ATOM 7006 O O . PHE A 1 28 ? -3.873 2.529 -4.394 1.00 0.00 28 PHE A O 15
ATOM 7023 N N . VAL A 1 29 ? -2.513 3.831 -3.155 1.00 0.00 29 VAL A N 15
ATOM 7024 C CA . VAL A 1 29 ? -1.286 3.502 -3.871 1.00 0.00 29 VAL A CA 15
ATOM 7025 C C . VAL A 1 29 ? -0.155 3.529 -2.860 1.00 0.00 29 VAL A C 15
ATOM 7026 O O . VAL A 1 29 ? -0.326 4.066 -1.761 1.00 0.00 29 VAL A O 15
ATOM 7039 N N . CYS A 1 30 ? 0.974 2.964 -3.207 1.00 0.00 30 CYS A N 15
ATOM 7040 C CA . CYS A 1 30 ? 2.111 2.938 -2.306 1.00 0.00 30 CYS A CA 15
ATOM 7041 C C . CYS A 1 30 ? 2.984 4.170 -2.533 1.00 0.00 30 CYS A C 15
ATOM 7042 O O . CYS A 1 30 ? 3.024 4.724 -3.633 1.00 0.00 30 CYS A O 15
ATOM 7049 N N . VAL A 1 31 ? 3.667 4.620 -1.498 1.00 0.00 31 VAL A N 15
ATOM 7050 C CA . VAL A 1 31 ? 4.517 5.789 -1.611 1.00 0.00 31 VAL A CA 15
ATOM 7051 C C . VAL A 1 31 ? 5.822 5.556 -0.866 1.00 0.00 31 VAL A C 15
ATOM 7052 O O . VAL A 1 31 ? 5.856 4.648 -0.012 1.00 0.00 31 VAL A O 15
ATOM 7066 N N . ALA A 1 1 ? 5.668 -10.434 1.816 1.00 0.00 1 ALA A N 16
ATOM 7067 C CA . ALA A 1 1 ? 4.962 -9.995 0.588 1.00 0.00 1 ALA A CA 16
ATOM 7068 C C . ALA A 1 1 ? 4.748 -8.492 0.628 1.00 0.00 1 ALA A C 16
ATOM 7069 O O . ALA A 1 1 ? 4.527 -7.936 1.696 1.00 0.00 1 ALA A O 16
ATOM 7078 N N . CYS A 1 2 ? 4.825 -7.841 -0.523 1.00 0.00 2 CYS A N 16
ATOM 7079 C CA . CYS A 1 2 ? 4.646 -6.398 -0.591 1.00 0.00 2 CYS A CA 16
ATOM 7080 C C . CYS A 1 2 ? 4.065 -5.993 -1.944 1.00 0.00 2 CYS A C 16
ATOM 7081 O O . CYS A 1 2 ? 3.314 -6.762 -2.542 1.00 0.00 2 CYS A O 16
ATOM 7088 N N . SER A 1 3 ? 4.398 -4.797 -2.421 1.00 0.00 3 SER A N 16
ATOM 7089 C CA . SER A 1 3 ? 3.885 -4.313 -3.694 1.00 0.00 3 SER A CA 16
ATOM 7090 C C . SER A 1 3 ? 4.708 -3.122 -4.178 1.00 0.00 3 SER A C 16
ATOM 7091 O O . SER A 1 3 ? 5.364 -2.448 -3.379 1.00 0.00 3 SER A O 16
ATOM 7099 N N . LYS A 1 4 ? 4.662 -2.873 -5.484 1.00 0.00 4 LYS A N 16
ATOM 7100 C CA . LYS A 1 4 ? 5.386 -1.761 -6.090 1.00 0.00 4 LYS A CA 16
ATOM 7101 C C . LYS A 1 4 ? 4.832 -0.439 -5.560 1.00 0.00 4 LYS A C 16
ATOM 7102 O O . LYS A 1 4 ? 3.645 -0.337 -5.257 1.00 0.00 4 LYS A O 16
ATOM 7121 N N . LYS A 1 5 ? 5.696 0.558 -5.426 1.00 0.00 5 LYS A N 16
ATOM 7122 C CA . LYS A 1 5 ? 5.282 1.855 -4.902 1.00 0.00 5 LYS A CA 16
ATOM 7123 C C . LYS A 1 5 ? 4.075 2.426 -5.633 1.00 0.00 5 LYS A C 16
ATOM 7124 O O . LYS A 1 5 ? 3.016 2.595 -5.062 1.00 0.00 5 LYS A O 16
ATOM 7143 N N . TRP A 1 6 ? 4.225 2.726 -6.890 1.00 0.00 6 TRP A N 16
ATOM 7144 C CA . TRP A 1 6 ? 3.129 3.299 -7.642 1.00 0.00 6 TRP A CA 16
ATOM 7145 C C . TRP A 1 6 ? 2.151 2.223 -8.094 1.00 0.00 6 TRP A C 16
ATOM 7146 O O . TRP A 1 6 ? 1.445 2.389 -9.088 1.00 0.00 6 TRP A O 16
ATOM 7167 N N . GLU A 1 7 ? 2.088 1.136 -7.336 1.00 0.00 7 GLU A N 16
ATOM 7168 C CA . GLU A 1 7 ? 1.162 0.063 -7.646 1.00 0.00 7 GLU A CA 16
ATOM 7169 C C . GLU A 1 7 ? -0.100 0.249 -6.819 1.00 0.00 7 GLU A C 16
ATOM 7170 O O . GLU A 1 7 ? -0.029 0.600 -5.638 1.00 0.00 7 GLU A O 16
ATOM 7182 N N . TYR A 1 8 ? -1.246 0.026 -7.438 1.00 0.00 8 TYR A N 16
ATOM 7183 C CA . TYR A 1 8 ? -2.522 0.174 -6.754 1.00 0.00 8 TYR A CA 16
ATOM 7184 C C . TYR A 1 8 ? -2.619 -0.818 -5.599 1.00 0.00 8 TYR A C 16
ATOM 7185 O O . TYR A 1 8 ? -2.564 -2.033 -5.804 1.00 0.00 8 TYR A O 16
ATOM 7203 N N . CYS A 1 9 ? -2.761 -0.295 -4.390 1.00 0.00 9 CYS A N 16
ATOM 7204 C CA . CYS A 1 9 ? -2.866 -1.133 -3.206 1.00 0.00 9 CYS A CA 16
ATOM 7205 C C . CYS A 1 9 ? -4.236 -1.800 -3.146 1.00 0.00 9 CYS A C 16
ATOM 7206 O O . CYS A 1 9 ? -5.171 -1.274 -2.545 1.00 0.00 9 CYS A O 16
ATOM 7213 N N . ILE A 1 10 ? -4.340 -2.961 -3.787 1.00 0.00 10 ILE A N 16
ATOM 7214 C CA . ILE A 1 10 ? -5.585 -3.722 -3.823 1.00 0.00 10 ILE A CA 16
ATOM 7215 C C . ILE A 1 10 ? -5.947 -4.222 -2.428 1.00 0.00 10 ILE A C 16
ATOM 7216 O O . ILE A 1 10 ? -7.109 -4.494 -2.132 1.00 0.00 10 ILE A O 16
ATOM 7232 N N . VAL A 1 11 ? -4.931 -4.338 -1.582 1.00 0.00 11 VAL A N 16
ATOM 7233 C CA . VAL A 1 11 ? -5.111 -4.797 -0.219 1.00 0.00 11 VAL A CA 16
ATOM 7234 C C . VAL A 1 11 ? -5.913 -3.783 0.594 1.00 0.00 11 VAL A C 16
ATOM 7235 O O . VAL A 1 11 ? -5.706 -2.574 0.474 1.00 0.00 11 VAL A O 16
ATOM 7248 N N . PRO A 1 12 ? -6.860 -4.265 1.415 1.00 0.00 12 PRO A N 16
ATOM 7249 C CA . PRO A 1 12 ? -7.713 -3.402 2.234 1.00 0.00 12 PRO A CA 16
ATOM 7250 C C . PRO A 1 12 ? -6.912 -2.425 3.094 1.00 0.00 12 PRO A C 16
ATOM 7251 O O . PRO A 1 12 ? -6.081 -2.831 3.920 1.00 0.00 12 PRO A O 16
ATOM 7262 N N . ILE A 1 13 ? -7.186 -1.136 2.886 1.00 0.00 13 ILE A N 16
ATOM 7263 C CA . ILE A 1 13 ? -6.523 -0.045 3.605 1.00 0.00 13 ILE A CA 16
ATOM 7264 C C . ILE A 1 13 ? -6.657 -0.201 5.124 1.00 0.00 13 ILE A C 16
ATOM 7265 O O . ILE A 1 13 ? -5.911 0.408 5.887 1.00 0.00 13 ILE A O 16
ATOM 7281 N N . LEU A 1 14 ? -7.603 -1.038 5.545 1.00 0.00 14 LEU A N 16
ATOM 7282 C CA . LEU A 1 14 ? -7.838 -1.303 6.959 1.00 0.00 14 LEU A CA 16
ATOM 7283 C C . LEU A 1 14 ? -6.556 -1.781 7.642 1.00 0.00 14 LEU A C 16
ATOM 7284 O O . LEU A 1 14 ? -6.303 -1.452 8.799 1.00 0.00 14 LEU A O 16
ATOM 7300 N N . GLY A 1 15 ? -5.746 -2.549 6.918 1.00 0.00 15 GLY A N 16
ATOM 7301 C CA . GLY A 1 15 ? -4.504 -3.034 7.487 1.00 0.00 15 GLY A CA 16
ATOM 7302 C C . GLY A 1 15 ? -4.163 -4.438 7.038 1.00 0.00 15 GLY A C 16
ATOM 7303 O O . GLY A 1 15 ? -3.825 -5.294 7.854 1.00 0.00 15 GLY A O 16
ATOM 7307 N N . PHE A 1 16 ? -4.249 -4.682 5.740 1.00 0.00 16 PHE A N 16
ATOM 7308 C CA . PHE A 1 16 ? -3.940 -5.996 5.201 1.00 0.00 16 PHE A CA 16
ATOM 7309 C C . PHE A 1 16 ? -2.631 -5.961 4.427 1.00 0.00 16 PHE A C 16
ATOM 7310 O O . PHE A 1 16 ? -2.420 -5.077 3.596 1.00 0.00 16 PHE A O 16
ATOM 7327 N N . VAL A 1 17 ? -1.761 -6.929 4.713 1.00 0.00 17 VAL A N 16
ATOM 7328 C CA . VAL A 1 17 ? -0.452 -7.037 4.064 1.00 0.00 17 VAL A CA 16
ATOM 7329 C C . VAL A 1 17 ? 0.387 -5.788 4.365 1.00 0.00 17 VAL A C 16
ATOM 7330 O O . VAL A 1 17 ? 0.120 -5.076 5.334 1.00 0.00 17 VAL A O 16
ATOM 7343 N N . TYR A 1 18 ? 1.412 -5.547 3.568 1.00 0.00 18 TYR A N 16
ATOM 7344 C CA . TYR A 1 18 ? 2.302 -4.414 3.776 1.00 0.00 18 TYR A CA 16
ATOM 7345 C C . TYR A 1 18 ? 3.182 -4.193 2.551 1.00 0.00 18 TYR A C 16
ATOM 7346 O O . TYR A 1 18 ? 3.503 -5.139 1.835 1.00 0.00 18 TYR A O 16
ATOM 7364 N N . CYS A 1 19 ? 3.582 -2.950 2.325 1.00 0.00 19 CYS A N 16
ATOM 7365 C CA . CYS A 1 19 ? 4.455 -2.617 1.204 1.00 0.00 19 CYS A CA 16
ATOM 7366 C C . CYS A 1 19 ? 5.876 -3.080 1.480 1.00 0.00 19 CYS A C 16
ATOM 7367 O O . CYS A 1 19 ? 6.197 -3.502 2.590 1.00 0.00 19 CYS A O 16
ATOM 7374 N N . CYS A 1 20 ? 6.726 -3.006 0.464 1.00 0.00 20 CYS A N 16
ATOM 7375 C CA . CYS A 1 20 ? 8.111 -3.422 0.607 1.00 0.00 20 CYS A CA 16
ATOM 7376 C C . CYS A 1 20 ? 8.815 -2.482 1.567 1.00 0.00 20 CYS A C 16
ATOM 7377 O O . CYS A 1 20 ? 8.418 -1.322 1.690 1.00 0.00 20 CYS A O 16
ATOM 7384 N N . PRO A 1 21 ? 9.850 -2.955 2.277 1.00 0.00 21 PRO A N 16
ATOM 7385 C CA . PRO A 1 21 ? 10.571 -2.126 3.232 1.00 0.00 21 PRO A CA 16
ATOM 7386 C C . PRO A 1 21 ? 11.029 -0.817 2.623 1.00 0.00 21 PRO A C 16
ATOM 7387 O O . PRO A 1 21 ? 11.830 -0.784 1.690 1.00 0.00 21 PRO A O 16
ATOM 7398 N N . GLY A 1 22 ? 10.482 0.252 3.156 1.00 0.00 22 GLY A N 16
ATOM 7399 C CA . GLY A 1 22 ? 10.793 1.578 2.674 1.00 0.00 22 GLY A CA 16
ATOM 7400 C C . GLY A 1 22 ? 9.585 2.267 2.071 1.00 0.00 22 GLY A C 16
ATOM 7401 O O . GLY A 1 22 ? 9.550 3.491 1.977 1.00 0.00 22 GLY A O 16
ATOM 7405 N N . LEU A 1 23 ? 8.596 1.479 1.653 1.00 0.00 23 LEU A N 16
ATOM 7406 C CA . LEU A 1 23 ? 7.390 2.019 1.047 1.00 0.00 23 LEU A CA 16
ATOM 7407 C C . LEU A 1 23 ? 6.171 1.695 1.906 1.00 0.00 23 LEU A C 16
ATOM 7408 O O . LEU A 1 23 ? 6.165 0.694 2.630 1.00 0.00 23 LEU A O 16
ATOM 7424 N N . ILE A 1 24 ? 5.145 2.533 1.828 1.00 0.00 24 ILE A N 16
ATOM 7425 C CA . ILE A 1 24 ? 3.919 2.329 2.599 1.00 0.00 24 ILE A CA 16
ATOM 7426 C C . ILE A 1 24 ? 2.679 2.716 1.788 1.00 0.00 24 ILE A C 16
ATOM 7427 O O . ILE A 1 24 ? 2.658 3.755 1.131 1.00 0.00 24 ILE A O 16
ATOM 7443 N N . CYS A 1 25 ? 1.645 1.877 1.838 1.00 0.00 25 CYS A N 16
ATOM 7444 C CA . CYS A 1 25 ? 0.404 2.152 1.111 1.00 0.00 25 CYS A CA 16
ATOM 7445 C C . CYS A 1 25 ? -0.312 3.369 1.693 1.00 0.00 25 CYS A C 16
ATOM 7446 O O . CYS A 1 25 ? -0.418 3.514 2.910 1.00 0.00 25 CYS A O 16
ATOM 7453 N N . GLY A 1 26 ? -0.798 4.233 0.815 1.00 0.00 26 GLY A N 16
ATOM 7454 C CA . GLY A 1 26 ? -1.496 5.427 1.241 1.00 0.00 26 GLY A CA 16
ATOM 7455 C C . GLY A 1 26 ? -2.760 5.672 0.434 1.00 0.00 26 GLY A C 16
ATOM 7456 O O . GLY A 1 26 ? -3.760 4.980 0.625 1.00 0.00 26 GLY A O 16
ATOM 7460 N N . PRO A 1 27 ? -2.747 6.661 -0.478 1.00 0.00 27 PRO A N 16
ATOM 7461 C CA . PRO A 1 27 ? -3.910 7.002 -1.317 1.00 0.00 27 PRO A CA 16
ATOM 7462 C C . PRO A 1 27 ? -4.198 5.965 -2.404 1.00 0.00 27 PRO A C 16
ATOM 7463 O O . PRO A 1 27 ? -4.170 6.269 -3.595 1.00 0.00 27 PRO A O 16
ATOM 7474 N N . PHE A 1 28 ? -4.466 4.740 -1.965 1.00 0.00 28 PHE A N 16
ATOM 7475 C CA . PHE A 1 28 ? -4.762 3.607 -2.847 1.00 0.00 28 PHE A CA 16
ATOM 7476 C C . PHE A 1 28 ? -3.546 3.248 -3.704 1.00 0.00 28 PHE A C 16
ATOM 7477 O O . PHE A 1 28 ? -3.653 2.515 -4.682 1.00 0.00 28 PHE A O 16
ATOM 7494 N N . VAL A 1 29 ? -2.381 3.730 -3.285 1.00 0.00 29 VAL A N 16
ATOM 7495 C CA . VAL A 1 29 ? -1.117 3.454 -3.954 1.00 0.00 29 VAL A CA 16
ATOM 7496 C C . VAL A 1 29 ? -0.033 3.496 -2.896 1.00 0.00 29 VAL A C 16
ATOM 7497 O O . VAL A 1 29 ? -0.247 4.065 -1.827 1.00 0.00 29 VAL A O 16
ATOM 7510 N N . CYS A 1 30 ? 1.104 2.908 -3.170 1.00 0.00 30 CYS A N 16
ATOM 7511 C CA . CYS A 1 30 ? 2.190 2.900 -2.209 1.00 0.00 30 CYS A CA 16
ATOM 7512 C C . CYS A 1 30 ? 3.055 4.146 -2.402 1.00 0.00 30 CYS A C 16
ATOM 7513 O O . CYS A 1 30 ? 3.143 4.689 -3.505 1.00 0.00 30 CYS A O 16
ATOM 7520 N N . VAL A 1 31 ? 3.682 4.614 -1.340 1.00 0.00 31 VAL A N 16
ATOM 7521 C CA . VAL A 1 31 ? 4.526 5.793 -1.424 1.00 0.00 31 VAL A CA 16
ATOM 7522 C C . VAL A 1 31 ? 5.792 5.585 -0.611 1.00 0.00 31 VAL A C 16
ATOM 7523 O O . VAL A 1 31 ? 5.808 4.660 0.221 1.00 0.00 31 VAL A O 16
ATOM 7537 N N . ALA A 1 1 ? 3.731 -10.842 0.496 1.00 0.00 1 ALA A N 17
ATOM 7538 C CA . ALA A 1 1 ? 4.411 -10.183 -0.644 1.00 0.00 1 ALA A CA 17
ATOM 7539 C C . ALA A 1 1 ? 4.282 -8.674 -0.522 1.00 0.00 1 ALA A C 17
ATOM 7540 O O . ALA A 1 1 ? 3.239 -8.176 -0.103 1.00 0.00 1 ALA A O 17
ATOM 7549 N N . CYS A 1 2 ? 5.341 -7.958 -0.873 1.00 0.00 2 CYS A N 17
ATOM 7550 C CA . CYS A 1 2 ? 5.345 -6.505 -0.796 1.00 0.00 2 CYS A CA 17
ATOM 7551 C C . CYS A 1 2 ? 4.906 -5.897 -2.125 1.00 0.00 2 CYS A C 17
ATOM 7552 O O . CYS A 1 2 ? 5.288 -6.374 -3.193 1.00 0.00 2 CYS A O 17
ATOM 7559 N N . SER A 1 3 ? 4.072 -4.873 -2.047 1.00 0.00 3 SER A N 17
ATOM 7560 C CA . SER A 1 3 ? 3.546 -4.216 -3.234 1.00 0.00 3 SER A CA 17
ATOM 7561 C C . SER A 1 3 ? 4.465 -3.100 -3.727 1.00 0.00 3 SER A C 17
ATOM 7562 O O . SER A 1 3 ? 5.145 -2.435 -2.937 1.00 0.00 3 SER A O 17
ATOM 7570 N N . LYS A 1 4 ? 4.465 -2.899 -5.042 1.00 0.00 4 LYS A N 17
ATOM 7571 C CA . LYS A 1 4 ? 5.266 -1.864 -5.682 1.00 0.00 4 LYS A CA 17
ATOM 7572 C C . LYS A 1 4 ? 4.707 -0.489 -5.307 1.00 0.00 4 LYS A C 17
ATOM 7573 O O . LYS A 1 4 ? 3.504 -0.339 -5.110 1.00 0.00 4 LYS A O 17
ATOM 7592 N N . LYS A 1 5 ? 5.582 0.498 -5.168 1.00 0.00 5 LYS A N 17
ATOM 7593 C CA . LYS A 1 5 ? 5.162 1.840 -4.767 1.00 0.00 5 LYS A CA 17
ATOM 7594 C C . LYS A 1 5 ? 3.986 2.373 -5.579 1.00 0.00 5 LYS A C 17
ATOM 7595 O O . LYS A 1 5 ? 2.890 2.534 -5.068 1.00 0.00 5 LYS A O 17
ATOM 7614 N N . TRP A 1 6 ? 4.198 2.650 -6.831 1.00 0.00 6 TRP A N 17
ATOM 7615 C CA . TRP A 1 6 ? 3.135 3.182 -7.655 1.00 0.00 6 TRP A CA 17
ATOM 7616 C C . TRP A 1 6 ? 2.220 2.073 -8.149 1.00 0.00 6 TRP A C 17
ATOM 7617 O O . TRP A 1 6 ? 1.676 2.153 -9.246 1.00 0.00 6 TRP A O 17
ATOM 7638 N N . GLU A 1 7 ? 2.053 1.038 -7.331 1.00 0.00 7 GLU A N 17
ATOM 7639 C CA . GLU A 1 7 ? 1.180 -0.070 -7.704 1.00 0.00 7 GLU A CA 17
ATOM 7640 C C . GLU A 1 7 ? -0.257 0.243 -7.284 1.00 0.00 7 GLU A C 17
ATOM 7641 O O . GLU A 1 7 ? -0.838 1.236 -7.717 1.00 0.00 7 GLU A O 17
ATOM 7653 N N . TYR A 1 8 ? -0.818 -0.597 -6.429 1.00 0.00 8 TYR A N 17
ATOM 7654 C CA . TYR A 1 8 ? -2.174 -0.408 -5.942 1.00 0.00 8 TYR A CA 17
ATOM 7655 C C . TYR A 1 8 ? -2.290 -1.014 -4.552 1.00 0.00 8 TYR A C 17
ATOM 7656 O O . TYR A 1 8 ? -1.773 -2.100 -4.299 1.00 0.00 8 TYR A O 17
ATOM 7674 N N . CYS A 1 9 ? -2.945 -0.307 -3.650 1.00 0.00 9 CYS A N 17
ATOM 7675 C CA . CYS A 1 9 ? -3.102 -0.785 -2.285 1.00 0.00 9 CYS A CA 17
ATOM 7676 C C . CYS A 1 9 ? -4.571 -0.952 -1.921 1.00 0.00 9 CYS A C 17
ATOM 7677 O O . CYS A 1 9 ? -5.453 -0.717 -2.749 1.00 0.00 9 CYS A O 17
ATOM 7684 N N . ILE A 1 10 ? -4.815 -1.364 -0.674 1.00 0.00 10 ILE A N 17
ATOM 7685 C CA . ILE A 1 10 ? -6.166 -1.585 -0.159 1.00 0.00 10 ILE A CA 17
ATOM 7686 C C . ILE A 1 10 ? -6.797 -2.789 -0.863 1.00 0.00 10 ILE A C 17
ATOM 7687 O O . ILE A 1 10 ? -7.911 -2.734 -1.384 1.00 0.00 10 ILE A O 17
ATOM 7703 N N . VAL A 1 11 ? -6.043 -3.880 -0.873 1.00 0.00 11 VAL A N 17
ATOM 7704 C CA . VAL A 1 11 ? -6.467 -5.124 -1.496 1.00 0.00 11 VAL A CA 17
ATOM 7705 C C . VAL A 1 11 ? -6.212 -6.270 -0.514 1.00 0.00 11 VAL A C 17
ATOM 7706 O O . VAL A 1 11 ? -5.222 -6.240 0.219 1.00 0.00 11 VAL A O 17
ATOM 7719 N N . PRO A 1 12 ? -7.115 -7.274 -0.453 1.00 0.00 12 PRO A N 17
ATOM 7720 C CA . PRO A 1 12 ? -6.994 -8.418 0.462 1.00 0.00 12 PRO A CA 17
ATOM 7721 C C . PRO A 1 12 ? -5.602 -9.059 0.458 1.00 0.00 12 PRO A C 17
ATOM 7722 O O . PRO A 1 12 ? -4.863 -8.962 -0.518 1.00 0.00 12 PRO A O 17
ATOM 7733 N N . ILE A 1 13 ? -5.268 -9.708 1.575 1.00 0.00 13 ILE A N 17
ATOM 7734 C CA . ILE A 1 13 ? -3.971 -10.378 1.779 1.00 0.00 13 ILE A CA 17
ATOM 7735 C C . ILE A 1 13 ? -3.550 -11.252 0.587 1.00 0.00 13 ILE A C 17
ATOM 7736 O O . ILE A 1 13 ? -2.363 -11.523 0.397 1.00 0.00 13 ILE A O 17
ATOM 7752 N N . LEU A 1 14 ? -4.522 -11.684 -0.206 1.00 0.00 14 LEU A N 17
ATOM 7753 C CA . LEU A 1 14 ? -4.263 -12.519 -1.376 1.00 0.00 14 LEU A CA 17
ATOM 7754 C C . LEU A 1 14 ? -3.293 -11.844 -2.354 1.00 0.00 14 LEU A C 17
ATOM 7755 O O . LEU A 1 14 ? -2.538 -12.521 -3.049 1.00 0.00 14 LEU A O 17
ATOM 7771 N N . GLY A 1 15 ? -3.321 -10.517 -2.409 1.00 0.00 15 GLY A N 17
ATOM 7772 C CA . GLY A 1 15 ? -2.442 -9.798 -3.311 1.00 0.00 15 GLY A CA 17
ATOM 7773 C C . GLY A 1 15 ? -2.519 -8.299 -3.116 1.00 0.00 15 GLY A C 17
ATOM 7774 O O . GLY A 1 15 ? -3.551 -7.786 -2.698 1.00 0.00 15 GLY A O 17
ATOM 7778 N N . PHE A 1 16 ? -1.419 -7.605 -3.420 1.00 0.00 16 PHE A N 17
ATOM 7779 C CA . PHE A 1 16 ? -1.344 -6.146 -3.283 1.00 0.00 16 PHE A CA 17
ATOM 7780 C C . PHE A 1 16 ? -1.507 -5.734 -1.821 1.00 0.00 16 PHE A C 17
ATOM 7781 O O . PHE A 1 16 ? -2.290 -4.844 -1.483 1.00 0.00 16 PHE A O 17
ATOM 7798 N N . VAL A 1 17 ? -0.750 -6.405 -0.965 1.00 0.00 17 VAL A N 17
ATOM 7799 C CA . VAL A 1 17 ? -0.774 -6.152 0.467 1.00 0.00 17 VAL A CA 17
ATOM 7800 C C . VAL A 1 17 ? 0.264 -5.098 0.848 1.00 0.00 17 VAL A C 17
ATOM 7801 O O . VAL A 1 17 ? 0.489 -4.129 0.123 1.00 0.00 17 VAL A O 17
ATOM 7814 N N . TYR A 1 18 ? 0.877 -5.314 1.994 1.00 0.00 18 TYR A N 17
ATOM 7815 C CA . TYR A 1 18 ? 1.903 -4.430 2.542 1.00 0.00 18 TYR A CA 17
ATOM 7816 C C . TYR A 1 18 ? 3.022 -4.171 1.533 1.00 0.00 18 TYR A C 17
ATOM 7817 O O . TYR A 1 18 ? 3.404 -5.055 0.769 1.00 0.00 18 TYR A O 17
ATOM 7835 N N . CYS A 1 19 ? 3.537 -2.953 1.538 1.00 0.00 19 CYS A N 17
ATOM 7836 C CA . CYS A 1 19 ? 4.611 -2.559 0.635 1.00 0.00 19 CYS A CA 17
ATOM 7837 C C . CYS A 1 19 ? 5.952 -3.130 1.064 1.00 0.00 19 CYS A C 17
ATOM 7838 O O . CYS A 1 19 ? 6.098 -3.649 2.172 1.00 0.00 19 CYS A O 17
ATOM 7845 N N . CYS A 1 20 ? 6.940 -2.999 0.186 1.00 0.00 20 CYS A N 17
ATOM 7846 C CA . CYS A 1 20 ? 8.287 -3.461 0.477 1.00 0.00 20 CYS A CA 17
ATOM 7847 C C . CYS A 1 20 ? 8.897 -2.541 1.515 1.00 0.00 20 CYS A C 17
ATOM 7848 O O . CYS A 1 20 ? 8.492 -1.382 1.617 1.00 0.00 20 CYS A O 17
ATOM 7855 N N . PRO A 1 21 ? 9.862 -3.027 2.308 1.00 0.00 21 PRO A N 17
ATOM 7856 C CA . PRO A 1 21 ? 10.494 -2.213 3.336 1.00 0.00 21 PRO A CA 17
ATOM 7857 C C . PRO A 1 21 ? 11.001 -0.896 2.782 1.00 0.00 21 PRO A C 17
ATOM 7858 O O . PRO A 1 21 ? 11.880 -0.854 1.922 1.00 0.00 21 PRO A O 17
ATOM 7869 N N . GLY A 1 22 ? 10.405 0.165 3.271 1.00 0.00 22 GLY A N 17
ATOM 7870 C CA . GLY A 1 22 ? 10.751 1.495 2.827 1.00 0.00 22 GLY A CA 17
ATOM 7871 C C . GLY A 1 22 ? 9.559 2.225 2.241 1.00 0.00 22 GLY A C 17
ATOM 7872 O O . GLY A 1 22 ? 9.465 3.445 2.344 1.00 0.00 22 GLY A O 17
ATOM 7876 N N . LEU A 1 23 ? 8.649 1.476 1.625 1.00 0.00 23 LEU A N 17
ATOM 7877 C CA . LEU A 1 23 ? 7.463 2.054 1.019 1.00 0.00 23 LEU A CA 17
ATOM 7878 C C . LEU A 1 23 ? 6.247 1.797 1.903 1.00 0.00 23 LEU A C 17
ATOM 7879 O O . LEU A 1 23 ? 6.196 0.788 2.614 1.00 0.00 23 LEU A O 17
ATOM 7895 N N . ILE A 1 24 ? 5.276 2.698 1.868 1.00 0.00 24 ILE A N 17
ATOM 7896 C CA . ILE A 1 24 ? 4.070 2.549 2.675 1.00 0.00 24 ILE A CA 17
ATOM 7897 C C . ILE A 1 24 ? 2.808 2.878 1.878 1.00 0.00 24 ILE A C 17
ATOM 7898 O O . ILE A 1 24 ? 2.746 3.886 1.176 1.00 0.00 24 ILE A O 17
ATOM 7914 N N . CYS A 1 25 ? 1.802 2.014 1.991 1.00 0.00 25 CYS A N 17
ATOM 7915 C CA . CYS A 1 25 ? 0.534 2.211 1.287 1.00 0.00 25 CYS A CA 17
ATOM 7916 C C . CYS A 1 25 ? -0.175 3.481 1.755 1.00 0.00 25 CYS A C 17
ATOM 7917 O O . CYS A 1 25 ? -0.195 3.791 2.945 1.00 0.00 25 CYS A O 17
ATOM 7924 N N . GLY A 1 26 ? -0.753 4.207 0.806 1.00 0.00 26 GLY A N 17
ATOM 7925 C CA . GLY A 1 26 ? -1.454 5.433 1.120 1.00 0.00 26 GLY A CA 17
ATOM 7926 C C . GLY A 1 26 ? -2.744 5.590 0.326 1.00 0.00 26 GLY A C 17
ATOM 7927 O O . GLY A 1 26 ? -3.655 4.772 0.458 1.00 0.00 26 GLY A O 17
ATOM 7931 N N . PRO A 1 27 ? -2.850 6.650 -0.502 1.00 0.00 27 PRO A N 17
ATOM 7932 C CA . PRO A 1 27 ? -4.050 6.936 -1.318 1.00 0.00 27 PRO A CA 17
ATOM 7933 C C . PRO A 1 27 ? -4.293 5.924 -2.445 1.00 0.00 27 PRO A C 17
ATOM 7934 O O . PRO A 1 27 ? -4.213 6.262 -3.624 1.00 0.00 27 PRO A O 17
ATOM 7945 N N . PHE A 1 28 ? -4.579 4.686 -2.053 1.00 0.00 28 PHE A N 17
ATOM 7946 C CA . PHE A 1 28 ? -4.838 3.579 -2.982 1.00 0.00 28 PHE A CA 17
ATOM 7947 C C . PHE A 1 28 ? -3.578 3.224 -3.771 1.00 0.00 28 PHE A C 17
ATOM 7948 O O . PHE A 1 28 ? -3.630 2.453 -4.722 1.00 0.00 28 PHE A O 17
ATOM 7965 N N . VAL A 1 29 ? -2.439 3.754 -3.331 1.00 0.00 29 VAL A N 17
ATOM 7966 C CA . VAL A 1 29 ? -1.151 3.484 -3.956 1.00 0.00 29 VAL A CA 17
ATOM 7967 C C . VAL A 1 29 ? -0.088 3.576 -2.884 1.00 0.00 29 VAL A C 17
ATOM 7968 O O . VAL A 1 29 ? -0.328 4.157 -1.829 1.00 0.00 29 VAL A O 17
ATOM 7981 N N . CYS A 1 30 ? 1.064 3.011 -3.142 1.00 0.00 30 CYS A N 17
ATOM 7982 C CA . CYS A 1 30 ? 2.148 3.042 -2.183 1.00 0.00 30 CYS A CA 17
ATOM 7983 C C . CYS A 1 30 ? 3.001 4.287 -2.404 1.00 0.00 30 CYS A C 17
ATOM 7984 O O . CYS A 1 30 ? 3.078 4.806 -3.520 1.00 0.00 30 CYS A O 17
ATOM 7991 N N . VAL A 1 31 ? 3.640 4.768 -1.355 1.00 0.00 31 VAL A N 17
ATOM 7992 C CA . VAL A 1 31 ? 4.486 5.942 -1.459 1.00 0.00 31 VAL A CA 17
ATOM 7993 C C . VAL A 1 31 ? 5.770 5.732 -0.671 1.00 0.00 31 VAL A C 17
ATOM 7994 O O . VAL A 1 31 ? 5.819 4.777 0.127 1.00 0.00 31 VAL A O 17
ATOM 8008 N N . ALA A 1 1 ? 5.219 -10.959 0.756 1.00 0.00 1 ALA A N 18
ATOM 8009 C CA . ALA A 1 1 ? 5.000 -10.207 -0.504 1.00 0.00 1 ALA A CA 18
ATOM 8010 C C . ALA A 1 1 ? 4.863 -8.725 -0.201 1.00 0.00 1 ALA A C 18
ATOM 8011 O O . ALA A 1 1 ? 4.202 -8.352 0.761 1.00 0.00 1 ALA A O 18
ATOM 8020 N N . CYS A 1 2 ? 5.498 -7.889 -1.005 1.00 0.00 2 CYS A N 18
ATOM 8021 C CA . CYS A 1 2 ? 5.447 -6.451 -0.796 1.00 0.00 2 CYS A CA 18
ATOM 8022 C C . CYS A 1 2 ? 4.869 -5.743 -2.014 1.00 0.00 2 CYS A C 18
ATOM 8023 O O . CYS A 1 2 ? 5.185 -6.082 -3.156 1.00 0.00 2 CYS A O 18
ATOM 8030 N N . SER A 1 3 ? 4.000 -4.779 -1.756 1.00 0.00 3 SER A N 18
ATOM 8031 C CA . SER A 1 3 ? 3.352 -4.020 -2.810 1.00 0.00 3 SER A CA 18
ATOM 8032 C C . SER A 1 3 ? 4.315 -3.005 -3.417 1.00 0.00 3 SER A C 18
ATOM 8033 O O . SER A 1 3 ? 5.094 -2.369 -2.701 1.00 0.00 3 SER A O 18
ATOM 8041 N N . LYS A 1 4 ? 4.239 -2.848 -4.735 1.00 0.00 4 LYS A N 18
ATOM 8042 C CA . LYS A 1 4 ? 5.078 -1.895 -5.451 1.00 0.00 4 LYS A CA 18
ATOM 8043 C C . LYS A 1 4 ? 4.653 -0.482 -5.076 1.00 0.00 4 LYS A C 18
ATOM 8044 O O . LYS A 1 4 ? 3.491 -0.256 -4.737 1.00 0.00 4 LYS A O 18
ATOM 8063 N N . LYS A 1 5 ? 5.581 0.462 -5.112 1.00 0.00 5 LYS A N 18
ATOM 8064 C CA . LYS A 1 5 ? 5.258 1.832 -4.744 1.00 0.00 5 LYS A CA 18
ATOM 8065 C C . LYS A 1 5 ? 4.079 2.377 -5.535 1.00 0.00 5 LYS A C 18
ATOM 8066 O O . LYS A 1 5 ? 3.027 2.643 -4.991 1.00 0.00 5 LYS A O 18
ATOM 8085 N N . TRP A 1 6 ? 4.238 2.543 -6.812 1.00 0.00 6 TRP A N 18
ATOM 8086 C CA . TRP A 1 6 ? 3.157 3.080 -7.611 1.00 0.00 6 TRP A CA 18
ATOM 8087 C C . TRP A 1 6 ? 2.139 1.999 -7.951 1.00 0.00 6 TRP A C 18
ATOM 8088 O O . TRP A 1 6 ? 1.418 2.098 -8.942 1.00 0.00 6 TRP A O 18
ATOM 8109 N N . GLU A 1 7 ? 2.055 0.988 -7.090 1.00 0.00 7 GLU A N 18
ATOM 8110 C CA . GLU A 1 7 ? 1.087 -0.081 -7.274 1.00 0.00 7 GLU A CA 18
ATOM 8111 C C . GLU A 1 7 ? -0.237 0.364 -6.674 1.00 0.00 7 GLU A C 18
ATOM 8112 O O . GLU A 1 7 ? -0.266 0.936 -5.580 1.00 0.00 7 GLU A O 18
ATOM 8124 N N . TYR A 1 8 ? -1.324 0.116 -7.383 1.00 0.00 8 TYR A N 18
ATOM 8125 C CA . TYR A 1 8 ? -2.645 0.500 -6.913 1.00 0.00 8 TYR A CA 18
ATOM 8126 C C . TYR A 1 8 ? -3.097 -0.448 -5.801 1.00 0.00 8 TYR A C 18
ATOM 8127 O O . TYR A 1 8 ? -3.891 -1.363 -6.033 1.00 0.00 8 TYR A O 18
ATOM 8145 N N . CYS A 1 9 ? -2.562 -0.240 -4.601 1.00 0.00 9 CYS A N 18
ATOM 8146 C CA . CYS A 1 9 ? -2.874 -1.080 -3.449 1.00 0.00 9 CYS A CA 18
ATOM 8147 C C . CYS A 1 9 ? -4.288 -0.838 -2.912 1.00 0.00 9 CYS A C 18
ATOM 8148 O O . CYS A 1 9 ? -4.472 -0.485 -1.750 1.00 0.00 9 CYS A O 18
ATOM 8155 N N . ILE A 1 10 ? -5.287 -1.064 -3.759 1.00 0.00 10 ILE A N 18
ATOM 8156 C CA . ILE A 1 10 ? -6.686 -0.910 -3.369 1.00 0.00 10 ILE A CA 18
ATOM 8157 C C . ILE A 1 10 ? -7.162 -2.199 -2.674 1.00 0.00 10 ILE A C 18
ATOM 8158 O O . ILE A 1 10 ? -8.263 -2.706 -2.894 1.00 0.00 10 ILE A O 18
ATOM 8174 N N . VAL A 1 11 ? -6.290 -2.727 -1.833 1.00 0.00 11 VAL A N 18
ATOM 8175 C CA . VAL A 1 11 ? -6.550 -3.950 -1.095 1.00 0.00 11 VAL A CA 18
ATOM 8176 C C . VAL A 1 11 ? -7.391 -3.696 0.152 1.00 0.00 11 VAL A C 18
ATOM 8177 O O . VAL A 1 11 ? -7.160 -2.737 0.889 1.00 0.00 11 VAL A O 18
ATOM 8190 N N . PRO A 1 12 ? -8.383 -4.564 0.402 1.00 0.00 12 PRO A N 18
ATOM 8191 C CA . PRO A 1 12 ? -9.265 -4.450 1.564 1.00 0.00 12 PRO A CA 18
ATOM 8192 C C . PRO A 1 12 ? -8.516 -4.684 2.874 1.00 0.00 12 PRO A C 18
ATOM 8193 O O . PRO A 1 12 ? -7.528 -5.415 2.908 1.00 0.00 12 PRO A O 18
ATOM 8204 N N . ILE A 1 13 ? -8.994 -4.055 3.945 1.00 0.00 13 ILE A N 18
ATOM 8205 C CA . ILE A 1 13 ? -8.376 -4.172 5.270 1.00 0.00 13 ILE A CA 18
ATOM 8206 C C . ILE A 1 13 ? -8.220 -5.629 5.720 1.00 0.00 13 ILE A C 18
ATOM 8207 O O . ILE A 1 13 ? -7.367 -5.933 6.550 1.00 0.00 13 ILE A O 18
ATOM 8223 N N . LEU A 1 14 ? -9.038 -6.519 5.165 1.00 0.00 14 LEU A N 18
ATOM 8224 C CA . LEU A 1 14 ? -8.986 -7.942 5.505 1.00 0.00 14 LEU A CA 18
ATOM 8225 C C . LEU A 1 14 ? -7.628 -8.547 5.145 1.00 0.00 14 LEU A C 18
ATOM 8226 O O . LEU A 1 14 ? -7.178 -9.501 5.775 1.00 0.00 14 LEU A O 18
ATOM 8242 N N . GLY A 1 15 ? -6.987 -7.990 4.127 1.00 0.00 15 GLY A N 18
ATOM 8243 C CA . GLY A 1 15 ? -5.698 -8.485 3.694 1.00 0.00 15 GLY A CA 18
ATOM 8244 C C . GLY A 1 15 ? -5.006 -7.501 2.781 1.00 0.00 15 GLY A C 18
ATOM 8245 O O . GLY A 1 15 ? -4.740 -7.801 1.620 1.00 0.00 15 GLY A O 18
ATOM 8249 N N . PHE A 1 16 ? -4.739 -6.312 3.306 1.00 0.00 16 PHE A N 18
ATOM 8250 C CA . PHE A 1 16 ? -4.097 -5.251 2.535 1.00 0.00 16 PHE A CA 18
ATOM 8251 C C . PHE A 1 16 ? -2.598 -5.494 2.329 1.00 0.00 16 PHE A C 18
ATOM 8252 O O . PHE A 1 16 ? -1.909 -4.663 1.737 1.00 0.00 16 PHE A O 18
ATOM 8269 N N . VAL A 1 17 ? -2.107 -6.638 2.807 1.00 0.00 17 VAL A N 18
ATOM 8270 C CA . VAL A 1 17 ? -0.696 -7.000 2.670 1.00 0.00 17 VAL A CA 18
ATOM 8271 C C . VAL A 1 17 ? 0.196 -5.901 3.247 1.00 0.00 17 VAL A C 18
ATOM 8272 O O . VAL A 1 17 ? -0.129 -5.293 4.267 1.00 0.00 17 VAL A O 18
ATOM 8285 N N . TYR A 1 18 ? 1.312 -5.669 2.599 1.00 0.00 18 TYR A N 18
ATOM 8286 C CA . TYR A 1 18 ? 2.270 -4.662 3.033 1.00 0.00 18 TYR A CA 18
ATOM 8287 C C . TYR A 1 18 ? 3.241 -4.334 1.904 1.00 0.00 18 TYR A C 18
ATOM 8288 O O . TYR A 1 18 ? 3.592 -5.202 1.109 1.00 0.00 18 TYR A O 18
ATOM 8306 N N . CYS A 1 19 ? 3.668 -3.082 1.835 1.00 0.00 19 CYS A N 18
ATOM 8307 C CA . CYS A 1 19 ? 4.611 -2.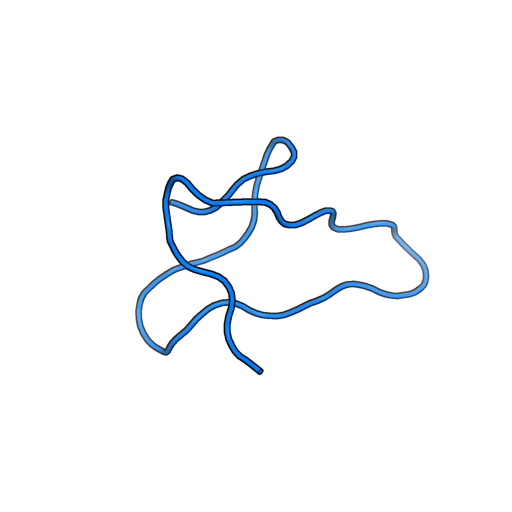648 0.811 1.00 0.00 19 CYS A CA 18
ATOM 8308 C C . CYS A 1 19 ? 6.018 -3.126 1.131 1.00 0.00 19 CYS A C 18
ATOM 8309 O O . CYS A 1 19 ? 6.278 -3.636 2.222 1.00 0.00 19 CYS A O 18
ATOM 8316 N N . CYS A 1 20 ? 6.926 -2.946 0.182 1.00 0.00 20 CYS A N 18
ATOM 8317 C CA . CYS A 1 20 ? 8.311 -3.339 0.373 1.00 0.00 20 CYS A CA 18
ATOM 8318 C C . CYS A 1 20 ? 8.938 -2.442 1.422 1.00 0.00 20 CYS A C 18
ATOM 8319 O O . CYS A 1 20 ? 8.489 -1.311 1.607 1.00 0.00 20 CYS A O 18
ATOM 8326 N N . PRO A 1 21 ? 9.964 -2.923 2.136 1.00 0.00 21 PRO A N 18
ATOM 8327 C CA . PRO A 1 21 ? 10.614 -2.136 3.173 1.00 0.00 21 PRO A CA 18
ATOM 8328 C C . PRO A 1 21 ? 11.042 -0.774 2.664 1.00 0.00 21 PRO A C 18
ATOM 8329 O O . PRO A 1 21 ? 11.878 -0.653 1.769 1.00 0.00 21 PRO A O 18
ATOM 8340 N N . GLY A 1 22 ? 10.430 0.236 3.236 1.00 0.00 22 GLY A N 18
ATOM 8341 C CA . GLY A 1 22 ? 10.706 1.600 2.847 1.00 0.00 22 GLY A CA 18
ATOM 8342 C C . GLY A 1 22 ? 9.495 2.279 2.238 1.00 0.00 22 GLY A C 18
ATOM 8343 O O . GLY A 1 22 ? 9.380 3.500 2.284 1.00 0.00 22 GLY A O 18
ATOM 8347 N N . LEU A 1 23 ? 8.593 1.488 1.660 1.00 0.00 23 LEU A N 18
ATOM 8348 C CA . LEU A 1 23 ? 7.397 2.022 1.035 1.00 0.00 23 LEU A CA 18
ATOM 8349 C C . LEU A 1 23 ? 6.169 1.716 1.886 1.00 0.00 23 LEU A C 18
ATOM 8350 O O . LEU A 1 23 ? 6.123 0.694 2.575 1.00 0.00 23 LEU A O 18
ATOM 8366 N N . ILE A 1 24 ? 5.174 2.592 1.832 1.00 0.00 24 ILE A N 18
ATOM 8367 C CA . ILE A 1 24 ? 3.943 2.396 2.593 1.00 0.00 24 ILE A CA 18
ATOM 8368 C C . ILE A 1 24 ? 2.712 2.748 1.758 1.00 0.00 24 ILE A C 18
ATOM 8369 O O . ILE A 1 24 ? 2.658 3.802 1.125 1.00 0.00 24 ILE A O 18
ATOM 8385 N N . CYS A 1 25 ? 1.726 1.854 1.755 1.00 0.00 25 CYS A N 18
ATOM 8386 C CA . CYS A 1 25 ? 0.493 2.080 0.995 1.00 0.00 25 CYS A CA 18
ATOM 8387 C C . CYS A 1 25 ? -0.295 3.237 1.603 1.00 0.00 25 CYS A C 18
ATOM 8388 O O . CYS A 1 25 ? -0.425 3.332 2.826 1.00 0.00 25 CYS A O 18
ATOM 8395 N N . GLY A 1 26 ? -0.797 4.125 0.754 1.00 0.00 26 GLY A N 18
ATOM 8396 C CA . GLY A 1 26 ? -1.541 5.272 1.232 1.00 0.00 26 GLY A CA 18
ATOM 8397 C C . GLY A 1 26 ? -2.792 5.552 0.416 1.00 0.00 26 GLY A C 18
ATOM 8398 O O . GLY A 1 26 ? -3.787 4.840 0.539 1.00 0.00 26 GLY A O 18
ATOM 8402 N N . PRO A 1 27 ? -2.775 6.607 -0.422 1.00 0.00 27 PRO A N 18
ATOM 8403 C CA . PRO A 1 27 ? -3.926 7.000 -1.255 1.00 0.00 27 PRO A CA 18
ATOM 8404 C C . PRO A 1 27 ? -4.199 6.038 -2.413 1.00 0.00 27 PRO A C 18
ATOM 8405 O O . PRO A 1 27 ? -4.151 6.422 -3.582 1.00 0.00 27 PRO A O 18
ATOM 8416 N N . PHE A 1 28 ? -4.478 4.788 -2.060 1.00 0.00 28 PHE A N 18
ATOM 8417 C CA . PHE A 1 28 ? -4.763 3.717 -3.020 1.00 0.00 28 PHE A CA 18
ATOM 8418 C C . PHE A 1 28 ? -3.526 3.399 -3.860 1.00 0.00 28 PHE A C 18
ATOM 8419 O O . PHE A 1 28 ? -3.607 2.692 -4.860 1.00 0.00 28 PHE A O 18
ATOM 8436 N N . VAL A 1 29 ? -2.374 3.891 -3.402 1.00 0.00 29 VAL A N 18
ATOM 8437 C CA . VAL A 1 29 ? -1.090 3.653 -4.046 1.00 0.00 29 VAL A CA 18
ATOM 8438 C C . VAL A 1 29 ? -0.031 3.704 -2.961 1.00 0.00 29 VAL A C 18
ATOM 8439 O O . VAL A 1 29 ? -0.246 4.326 -1.919 1.00 0.00 29 VAL A O 18
ATOM 8452 N N . CYS A 1 30 ? 1.087 3.063 -3.184 1.00 0.00 30 CYS A N 18
ATOM 8453 C CA . CYS A 1 30 ? 2.154 3.053 -2.204 1.00 0.00 30 CYS A CA 18
ATOM 8454 C C . CYS A 1 30 ? 3.079 4.249 -2.433 1.00 0.00 30 CYS A C 18
ATOM 8455 O O . CYS A 1 30 ? 3.165 4.780 -3.542 1.00 0.00 30 CYS A O 18
ATOM 8462 N N . VAL A 1 31 ? 3.759 4.688 -1.393 1.00 0.00 31 VAL A N 18
ATOM 8463 C CA . VAL A 1 31 ? 4.659 5.820 -1.513 1.00 0.00 31 VAL A CA 18
ATOM 8464 C C . VAL A 1 31 ? 5.944 5.544 -0.752 1.00 0.00 31 VAL A C 18
ATOM 8465 O O . VAL A 1 31 ? 5.936 4.629 0.094 1.00 0.00 31 VAL A O 18
ATOM 8479 N N . ALA A 1 1 ? 2.440 -10.480 1.022 1.00 0.00 1 ALA A N 19
ATOM 8480 C CA . ALA A 1 1 ? 3.390 -9.900 0.045 1.00 0.00 1 ALA A CA 19
ATOM 8481 C C . ALA A 1 1 ? 3.274 -8.387 0.057 1.00 0.00 1 ALA A C 19
ATOM 8482 O O . ALA A 1 1 ? 2.251 -7.852 0.480 1.00 0.00 1 ALA A O 19
ATOM 8491 N N . CYS A 1 2 ? 4.315 -7.703 -0.400 1.00 0.00 2 CYS A N 19
ATOM 8492 C CA . CYS A 1 2 ? 4.306 -6.249 -0.434 1.00 0.00 2 CYS A CA 19
ATOM 8493 C C . CYS A 1 2 ? 3.721 -5.759 -1.760 1.00 0.00 2 CYS A C 19
ATOM 8494 O O . CYS A 1 2 ? 2.846 -6.418 -2.325 1.00 0.00 2 CYS A O 19
ATOM 8501 N N . SER A 1 3 ? 4.182 -4.616 -2.257 1.00 0.00 3 SER A N 19
ATOM 8502 C CA . SER A 1 3 ? 3.666 -4.078 -3.507 1.00 0.00 3 SER A CA 19
ATOM 8503 C C . SER A 1 3 ? 4.526 -2.914 -3.989 1.00 0.00 3 SER A C 19
ATOM 8504 O O . SER A 1 3 ? 5.155 -2.221 -3.184 1.00 0.00 3 SER A O 19
ATOM 8512 N N . LYS A 1 4 ? 4.535 -2.707 -5.304 1.00 0.00 4 LYS A N 19
ATOM 8513 C CA . LYS A 1 4 ? 5.291 -1.624 -5.919 1.00 0.00 4 LYS A CA 19
ATOM 8514 C C . LYS A 1 4 ? 4.733 -0.282 -5.458 1.00 0.00 4 LYS A C 19
ATOM 8515 O O . LYS A 1 4 ? 3.534 -0.153 -5.216 1.00 0.00 4 LYS A O 19
ATOM 8534 N N . LYS A 1 5 ? 5.599 0.709 -5.315 1.00 0.00 5 LYS A N 19
ATOM 8535 C CA . LYS A 1 5 ? 5.172 2.023 -4.860 1.00 0.00 5 LYS A CA 19
ATOM 8536 C C . LYS A 1 5 ? 3.998 2.554 -5.672 1.00 0.00 5 LYS A C 19
ATOM 8537 O O . LYS A 1 5 ? 2.898 2.705 -5.168 1.00 0.00 5 LYS A O 19
ATOM 8556 N N . TRP A 1 6 ? 4.222 2.821 -6.925 1.00 0.00 6 TRP A N 19
ATOM 8557 C CA . TRP A 1 6 ? 3.168 3.337 -7.767 1.00 0.00 6 TRP A CA 19
ATOM 8558 C C . TRP A 1 6 ? 2.281 2.210 -8.276 1.00 0.00 6 TRP A C 19
ATOM 8559 O O . TRP A 1 6 ? 1.766 2.272 -9.391 1.00 0.00 6 TRP A O 19
ATOM 8580 N N . GLU A 1 7 ? 2.101 1.178 -7.452 1.00 0.00 7 GLU A N 19
ATOM 8581 C CA . GLU A 1 7 ? 1.247 0.058 -7.841 1.00 0.00 7 GLU A CA 19
ATOM 8582 C C . GLU A 1 7 ? -0.221 0.419 -7.579 1.00 0.00 7 GLU A C 19
ATOM 8583 O O . GLU A 1 7 ? -0.717 1.426 -8.079 1.00 0.00 7 GLU A O 19
ATOM 8595 N N . TYR A 1 8 ? -0.907 -0.404 -6.795 1.00 0.00 8 TYR A N 19
ATOM 8596 C CA . TYR A 1 8 ? -2.309 -0.172 -6.477 1.00 0.00 8 TYR A CA 19
ATOM 8597 C C . TYR A 1 8 ? -2.713 -1.074 -5.314 1.00 0.00 8 TYR A C 19
ATOM 8598 O O . TYR A 1 8 ? -3.634 -1.881 -5.425 1.00 0.00 8 TYR A O 19
ATOM 8616 N N . CYS A 1 9 ? -1.985 -0.947 -4.208 1.00 0.00 9 CYS A N 19
ATOM 8617 C CA . CYS A 1 9 ? -2.222 -1.758 -3.014 1.00 0.00 9 CYS A CA 19
ATOM 8618 C C . CYS A 1 9 ? -3.627 -1.558 -2.448 1.00 0.00 9 CYS A C 19
ATOM 8619 O O . CYS A 1 9 ? -4.346 -2.528 -2.227 1.00 0.00 9 CYS A O 19
ATOM 8626 N N . ILE A 1 10 ? -3.998 -0.295 -2.218 1.00 0.00 10 ILE A N 19
ATOM 8627 C CA . ILE A 1 10 ? -5.313 0.059 -1.670 1.00 0.00 10 ILE A CA 19
ATOM 8628 C C . ILE A 1 10 ? -5.470 -0.429 -0.227 1.00 0.00 10 ILE A C 19
ATOM 8629 O O . ILE A 1 10 ? -5.490 -1.627 0.040 1.00 0.00 10 ILE A O 19
ATOM 8645 N N . VAL A 1 11 ? -5.603 0.503 0.703 1.00 0.00 11 VAL A N 19
ATOM 8646 C CA . VAL A 1 11 ? -5.780 0.143 2.101 1.00 0.00 11 VAL A CA 19
ATOM 8647 C C . VAL A 1 11 ? -7.255 -0.117 2.407 1.00 0.00 11 VAL A C 19
ATOM 8648 O O . VAL A 1 11 ? -8.114 0.726 2.142 1.00 0.00 11 VAL A O 19
ATOM 8661 N N . PRO A 1 12 ? -7.570 -1.297 2.960 1.00 0.00 12 PRO A N 19
ATOM 8662 C CA . PRO A 1 12 ? -8.944 -1.664 3.296 1.00 0.00 12 PRO A CA 19
ATOM 8663 C C . PRO A 1 12 ? -9.485 -0.829 4.452 1.00 0.00 12 PRO A C 19
ATOM 8664 O O . PRO A 1 12 ? -8.777 -0.569 5.420 1.00 0.00 12 PRO A O 19
ATOM 8675 N N . ILE A 1 13 ? -10.736 -0.408 4.335 1.00 0.00 13 ILE A N 19
ATOM 8676 C CA . ILE A 1 13 ? -11.381 0.412 5.359 1.00 0.00 13 ILE A CA 19
ATOM 8677 C C . ILE A 1 13 ? -11.262 -0.222 6.747 1.00 0.00 13 ILE A C 19
ATOM 8678 O O . ILE A 1 13 ? -11.079 0.471 7.745 1.00 0.00 13 ILE A O 19
ATOM 8694 N N . LEU A 1 14 ? -11.371 -1.543 6.805 1.00 0.00 14 LEU A N 19
ATOM 8695 C CA . LEU A 1 14 ? -11.279 -2.256 8.072 1.00 0.00 14 LEU A CA 19
ATOM 8696 C C . LEU A 1 14 ? -9.863 -2.780 8.331 1.00 0.00 14 LEU A C 19
ATOM 8697 O O . LEU A 1 14 ? -9.693 -3.831 8.948 1.00 0.00 14 LEU A O 19
ATOM 8713 N N . GLY A 1 15 ? -8.849 -2.054 7.872 1.00 0.00 15 GLY A N 19
ATOM 8714 C CA . GLY A 1 15 ? -7.484 -2.491 8.097 1.00 0.00 15 GLY A CA 19
ATOM 8715 C C . GLY A 1 15 ? -6.473 -1.702 7.294 1.00 0.00 15 GLY A C 19
ATOM 8716 O O . GLY A 1 15 ? -6.621 -0.495 7.115 1.00 0.00 15 GLY A O 19
ATOM 8720 N N . PHE A 1 16 ? -5.446 -2.393 6.811 1.00 0.00 16 PHE A N 19
ATOM 8721 C CA . PHE A 1 16 ? -4.392 -1.775 6.014 1.00 0.00 16 PHE A CA 19
ATOM 8722 C C . PHE A 1 16 ? -3.428 -2.842 5.510 1.00 0.00 16 PHE A C 19
ATOM 8723 O O . PHE A 1 16 ? -3.200 -3.849 6.180 1.00 0.00 16 PHE A O 19
ATOM 8740 N N . VAL A 1 17 ? -2.871 -2.623 4.328 1.00 0.00 17 VAL A N 19
ATOM 8741 C CA . VAL A 1 17 ? -1.924 -3.567 3.747 1.00 0.00 17 VAL A CA 19
ATOM 8742 C C . VAL A 1 17 ? -0.508 -3.141 4.121 1.00 0.00 17 VAL A C 19
ATOM 8743 O O . VAL A 1 17 ? -0.323 -2.220 4.916 1.00 0.00 17 VAL A O 19
ATOM 8756 N N . TYR A 1 18 ? 0.484 -3.788 3.540 1.00 0.00 18 TYR A N 19
ATOM 8757 C CA . TYR A 1 18 ? 1.868 -3.449 3.816 1.00 0.00 18 TYR A CA 19
ATOM 8758 C C . TYR A 1 18 ? 2.700 -3.531 2.545 1.00 0.00 18 TYR A C 19
ATOM 8759 O O . TYR A 1 18 ? 2.549 -4.452 1.740 1.00 0.00 18 TYR A O 19
ATOM 8777 N N . CYS A 1 19 ? 3.567 -2.553 2.368 1.00 0.00 19 CYS A N 19
ATOM 8778 C CA . CYS A 1 19 ? 4.431 -2.490 1.204 1.00 0.00 19 CYS A CA 19
ATOM 8779 C C . CYS A 1 19 ? 5.785 -3.093 1.511 1.00 0.00 19 CYS A C 19
ATOM 8780 O O . CYS A 1 19 ? 6.019 -3.588 2.614 1.00 0.00 19 CYS A O 19
ATOM 8787 N N . CYS A 1 20 ? 6.676 -3.046 0.533 1.00 0.00 20 CYS A N 19
ATOM 8788 C CA . CYS A 1 20 ? 8.012 -3.577 0.706 1.00 0.00 20 CYS A CA 19
ATOM 8789 C C . CYS A 1 20 ? 8.769 -2.642 1.628 1.00 0.00 20 CYS A C 19
ATOM 8790 O O . CYS A 1 20 ? 8.445 -1.454 1.684 1.00 0.00 20 CYS A O 19
ATOM 8797 N N . PRO A 1 21 ? 9.760 -3.141 2.378 1.00 0.00 21 PRO A N 19
ATOM 8798 C CA . PRO A 1 21 ? 10.517 -2.307 3.303 1.00 0.00 21 PRO A CA 19
ATOM 8799 C C . PRO A 1 21 ? 11.035 -1.043 2.645 1.00 0.00 21 PRO A C 19
ATOM 8800 O O . PRO A 1 21 ? 11.867 -1.080 1.738 1.00 0.00 21 PRO A O 19
ATOM 8811 N N . GLY A 1 22 ? 10.505 0.066 3.108 1.00 0.00 22 GLY A N 19
ATOM 8812 C CA . GLY A 1 22 ? 10.876 1.357 2.576 1.00 0.00 22 GLY A CA 19
ATOM 8813 C C . GLY A 1 22 ? 9.687 2.127 2.031 1.00 0.00 22 GLY A C 19
ATOM 8814 O O . GLY A 1 22 ? 9.700 3.354 2.017 1.00 0.00 22 GLY A O 19
ATOM 8818 N N . LEU A 1 23 ? 8.666 1.410 1.565 1.00 0.00 23 LEU A N 19
ATOM 8819 C CA . LEU A 1 23 ? 7.484 2.047 1.002 1.00 0.00 23 LEU A CA 19
ATOM 8820 C C . LEU A 1 23 ? 6.265 1.828 1.895 1.00 0.00 23 LEU A C 19
ATOM 8821 O O . LEU A 1 23 ? 6.179 0.823 2.608 1.00 0.00 23 LEU A O 19
ATOM 8837 N N . ILE A 1 24 ? 5.320 2.761 1.850 1.00 0.00 24 ILE A N 19
ATOM 8838 C CA . ILE A 1 24 ? 4.100 2.663 2.647 1.00 0.00 24 ILE A CA 19
ATOM 8839 C C . ILE A 1 24 ? 2.861 2.908 1.784 1.00 0.00 24 ILE A C 19
ATOM 8840 O O . ILE A 1 24 ? 2.814 3.850 0.998 1.00 0.00 24 ILE A O 19
ATOM 8856 N N . CYS A 1 25 ? 1.861 2.046 1.928 1.00 0.00 25 CYS A N 19
ATOM 8857 C CA . CYS A 1 25 ? 0.628 2.170 1.155 1.00 0.00 25 CYS A CA 19
ATOM 8858 C C . CYS A 1 25 ? -0.237 3.301 1.708 1.00 0.00 25 CYS A C 19
ATOM 8859 O O . CYS A 1 25 ? -0.408 3.422 2.921 1.00 0.00 25 CYS A O 19
ATOM 8866 N N . GLY A 1 26 ? -0.766 4.133 0.817 1.00 0.00 26 GLY A N 19
ATOM 8867 C CA . GLY A 1 26 ? -1.586 5.249 1.239 1.00 0.00 26 GLY A CA 19
ATOM 8868 C C . GLY A 1 26 ? -2.839 5.431 0.396 1.00 0.00 26 GLY A C 19
ATOM 8869 O O . GLY A 1 26 ? -3.781 4.645 0.505 1.00 0.00 26 GLY A O 19
ATOM 8873 N N . PRO A 1 27 ? -2.883 6.485 -0.443 1.00 0.00 27 PRO A N 19
ATOM 8874 C CA . PRO A 1 27 ? -4.041 6.809 -1.303 1.00 0.00 27 PRO A CA 19
ATOM 8875 C C . PRO A 1 27 ? -4.275 5.805 -2.432 1.00 0.00 27 PRO A C 19
ATOM 8876 O O . PRO A 1 27 ? -4.212 6.153 -3.610 1.00 0.00 27 PRO A O 19
ATOM 8887 N N . PHE A 1 28 ? -4.540 4.563 -2.048 1.00 0.00 28 PHE A N 19
ATOM 8888 C CA . PHE A 1 28 ? -4.791 3.463 -2.984 1.00 0.00 28 PHE A CA 19
ATOM 8889 C C . PHE A 1 28 ? -3.536 3.148 -3.798 1.00 0.00 28 PHE A C 19
ATOM 8890 O O . PHE A 1 28 ? -3.587 2.396 -4.764 1.00 0.00 28 PHE A O 19
ATOM 8907 N N . VAL A 1 29 ? -2.402 3.694 -3.361 1.00 0.00 29 VAL A N 19
ATOM 8908 C CA . VAL A 1 29 ? -1.115 3.464 -4.002 1.00 0.00 29 VAL A CA 19
ATOM 8909 C C . VAL A 1 29 ? -0.049 3.558 -2.932 1.00 0.00 29 VAL A C 19
ATOM 8910 O O . VAL A 1 29 ? -0.293 4.124 -1.867 1.00 0.00 29 VAL A O 19
ATOM 8923 N N . CYS A 1 30 ? 1.112 3.014 -3.198 1.00 0.00 30 CYS A N 19
ATOM 8924 C CA . CYS A 1 30 ? 2.195 3.052 -2.240 1.00 0.00 30 CYS A CA 19
ATOM 8925 C C . CYS A 1 30 ? 3.031 4.312 -2.456 1.00 0.00 30 CYS A C 19
ATOM 8926 O O . CYS A 1 30 ? 3.084 4.850 -3.564 1.00 0.00 30 CYS A O 19
ATOM 8933 N N . VAL A 1 31 ? 3.677 4.789 -1.410 1.00 0.00 31 VAL A N 19
ATOM 8934 C CA . VAL A 1 31 ? 4.501 5.979 -1.506 1.00 0.00 31 VAL A CA 19
ATOM 8935 C C . VAL A 1 31 ? 5.781 5.789 -0.707 1.00 0.00 31 VAL A C 19
ATOM 8936 O O . VAL A 1 31 ? 5.839 4.833 0.090 1.00 0.00 31 VAL A O 19
ATOM 8950 N N . ALA A 1 1 ? 4.088 -10.866 0.346 1.00 0.00 1 ALA A N 20
ATOM 8951 C CA . ALA A 1 1 ? 4.539 -10.108 -0.844 1.00 0.00 1 ALA A CA 20
ATOM 8952 C C . ALA A 1 1 ? 4.389 -8.615 -0.600 1.00 0.00 1 ALA A C 20
ATOM 8953 O O . ALA A 1 1 ? 3.398 -8.177 -0.021 1.00 0.00 1 ALA A O 20
ATOM 8962 N N . CYS A 1 2 ? 5.375 -7.848 -1.034 1.00 0.00 2 CYS A N 20
ATOM 8963 C CA . CYS A 1 2 ? 5.356 -6.405 -0.858 1.00 0.00 2 CYS A CA 20
ATOM 8964 C C . CYS A 1 2 ? 4.806 -5.719 -2.107 1.00 0.00 2 CYS A C 20
ATOM 8965 O O . CYS A 1 2 ? 5.098 -6.127 -3.232 1.00 0.00 2 CYS A O 20
ATOM 8972 N N . SER A 1 3 ? 3.989 -4.702 -1.893 1.00 0.00 3 SER A N 20
ATOM 8973 C CA . SER A 1 3 ? 3.369 -3.954 -2.975 1.00 0.00 3 SER A CA 20
ATOM 8974 C C . SER A 1 3 ? 4.350 -2.924 -3.542 1.00 0.00 3 SER A C 20
ATOM 8975 O O . SER A 1 3 ? 5.157 -2.353 -2.801 1.00 0.00 3 SER A O 20
ATOM 8983 N N . LYS A 1 4 ? 4.277 -2.693 -4.854 1.00 0.00 4 LYS A N 20
ATOM 8984 C CA . LYS A 1 4 ? 5.154 -1.725 -5.510 1.00 0.00 4 LYS A CA 20
ATOM 8985 C C . LYS A 1 4 ? 4.670 -0.323 -5.176 1.00 0.00 4 LYS A C 20
ATOM 8986 O O . LYS A 1 4 ? 3.500 -0.138 -4.846 1.00 0.00 4 LYS A O 20
ATOM 9005 N N . LYS A 1 5 ? 5.555 0.659 -5.244 1.00 0.00 5 LYS A N 20
ATOM 9006 C CA . LYS A 1 5 ? 5.173 2.026 -4.917 1.00 0.00 5 LYS A CA 20
ATOM 9007 C C . LYS A 1 5 ? 3.953 2.485 -5.700 1.00 0.00 5 LYS A C 20
ATOM 9008 O O . LYS A 1 5 ? 2.896 2.716 -5.142 1.00 0.00 5 LYS A O 20
ATOM 9027 N N . TRP A 1 6 ? 4.087 2.618 -6.986 1.00 0.00 6 TRP A N 20
ATOM 9028 C CA . TRP A 1 6 ? 2.974 3.070 -7.793 1.00 0.00 6 TRP A CA 20
ATOM 9029 C C . TRP A 1 6 ? 2.022 1.919 -8.101 1.00 0.00 6 TRP A C 20
ATOM 9030 O O . TRP A 1 6 ? 1.301 1.941 -9.099 1.00 0.00 6 TRP A O 20
ATOM 9051 N N . GLU A 1 7 ? 1.996 0.932 -7.212 1.00 0.00 7 GLU A N 20
ATOM 9052 C CA . GLU A 1 7 ? 1.098 -0.200 -7.362 1.00 0.00 7 GLU A CA 20
ATOM 9053 C C . GLU A 1 7 ? -0.179 0.099 -6.589 1.00 0.00 7 GLU A C 20
ATOM 9054 O O . GLU A 1 7 ? -0.126 0.588 -5.458 1.00 0.00 7 GLU A O 20
ATOM 9066 N N . TYR A 1 8 ? -1.320 -0.143 -7.215 1.00 0.00 8 TYR A N 20
ATOM 9067 C CA . TYR A 1 8 ? -2.607 0.143 -6.594 1.00 0.00 8 TYR A CA 20
ATOM 9068 C C . TYR A 1 8 ? -2.922 -0.821 -5.455 1.00 0.00 8 TYR A C 20
ATOM 9069 O O . TYR A 1 8 ? -3.598 -1.834 -5.649 1.00 0.00 8 TYR A O 20
ATOM 9087 N N . CYS A 1 9 ? -2.442 -0.487 -4.266 1.00 0.00 9 CYS A N 20
ATOM 9088 C CA . CYS A 1 9 ? -2.679 -1.296 -3.080 1.00 0.00 9 CYS A CA 20
ATOM 9089 C C . CYS A 1 9 ? -4.085 -1.041 -2.537 1.00 0.00 9 CYS A C 20
ATOM 9090 O O . CYS A 1 9 ? -4.255 -0.524 -1.434 1.00 0.00 9 CYS A O 20
ATOM 9097 N N . ILE A 1 10 ? -5.088 -1.395 -3.337 1.00 0.00 10 ILE A N 20
ATOM 9098 C CA . ILE A 1 10 ? -6.498 -1.208 -2.980 1.00 0.00 10 ILE A CA 20
ATOM 9099 C C . ILE A 1 10 ? -6.954 -2.153 -1.860 1.00 0.00 10 ILE A C 20
ATOM 9100 O O . ILE A 1 10 ? -7.950 -2.861 -1.991 1.00 0.00 10 ILE A O 20
ATOM 9116 N N . VAL A 1 11 ? -6.220 -2.148 -0.759 1.00 0.00 11 VAL A N 20
ATOM 9117 C CA . VAL A 1 11 ? -6.536 -2.986 0.384 1.00 0.00 11 VAL A CA 20
ATOM 9118 C C . VAL A 1 11 ? -7.734 -2.440 1.162 1.00 0.00 11 VAL A C 20
ATOM 9119 O O . VAL A 1 11 ? -7.799 -1.253 1.481 1.00 0.00 11 VAL A O 20
ATOM 9132 N N . PRO A 1 12 ? -8.708 -3.307 1.464 1.00 0.00 12 PRO A N 20
ATOM 9133 C CA . PRO A 1 12 ? -9.911 -2.924 2.197 1.00 0.00 12 PRO A CA 20
ATOM 9134 C C . PRO A 1 12 ? -9.688 -2.877 3.709 1.00 0.00 12 PRO A C 20
ATOM 9135 O O . PRO A 1 12 ? -8.786 -3.530 4.226 1.00 0.00 12 PRO A O 20
ATOM 9146 N N . ILE A 1 13 ? -10.526 -2.095 4.398 1.00 0.00 13 ILE A N 20
ATOM 9147 C CA . ILE A 1 13 ? -10.468 -1.918 5.860 1.00 0.00 13 ILE A CA 20
ATOM 9148 C C . ILE A 1 13 ? -9.041 -1.793 6.395 1.00 0.00 13 ILE A C 20
ATOM 9149 O O . ILE A 1 13 ? -8.305 -0.897 5.990 1.00 0.00 13 ILE A O 20
ATOM 9165 N N . LEU A 1 14 ? -8.657 -2.680 7.313 1.00 0.00 14 LEU A N 20
ATOM 9166 C CA . LEU A 1 14 ? -7.321 -2.651 7.907 1.00 0.00 14 LEU A CA 20
ATOM 9167 C C . LEU A 1 14 ? -6.265 -3.189 6.944 1.00 0.00 14 LEU A C 20
ATOM 9168 O O . LEU A 1 14 ? -5.239 -3.723 7.365 1.00 0.00 14 LEU A O 20
ATOM 9184 N N . GLY A 1 15 ? -6.521 -3.034 5.657 1.00 0.00 15 GLY A N 20
ATOM 9185 C CA . GLY A 1 15 ? -5.595 -3.493 4.651 1.00 0.00 15 GLY A CA 20
ATOM 9186 C C . GLY A 1 15 ? -5.624 -4.995 4.457 1.00 0.00 15 GLY A C 20
ATOM 9187 O O . GLY A 1 15 ? -6.658 -5.636 4.648 1.00 0.00 15 GLY A O 20
ATOM 9191 N N . PHE A 1 16 ? -4.477 -5.545 4.077 1.00 0.00 16 PHE A N 20
ATOM 9192 C CA . PHE A 1 16 ? -4.324 -6.975 3.841 1.00 0.00 16 PHE A CA 20
ATOM 9193 C C . PHE A 1 16 ? -2.895 -7.255 3.407 1.00 0.00 16 PHE A C 20
ATOM 9194 O O . PHE A 1 16 ? -2.209 -8.105 3.969 1.00 0.00 16 PHE A O 20
ATOM 9211 N N . VAL A 1 17 ? -2.453 -6.511 2.403 1.00 0.00 17 VAL A N 20
ATOM 9212 C CA . VAL A 1 17 ? -1.103 -6.646 1.884 1.00 0.00 17 VAL A CA 20
ATOM 9213 C C . VAL A 1 17 ? -0.194 -5.633 2.576 1.00 0.00 17 VAL A C 20
ATOM 9214 O O . VAL A 1 17 ? -0.600 -4.984 3.540 1.00 0.00 17 VAL A O 20
ATOM 9227 N N . TYR A 1 18 ? 1.024 -5.501 2.085 1.00 0.00 18 TYR A N 20
ATOM 9228 C CA . TYR A 1 18 ? 1.991 -4.579 2.656 1.00 0.00 18 TYR A CA 20
ATOM 9229 C C . TYR A 1 18 ? 3.047 -4.219 1.620 1.00 0.00 18 TYR A C 20
ATOM 9230 O O . TYR A 1 18 ? 3.399 -5.042 0.780 1.00 0.00 18 TYR A O 20
ATOM 9248 N N . CYS A 1 19 ? 3.540 -2.993 1.674 1.00 0.00 19 CYS A N 20
ATOM 9249 C CA . CYS A 1 19 ? 4.560 -2.536 0.739 1.00 0.00 19 CYS A CA 20
ATOM 9250 C C . CYS A 1 19 ? 5.929 -3.086 1.101 1.00 0.00 19 CYS A C 20
ATOM 9251 O O . CYS A 1 19 ? 6.121 -3.638 2.186 1.00 0.00 19 CYS A O 20
ATOM 9258 N N . CYS A 1 20 ? 6.882 -2.913 0.195 1.00 0.00 20 CYS A N 20
ATOM 9259 C CA . CYS A 1 20 ? 8.244 -3.367 0.425 1.00 0.00 20 CYS A CA 20
ATOM 9260 C C . CYS A 1 20 ? 8.873 -2.508 1.504 1.00 0.00 20 CYS A C 20
ATOM 9261 O O . CYS A 1 20 ? 8.460 -1.364 1.694 1.00 0.00 20 CYS A O 20
ATOM 9268 N N . PRO A 1 21 ? 9.863 -3.034 2.236 1.00 0.00 21 PRO A N 20
ATOM 9269 C CA . PRO A 1 21 ? 10.515 -2.280 3.299 1.00 0.00 21 PRO A CA 20
ATOM 9270 C C . PRO A 1 21 ? 10.999 -0.928 2.813 1.00 0.00 21 PRO A C 20
ATOM 9271 O O . PRO A 1 21 ? 11.854 -0.828 1.932 1.00 0.00 21 PRO A O 20
ATOM 9282 N N . GLY A 1 22 ? 10.416 0.098 3.387 1.00 0.00 22 GLY A N 20
ATOM 9283 C CA . GLY A 1 22 ? 10.746 1.455 3.017 1.00 0.00 22 GLY A CA 20
ATOM 9284 C C . GLY A 1 22 ? 9.573 2.177 2.383 1.00 0.00 22 GLY A C 20
ATOM 9285 O O . GLY A 1 22 ? 9.481 3.399 2.459 1.00 0.00 22 GLY A O 20
ATOM 9289 N N . LEU A 1 23 ? 8.677 1.419 1.754 1.00 0.00 23 LEU A N 20
ATOM 9290 C CA . LEU A 1 23 ? 7.513 1.989 1.100 1.00 0.00 23 LEU A CA 20
ATOM 9291 C C . LEU A 1 23 ? 6.273 1.780 1.960 1.00 0.00 23 LEU A C 20
ATOM 9292 O O . LEU A 1 23 ? 6.185 0.797 2.702 1.00 0.00 23 LEU A O 20
ATOM 9308 N N . ILE A 1 24 ? 5.313 2.689 1.862 1.00 0.00 24 ILE A N 20
ATOM 9309 C CA . ILE A 1 24 ? 4.082 2.577 2.637 1.00 0.00 24 ILE A CA 20
ATOM 9310 C C . ILE A 1 24 ? 2.852 2.877 1.785 1.00 0.00 24 ILE A C 20
ATOM 9311 O O . ILE A 1 24 ? 2.802 3.880 1.073 1.00 0.00 24 ILE A O 20
ATOM 9327 N N . CYS A 1 25 ? 1.858 1.996 1.862 1.00 0.00 25 CYS A N 20
ATOM 9328 C CA . CYS A 1 25 ? 0.620 2.169 1.103 1.00 0.00 25 CYS A CA 20
ATOM 9329 C C . CYS A 1 25 ? -0.168 3.360 1.650 1.00 0.00 25 CYS A C 20
ATOM 9330 O O . CYS A 1 25 ? -0.257 3.547 2.864 1.00 0.00 25 CYS A O 20
ATOM 9337 N N . GLY A 1 26 ? -0.719 4.171 0.753 1.00 0.00 26 GLY A N 20
ATOM 9338 C CA . GLY A 1 26 ? -1.469 5.339 1.170 1.00 0.00 26 GLY A CA 20
ATOM 9339 C C . GLY A 1 26 ? -2.751 5.538 0.379 1.00 0.00 26 GLY A C 20
ATOM 9340 O O . GLY A 1 26 ? -3.708 4.785 0.548 1.00 0.00 26 GLY A O 20
ATOM 9344 N N . PRO A 1 27 ? -2.805 6.570 -0.487 1.00 0.00 27 PRO A N 20
ATOM 9345 C CA . PRO A 1 27 ? -3.994 6.888 -1.299 1.00 0.00 27 PRO A CA 20
ATOM 9346 C C . PRO A 1 27 ? -4.260 5.876 -2.416 1.00 0.00 27 PRO A C 20
ATOM 9347 O O . PRO A 1 27 ? -4.247 6.222 -3.599 1.00 0.00 27 PRO A O 20
ATOM 9358 N N . PHE A 1 28 ? -4.493 4.631 -2.016 1.00 0.00 28 PHE A N 20
ATOM 9359 C CA . PHE A 1 28 ? -4.764 3.519 -2.934 1.00 0.00 28 PHE A CA 20
ATOM 9360 C C . PHE A 1 28 ? -3.535 3.216 -3.792 1.00 0.00 28 PHE A C 20
ATOM 9361 O O . PHE A 1 28 ? -3.618 2.497 -4.786 1.00 0.00 28 PHE A O 20
ATOM 9378 N N . VAL A 1 29 ? -2.388 3.741 -3.360 1.00 0.00 29 VAL A N 20
ATOM 9379 C CA . VAL A 1 29 ? -1.107 3.530 -4.019 1.00 0.00 29 VAL A CA 20
ATOM 9380 C C . VAL A 1 29 ? -0.029 3.636 -2.958 1.00 0.00 29 VAL A C 20
ATOM 9381 O O . VAL A 1 29 ? -0.242 4.270 -1.924 1.00 0.00 29 VAL A O 20
ATOM 9394 N N . CYS A 1 30 ? 1.105 3.024 -3.196 1.00 0.00 30 CYS A N 20
ATOM 9395 C CA . CYS A 1 30 ? 2.197 3.064 -2.243 1.00 0.00 30 CYS A CA 20
ATOM 9396 C C . CYS A 1 30 ? 3.073 4.288 -2.507 1.00 0.00 30 CYS A C 20
ATOM 9397 O O . CYS A 1 30 ? 3.071 4.843 -3.608 1.00 0.00 30 CYS A O 20
ATOM 9404 N N . VAL A 1 31 ? 3.819 4.719 -1.508 1.00 0.00 31 VAL A N 20
ATOM 9405 C CA . VAL A 1 31 ? 4.688 5.870 -1.666 1.00 0.00 31 VAL A CA 20
ATOM 9406 C C . VAL A 1 31 ? 6.023 5.615 -0.985 1.00 0.00 31 VAL A C 20
ATOM 9407 O O . VAL A 1 31 ? 6.087 4.691 -0.149 1.00 0.00 31 VAL A O 20
#

Organism: Conus marmoreus (NCBI:txid42752)

InterPro domains:
  IPR004214 Conotoxin [PF02950] (1-82)